Protein 2KNZ (pdb70)

Sequence (53 aa):
GPLGSMPEVRFQQQLEQLNSMGFINREANLQALIATGGDINAAIERLLGSQLSGPLGSMPEVRFQQQLEQLNSMGFINREANLQALIATGGDINAAIERLLGSQLSGPLGSMPEVRFQQQLEQLNSMGFINREANLQALIATGGDINAAIERLLGSQLSGPLGSMPEVRFQQQLEQLNSMGFINREANLQALIATGGDINAAIERLLGSQLSGPLGSMPEVRFQQQLEQLNSMGFINREANLQALIATGGDINAAIERLLGSQLSGPLGSMPEVRFQQQLEQLNSMGFINREANLQALIATGGDINAAIERLLGSQLSGPLGSMPEVRFQQQLEQLNSMGFINREANLQALIATGGDINAAIERLLGSQLSGPLGSMPEVRFQQQLEQLNSMGFINREANLQALIATGGDINAAIERLLGSQLSGPLGSMPEVRFQQQLEQLNSMGFINREANLQALIATGGDINAAIERLLGSQLSGPLGSMPEVRFQQQLEQLNSMGFINREANLQALIATGGDINAAIERLLGSQLS

CATH classification: 1.10.8.10

InterPro domains:
  IPR000626 Ubiquitin-like domain [PF00240] (15-84)
  IPR000626 Ubiquitin-like domain [PS50053] (13-87)
  IPR000626 Ubiquitin-like domain [SM00213] (13-83)
  IPR006636 Heat shock chaperonin-binding [SM00727] (187-224)
  IPR006636 Heat shock chaperonin-binding [SM00727] (225-256)
  IPR006636 Heat shock chaperonin-bind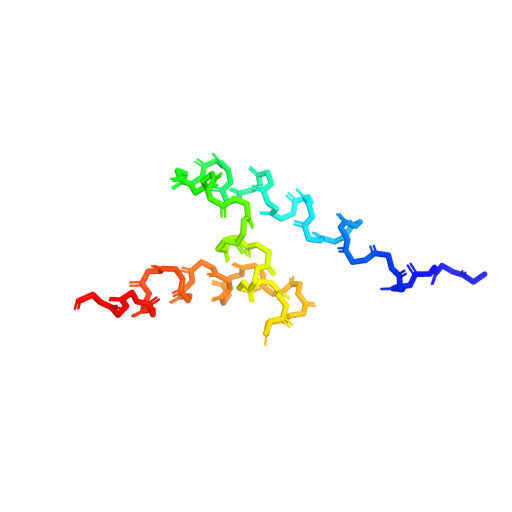ing [SM00727] (388-435)
  IPR006636 Heat shock chaperonin-binding [SM00727] (439-471)
  IPR009060 UBA-like superfamily [SSF46934] (542-592)
  IPR015496 Ubiquilin [PTHR10677] (12-592)
  IPR015940 Ubiquitin-associated domain [PF00627] (555-590)
  IPR015940 Ubiquitin-associated domain [PS50030] (548-593)
  IPR015940 Ubiquitin-associated domain [SM00165] (554-592)
  IPR029071 Ubiquitin-like domain superfamily [SSF54236] (7-83)

Radius of gyration: 10.75 Å; Cα contacts (8 Å, |Δi|>4): 47; chains: 1; bounding box: 40×19×17 Å

B-factor: mean 1.23, std 1.89, range [0.05, 10.04]

Structure (mmCIF, N/CA/C/O backbone):
data_2KNZ
#
_entry.id   2KNZ
#
loop_
_atom_site.group_PDB
_atom_site.id
_atom_site.type_symbol
_atom_site.label_atom_id
_atom_site.label_alt_id
_atom_site.label_comp_id
_atom_site.label_asym_id
_atom_site.label_entity_id
_atom_site.label_seq_id
_atom_site.pdbx_PDB_ins_code
_atom_site.Cartn_x
_atom_site.Cartn_y
_atom_site.Cartn_z
_atom_site.occupancy
_atom_site.B_iso_or_equiv
_atom_site.auth_seq_id
_atom_site.auth_comp_id
_atom_site.auth_asym_id
_atom_site.auth_atom_id
_atom_site.pdbx_PDB_model_num
ATOM 1 N N . GLY A 1 1 ? 24.477 -3.191 -3.540 1.00 6.75 1 GLY A N 1
ATOM 2 C CA . GLY A 1 1 ? 23.226 -3.980 -3.512 1.00 6.35 1 GLY A CA 1
ATOM 3 C C . GLY A 1 1 ? 22.058 -3.177 -2.979 1.00 5.53 1 GLY A C 1
ATOM 4 O O . GLY A 1 1 ? 22.003 -2.891 -1.782 1.00 5.27 1 GLY A O 1
ATOM 10 N N . PRO A 1 2 ? 21.116 -2.779 -3.855 1.00 5.42 2 PRO A N 1
ATOM 11 C CA . PRO A 1 2 ? 19.908 -2.052 -3.449 1.00 4.84 2 PRO A CA 1
ATOM 12 C C . PRO A 1 2 ? 19.078 -2.865 -2.463 1.00 3.62 2 PRO A C 1
ATOM 13 O O . PRO A 1 2 ? 18.679 -3.996 -2.750 1.00 3.32 2 PRO A O 1
ATOM 24 N N . LEU A 1 3 ? 18.822 -2.283 -1.307 1.00 3.31 3 LEU A N 1
ATOM 25 C CA . LEU A 1 3 ? 18.155 -2.993 -0.231 1.00 2.51 3 LEU A CA 1
ATOM 26 C C . LEU A 1 3 ? 16.640 -2.948 -0.378 1.00 2.04 3 LEU A C 1
ATOM 27 O O . LEU A 1 3 ? 16.019 -1.896 -0.223 1.00 2.65 3 LEU A O 1
ATOM 43 N N . GLY A 1 4 ? 16.054 -4.094 -0.683 1.00 1.50 4 GLY A N 1
ATOM 44 C CA . GLY A 1 4 ? 14.611 -4.216 -0.667 1.00 1.46 4 GLY A CA 1
ATOM 45 C C . GLY A 1 4 ? 14.093 -4.382 0.738 1.00 1.26 4 GLY A C 1
ATOM 46 O O . GLY A 1 4 ? 12.883 -4.376 0.970 1.00 1.38 4 GLY A O 1
ATOM 50 N N . SER A 1 5 ? 15.010 -4.514 1.689 1.00 1.11 5 SER A N 1
ATOM 51 C CA . SER A 1 5 ? 14.636 -4.565 3.086 1.00 1.19 5 SER A CA 1
ATOM 52 C C . SER A 1 5 ? 14.554 -3.144 3.630 1.00 1.04 5 SER A C 1
ATOM 53 O O . SER A 1 5 ? 15.060 -2.829 4.705 1.00 1.28 5 SER A O 1
ATOM 61 N N . MET A 1 6 ? 13.870 -2.313 2.862 1.00 0.82 6 MET A N 1
ATOM 62 C CA . MET A 1 6 ? 13.553 -0.942 3.221 1.00 0.90 6 MET A CA 1
ATOM 63 C C . MET A 1 6 ? 12.183 -0.649 2.640 1.00 0.74 6 MET A C 1
ATOM 64 O O . MET A 1 6 ? 12.037 0.152 1.717 1.00 0.77 6 MET A O 1
ATOM 78 N N . PRO A 1 7 ? 11.166 -1.345 3.161 1.00 0.69 7 PRO A N 1
ATOM 79 C CA . PRO A 1 7 ? 9.850 -1.458 2.522 1.00 0.65 7 PRO A CA 1
ATOM 80 C C . PRO A 1 7 ? 9.212 -0.130 2.142 1.00 0.53 7 PRO A C 1
ATOM 81 O O . PRO A 1 7 ? 8.565 -0.045 1.103 1.00 0.74 7 PRO A O 1
ATOM 92 N N . GLU A 1 8 ? 9.423 0.919 2.937 1.00 0.60 8 GLU A N 1
ATOM 93 C CA . GLU A 1 8 ? 8.785 2.205 2.654 1.00 0.60 8 GLU A CA 1
ATOM 94 C C . GLU A 1 8 ? 9.343 2.852 1.389 1.00 0.57 8 GLU A C 1
ATOM 95 O O . GLU A 1 8 ? 8.717 3.735 0.817 1.00 0.72 8 GLU A O 1
ATOM 107 N N . VAL A 1 9 ? 10.499 2.397 0.927 1.00 0.46 9 VAL A N 1
ATOM 108 C CA . VAL A 1 9 ? 11.041 2.889 -0.333 1.00 0.49 9 VAL A CA 1
ATOM 109 C C . VAL A 1 9 ? 10.125 2.466 -1.491 1.00 0.42 9 VAL A C 1
ATOM 110 O O . VAL A 1 9 ? 10.093 3.097 -2.548 1.00 0.54 9 VAL A O 1
ATOM 123 N N . ARG A 1 10 ? 9.371 1.394 -1.279 1.00 0.31 10 ARG A N 1
ATOM 124 C CA . ARG A 1 10 ? 8.331 1.003 -2.212 1.00 0.30 10 ARG A CA 1
ATOM 125 C C . ARG A 1 10 ? 6.974 1.420 -1.662 1.00 0.21 10 ARG A C 1
ATOM 126 O O . ARG A 1 10 ? 6.173 2.065 -2.341 1.00 0.18 10 ARG A O 1
ATOM 147 N N . PHE A 1 11 ? 6.758 1.090 -0.397 1.00 0.19 11 PHE A N 1
ATOM 148 C CA . PHE A 1 11 ? 5.473 1.287 0.243 1.00 0.17 11 PHE A CA 1
ATOM 149 C C . PHE A 1 11 ? 5.095 2.752 0.283 1.00 0.15 11 PHE A C 1
ATOM 150 O O . PHE A 1 11 ? 4.059 3.119 -0.235 1.00 0.12 11 PHE A O 1
ATOM 167 N N . GLN A 1 12 ? 5.959 3.588 0.843 1.00 0.20 12 GLN A N 1
ATOM 168 C CA . GLN A 1 12 ? 5.612 4.975 1.120 1.00 0.22 12 GLN A CA 1
ATOM 169 C C . GLN A 1 12 ? 5.300 5.732 -0.165 1.00 0.20 12 GLN A C 1
ATOM 170 O O . GLN A 1 12 ? 4.475 6.645 -0.168 1.00 0.21 12 GLN A O 1
ATOM 184 N N . GLN A 1 13 ? 5.938 5.342 -1.260 1.00 0.21 13 GLN A N 1
ATOM 185 C CA . GLN A 1 13 ? 5.702 6.011 -2.529 1.00 0.23 13 GLN A CA 1
ATOM 186 C C . GLN A 1 13 ? 4.333 5.610 -3.056 1.00 0.19 13 GLN A C 1
ATOM 187 O O . GLN A 1 13 ? 3.536 6.451 -3.492 1.00 0.21 13 GLN A O 1
ATOM 201 N N . GLN A 1 14 ? 4.051 4.316 -2.980 1.00 0.16 14 GLN A N 1
ATOM 202 C CA . GLN A 1 14 ? 2.718 3.807 -3.267 1.00 0.15 14 GLN A CA 1
ATOM 203 C C . GLN A 1 14 ? 1.714 4.382 -2.271 1.00 0.13 14 GLN A C 1
ATOM 204 O O . GLN A 1 14 ? 0.525 4.487 -2.564 1.00 0.14 14 GLN A O 1
ATOM 218 N N . LEU A 1 15 ? 2.205 4.764 -1.096 1.00 0.13 15 LEU A N 1
ATOM 219 C CA . LEU A 1 15 ? 1.346 5.328 -0.063 1.00 0.13 15 LEU A CA 1
ATOM 220 C C . LEU A 1 15 ? 0.920 6.730 -0.449 1.00 0.15 15 LEU A C 1
ATOM 221 O O . LEU A 1 15 ? -0.200 7.124 -0.156 1.00 0.17 15 LEU A O 1
ATOM 237 N N . GLU A 1 16 ? 1.812 7.470 -1.107 1.00 0.16 16 GLU A N 1
ATOM 238 C CA . GLU A 1 16 ? 1.469 8.784 -1.662 1.00 0.19 16 GLU A CA 1
ATOM 239 C C . GLU A 1 16 ? 0.468 8.615 -2.795 1.00 0.16 16 GLU A C 1
ATOM 240 O O . GLU A 1 16 ? -0.409 9.450 -3.017 1.00 0.17 16 GLU A O 1
ATOM 252 N N . GLN A 1 17 ? 0.619 7.526 -3.517 1.00 0.15 17 GLN A N 1
ATOM 253 C CA . GLN A 1 17 ? -0.276 7.209 -4.609 1.00 0.17 17 GLN A CA 1
ATOM 254 C C . GLN A 1 17 ? -1.678 6.905 -4.081 1.00 0.17 17 GLN A C 1
ATOM 255 O O . GLN A 1 17 ? -2.662 7.429 -4.590 1.00 0.22 17 GLN A O 1
ATOM 269 N N . LEU A 1 18 ? -1.765 6.077 -3.040 1.00 0.14 18 LEU A N 1
ATOM 270 C CA . LEU A 1 18 ? -3.039 5.813 -2.375 1.00 0.14 18 LEU A CA 1
ATOM 271 C C . LEU A 1 18 ? -3.512 7.075 -1.685 1.00 0.13 18 LEU A C 1
ATOM 272 O O . LEU A 1 18 ? -4.705 7.333 -1.550 1.00 0.15 18 LEU A O 1
ATOM 288 N N . ASN A 1 19 ? -2.537 7.835 -1.233 1.00 0.13 19 ASN A N 1
ATOM 289 C CA . ASN A 1 19 ? -2.756 9.134 -0.605 1.00 0.15 19 ASN A CA 1
ATOM 290 C C . ASN A 1 19 ? -3.528 10.052 -1.536 1.00 0.18 19 ASN A C 1
ATOM 291 O O . ASN A 1 19 ? -4.274 10.934 -1.111 1.00 0.20 19 ASN A O 1
ATOM 302 N N . SER A 1 20 ? -3.342 9.796 -2.812 1.00 0.21 20 SER A N 1
ATOM 303 C CA . SER A 1 20 ? -3.986 10.551 -3.879 1.00 0.26 20 SER A CA 1
ATOM 304 C C . SER A 1 20 ? -5.404 10.052 -4.089 1.00 0.26 20 SER A C 1
ATOM 305 O O . SER A 1 20 ? -6.260 10.737 -4.646 1.00 0.34 20 SER A O 1
ATOM 313 N N . MET A 1 21 ? -5.628 8.850 -3.609 1.00 0.22 21 MET A N 1
ATOM 314 C CA . MET A 1 21 ? -6.854 8.118 -3.843 1.00 0.24 21 MET A CA 1
ATOM 315 C C . MET A 1 21 ? -7.788 8.250 -2.655 1.00 0.25 21 MET A C 1
ATOM 316 O O . MET A 1 21 ? -8.850 7.632 -2.606 1.00 0.38 21 MET A O 1
ATOM 330 N N . GLY A 1 22 ? -7.363 9.047 -1.690 1.00 0.18 22 GLY A N 1
ATOM 331 C CA . GLY A 1 22 ? -8.165 9.284 -0.516 1.00 0.18 22 GLY A CA 1
ATOM 332 C C . GLY A 1 22 ? -7.860 8.277 0.560 1.00 0.16 22 GLY A C 1
ATOM 333 O O . GLY A 1 22 ? -8.628 8.101 1.505 1.00 0.19 22 GLY A O 1
ATOM 337 N N . PHE A 1 23 ? -6.730 7.608 0.409 1.00 0.14 23 PHE A N 1
ATOM 338 C CA . PHE A 1 23 ? -6.281 6.645 1.385 1.00 0.14 23 PHE A CA 1
ATOM 339 C C . PHE A 1 23 ? -5.091 7.208 2.147 1.00 0.11 23 PHE A C 1
ATOM 340 O O . PHE A 1 23 ? -3.978 7.282 1.631 1.00 0.11 23 PHE A O 1
ATOM 357 N N . ILE A 1 24 ? -5.348 7.628 3.369 1.00 0.12 24 ILE A N 1
ATOM 358 C CA . ILE A 1 24 ? -4.338 8.276 4.201 1.00 0.12 24 ILE A CA 1
ATOM 359 C C . ILE A 1 24 ? -4.130 7.512 5.491 1.00 0.15 24 ILE A C 1
ATOM 360 O O . ILE A 1 24 ? -3.366 7.935 6.354 1.00 0.23 24 ILE A O 1
ATOM 376 N N . ASN A 1 25 ? -4.796 6.376 5.611 1.00 0.18 25 ASN A N 1
ATOM 377 C CA . ASN A 1 25 ? -4.546 5.482 6.716 1.00 0.21 25 ASN A CA 1
ATOM 378 C C . ASN A 1 25 ? -3.279 4.735 6.387 1.00 0.18 25 ASN A C 1
ATOM 379 O O . ASN A 1 25 ? -3.332 3.640 5.843 1.00 0.17 25 ASN A O 1
ATOM 390 N N . ARG A 1 26 ? -2.149 5.374 6.650 1.00 0.22 26 ARG A N 1
ATOM 391 C CA . ARG A 1 26 ? -0.846 4.807 6.340 1.00 0.25 26 ARG A CA 1
ATOM 392 C C . ARG A 1 26 ? -0.791 3.342 6.715 1.00 0.23 26 ARG A C 1
ATOM 393 O O . ARG A 1 26 ? -0.378 2.513 5.916 1.00 0.24 26 ARG A O 1
ATOM 414 N N . GLU A 1 27 ? -1.227 3.052 7.932 1.00 0.25 27 GLU A N 1
ATOM 415 C CA . GLU A 1 27 ? -1.355 1.680 8.416 1.00 0.29 27 GLU A CA 1
ATOM 416 C C . GLU A 1 27 ? -2.027 0.789 7.375 1.00 0.24 27 GLU A C 1
ATOM 417 O O . GLU A 1 27 ? -1.448 -0.192 6.929 1.00 0.26 27 GLU A O 1
ATOM 429 N N . ALA A 1 28 ? -3.238 1.161 6.967 1.00 0.22 28 ALA A N 1
ATOM 430 C CA . ALA A 1 28 ? -4.001 0.371 6.013 1.00 0.21 28 ALA A CA 1
ATOM 431 C C . ALA A 1 28 ? -3.293 0.310 4.665 1.00 0.15 28 ALA A C 1
ATOM 432 O O . ALA A 1 28 ? -3.123 -0.770 4.097 1.00 0.14 28 ALA A O 1
ATOM 439 N N . ASN A 1 29 ? -2.890 1.481 4.168 1.00 0.14 29 ASN A N 1
ATOM 440 C CA . ASN A 1 29 ? -2.167 1.600 2.906 1.00 0.10 29 ASN A CA 1
ATOM 441 C C . ASN A 1 29 ? -1.004 0.609 2.829 1.00 0.10 29 ASN A C 1
ATOM 442 O O . ASN A 1 29 ? -0.999 -0.289 1.986 1.00 0.09 29 ASN A O 1
ATOM 453 N N . LEU A 1 30 ? -0.027 0.745 3.722 1.00 0.11 30 LEU A N 1
ATOM 454 C CA . LEU A 1 30 ? 1.178 -0.072 3.621 1.00 0.12 30 LEU A CA 1
ATOM 455 C C . LEU A 1 30 ? 0.940 -1.512 4.066 1.00 0.11 30 LEU A C 1
ATOM 456 O O . LEU A 1 30 ? 1.647 -2.396 3.621 1.00 0.11 30 LEU A O 1
ATOM 472 N N . GLN A 1 31 ? -0.060 -1.758 4.914 1.00 0.11 31 GLN A N 1
ATOM 473 C CA . GLN A 1 31 ? -0.417 -3.135 5.275 1.00 0.13 31 GLN A CA 1
ATOM 474 C C . GLN A 1 31 ? -0.931 -3.861 4.046 1.00 0.09 31 GLN A C 1
ATOM 475 O O . GLN A 1 31 ? -0.709 -5.070 3.852 1.00 0.09 31 GLN A O 1
ATOM 489 N N . ALA A 1 32 ? -1.578 -3.092 3.192 1.00 0.09 32 ALA A N 1
ATOM 490 C CA . ALA A 1 32 ? -2.092 -3.615 1.947 1.00 0.09 32 ALA A CA 1
ATOM 491 C C . ALA A 1 32 ? -0.916 -3.903 1.046 1.00 0.06 32 ALA A C 1
ATOM 492 O O . ALA A 1 32 ? -0.867 -4.926 0.360 1.00 0.08 32 ALA A O 1
ATOM 499 N N . LEU A 1 33 ? 0.064 -3.018 1.116 1.00 0.05 33 LEU A N 1
ATOM 500 C CA . LEU A 1 33 ? 1.290 -3.178 0.370 1.00 0.08 33 LEU A CA 1
ATOM 501 C C . LEU A 1 33 ? 2.171 -4.270 0.966 1.00 0.09 33 LEU A C 1
ATOM 502 O O . LEU A 1 33 ? 3.029 -4.802 0.281 1.00 0.12 33 LEU A O 1
ATOM 518 N N . ILE A 1 34 ? 1.972 -4.594 2.241 1.00 0.08 34 ILE A N 1
ATOM 519 C CA . ILE A 1 34 ? 2.721 -5.679 2.869 1.00 0.11 34 ILE A CA 1
ATOM 520 C C . ILE A 1 34 ? 2.300 -7.007 2.271 1.00 0.11 34 ILE A C 1
ATOM 521 O O . ILE A 1 34 ? 3.136 -7.807 1.853 1.00 0.19 34 ILE A O 1
ATOM 537 N N . ALA A 1 35 ? 0.994 -7.229 2.213 1.00 0.11 35 ALA A N 1
ATOM 538 C CA . ALA A 1 35 ? 0.478 -8.485 1.681 1.00 0.14 35 ALA A CA 1
ATOM 539 C C . ALA A 1 35 ? 0.543 -8.532 0.154 1.00 0.12 35 ALA A C 1
ATOM 540 O O . ALA A 1 35 ? 0.390 -9.599 -0.442 1.00 0.19 35 ALA A O 1
ATOM 547 N N . THR A 1 36 ? 0.760 -7.384 -0.482 1.00 0.12 36 THR A N 1
ATOM 548 C CA . THR A 1 36 ? 0.884 -7.348 -1.935 1.00 0.14 36 THR A CA 1
ATOM 549 C C . THR A 1 36 ? 2.345 -7.175 -2.376 1.00 0.14 36 THR A C 1
ATOM 550 O O . THR A 1 36 ? 2.689 -7.449 -3.522 1.00 0.17 36 THR A O 1
ATOM 561 N N . GLY A 1 37 ? 3.194 -6.716 -1.456 1.00 0.14 37 GLY A N 1
ATOM 562 C CA . GLY A 1 37 ? 4.619 -6.570 -1.730 1.00 0.17 37 GLY A CA 1
ATOM 563 C C . GLY A 1 37 ? 4.928 -5.495 -2.758 1.00 0.20 37 GLY A C 1
ATOM 564 O O . GLY A 1 37 ? 5.864 -5.638 -3.546 1.00 0.29 37 GLY A O 1
ATOM 568 N N . GLY A 1 38 ? 4.151 -4.416 -2.753 1.00 0.17 38 GLY A N 1
ATOM 569 C CA . GLY A 1 38 ? 4.423 -3.316 -3.652 1.00 0.25 38 GLY A CA 1
ATOM 570 C C . GLY A 1 38 ? 3.474 -3.315 -4.820 1.00 0.21 38 GLY A C 1
ATOM 571 O O . GLY A 1 38 ? 3.635 -2.548 -5.771 1.00 0.37 38 GLY A O 1
ATOM 575 N N . ASP A 1 39 ? 2.452 -4.148 -4.721 1.00 0.11 39 ASP A N 1
ATOM 576 C CA . ASP A 1 39 ? 1.455 -4.246 -5.768 1.00 0.14 39 ASP A CA 1
ATOM 577 C C . ASP A 1 39 ? 0.346 -3.323 -5.377 1.00 0.13 39 ASP A C 1
ATOM 578 O O . ASP A 1 39 ? -0.597 -3.703 -4.686 1.00 0.16 39 ASP A O 1
ATOM 587 N N . ILE A 1 40 ? 0.501 -2.085 -5.773 1.00 0.15 40 ILE A N 1
ATOM 588 C CA . ILE A 1 40 ? -0.363 -1.038 -5.311 1.00 0.17 40 ILE A CA 1
ATOM 589 C C . ILE A 1 40 ? -1.767 -1.216 -5.846 1.00 0.19 40 ILE A C 1
ATOM 590 O O . ILE A 1 40 ? -2.731 -0.768 -5.239 1.00 0.22 40 ILE A O 1
ATOM 606 N N . ASN A 1 41 ? -1.873 -1.913 -6.960 1.00 0.19 41 ASN A N 1
ATOM 607 C CA . ASN A 1 41 ? -3.157 -2.175 -7.571 1.00 0.26 41 ASN A CA 1
ATOM 608 C C . ASN A 1 41 ? -3.984 -3.019 -6.622 1.00 0.24 41 ASN A C 1
ATOM 609 O O . ASN A 1 41 ? -5.116 -2.676 -6.277 1.00 0.26 41 ASN A O 1
ATOM 620 N N . ALA A 1 42 ? -3.386 -4.119 -6.182 1.00 0.22 42 ALA A N 1
ATOM 621 C CA . ALA A 1 42 ? -4.030 -5.010 -5.242 1.00 0.22 42 ALA A CA 1
ATOM 622 C C . ALA A 1 42 ? -4.139 -4.352 -3.873 1.00 0.22 42 ALA A C 1
ATOM 623 O O . ALA A 1 42 ? -5.083 -4.613 -3.136 1.00 0.29 42 ALA A O 1
ATOM 630 N N . ALA A 1 43 ? -3.162 -3.509 -3.526 1.00 0.17 43 ALA A N 1
ATOM 631 C CA . ALA A 1 43 ? -3.253 -2.698 -2.316 1.00 0.19 43 ALA A CA 1
ATOM 632 C C . ALA A 1 43 ? -4.577 -1.934 -2.275 1.00 0.22 43 ALA A C 1
ATOM 633 O O . ALA A 1 43 ? -5.316 -2.010 -1.288 1.00 0.24 43 ALA A O 1
ATOM 640 N N . ILE A 1 44 ? -4.885 -1.218 -3.360 1.00 0.24 44 ILE A N 1
ATOM 641 C CA . ILE A 1 44 ? -6.140 -0.472 -3.450 1.00 0.28 44 ILE A CA 1
ATOM 642 C C . ILE A 1 44 ? -7.313 -1.426 -3.358 1.00 0.32 44 ILE A C 1
ATOM 643 O O . ILE A 1 44 ? -8.243 -1.195 -2.597 1.00 0.38 44 ILE A O 1
ATOM 659 N N . GLU A 1 45 ? -7.250 -2.512 -4.122 1.00 0.31 45 GLU A N 1
ATOM 660 C CA . GLU A 1 45 ? -8.332 -3.488 -4.167 1.00 0.39 45 GLU A CA 1
ATOM 661 C C . GLU A 1 45 ? -8.530 -4.161 -2.814 1.00 0.35 45 GLU A C 1
ATOM 662 O O . GLU A 1 45 ? -9.590 -4.715 -2.542 1.00 0.41 45 GLU A O 1
ATOM 674 N N . ARG A 1 46 ? -7.511 -4.119 -1.969 1.00 0.29 46 ARG A N 1
ATOM 675 C CA . ARG A 1 46 ? -7.637 -4.627 -0.613 1.00 0.30 46 ARG A CA 1
ATOM 676 C C . ARG A 1 46 ? -8.327 -3.609 0.275 1.00 0.30 46 ARG A C 1
ATOM 677 O O . ARG A 1 46 ? -9.074 -3.965 1.174 1.00 0.38 46 ARG A O 1
ATOM 698 N N . LEU A 1 47 ? -8.074 -2.342 0.020 1.00 0.27 47 LEU A N 1
ATOM 699 C CA . LEU A 1 47 ? -8.718 -1.274 0.772 1.00 0.28 47 LEU A CA 1
ATOM 700 C C . LEU A 1 47 ? -10.184 -1.146 0.366 1.00 0.36 47 LEU A C 1
ATOM 701 O O . LEU A 1 47 ? -11.053 -0.861 1.189 1.00 0.45 47 LEU A O 1
ATOM 717 N N . LEU A 1 48 ? -10.447 -1.367 -0.915 1.00 0.38 48 LEU A N 1
ATOM 718 C CA . LEU A 1 48 ? -11.800 -1.290 -1.448 1.00 0.53 48 LEU A CA 1
ATOM 719 C C . LEU A 1 48 ? -12.532 -2.592 -1.183 1.00 0.64 48 LEU A C 1
ATOM 720 O O . LEU A 1 48 ? -13.719 -2.603 -0.858 1.00 0.76 48 LEU A O 1
ATOM 736 N N . GLY A 1 49 ? -11.798 -3.685 -1.319 1.00 0.64 49 GLY A N 1
ATOM 737 C CA . GLY A 1 49 ? -12.402 -5.000 -1.238 1.00 0.81 49 GLY A CA 1
ATOM 738 C C . GLY A 1 49 ? -12.437 -5.544 0.171 1.00 1.05 49 GLY A C 1
ATOM 739 O O . GLY A 1 49 ? -13.465 -6.043 0.628 1.00 1.28 49 GLY A O 1
ATOM 743 N N . SER A 1 50 ? -11.322 -5.440 0.871 1.00 1.83 50 SER A N 1
ATOM 744 C CA . SER A 1 50 ? -11.228 -5.986 2.211 1.00 3.08 50 SER A CA 1
ATOM 745 C C . SER A 1 50 ? -11.474 -4.901 3.251 1.00 3.74 50 SER A C 1
ATOM 746 O O . SER A 1 50 ? -10.542 -4.367 3.852 1.00 4.31 50 SER A O 1
ATOM 754 N N . GLN A 1 51 ? -12.734 -4.567 3.443 1.00 3.84 51 GLN A N 1
ATOM 755 C CA . GLN A 1 51 ? -13.119 -3.631 4.473 1.00 4.55 51 GLN A CA 1
ATOM 756 C C . GLN A 1 51 ? -14.120 -4.315 5.372 1.00 5.54 51 GLN A C 1
ATOM 757 O O . GLN A 1 51 ? -15.332 -4.223 5.185 1.00 5.65 51 GLN A O 1
ATOM 771 N N . LEU A 1 52 ? -13.585 -5.034 6.334 1.00 6.35 52 LEU A N 1
ATOM 772 C CA . LEU A 1 52 ? -14.385 -5.895 7.173 1.00 7.37 52 LEU A CA 1
ATOM 773 C C . LEU A 1 52 ? -14.834 -5.157 8.420 1.00 8.31 52 LEU A C 1
ATOM 774 O O . LEU A 1 52 ? -14.128 -5.117 9.427 1.00 9.00 52 LEU A O 1
ATOM 790 N N . SER A 1 53 ? -15.998 -4.540 8.315 1.00 8.34 53 SER A N 1
ATOM 791 C CA . SER A 1 53 ? -16.588 -3.800 9.413 1.00 9.25 53 SER A CA 1
ATOM 792 C C . SER A 1 53 ? -17.975 -4.361 9.725 1.00 9.26 53 SER A C 1
ATOM 793 O O . SER A 1 53 ? -18.100 -5.117 10.708 1.00 9.68 53 SER A O 1
ATOM 802 N N . GLY A 1 1 ? 10.756 -11.443 6.453 1.00 6.75 1 GLY A N 2
ATOM 803 C CA . GLY A 1 1 ? 10.482 -10.014 6.742 1.00 6.35 1 GLY A CA 2
ATOM 804 C C . GLY A 1 1 ? 10.111 -9.244 5.491 1.00 5.53 1 GLY A C 2
ATOM 805 O O . GLY A 1 1 ? 9.719 -9.843 4.490 1.00 5.27 1 GLY A O 2
ATOM 811 N N . PRO A 1 2 ? 10.205 -7.903 5.525 1.00 5.42 2 PRO A N 2
ATOM 812 C CA . PRO A 1 2 ? 9.972 -7.059 4.351 1.00 4.84 2 PRO A CA 2
ATOM 813 C C . PRO A 1 2 ? 11.066 -7.239 3.303 1.00 3.62 2 PRO A C 2
ATOM 814 O O . PRO A 1 2 ? 12.113 -7.819 3.588 1.00 3.32 2 PRO A O 2
ATOM 825 N N . LEU A 1 3 ? 10.822 -6.754 2.094 1.00 3.31 3 LEU A N 2
ATOM 826 C CA . LEU A 1 3 ? 11.794 -6.877 1.021 1.00 2.51 3 LEU A CA 2
ATOM 827 C C . LEU A 1 3 ? 13.029 -6.041 1.309 1.00 2.04 3 LEU A C 2
ATOM 828 O O . LEU A 1 3 ? 13.032 -4.817 1.145 1.00 2.65 3 LEU A O 2
ATOM 844 N N . GLY A 1 4 ? 14.061 -6.718 1.780 1.00 1.50 4 GLY A N 2
ATOM 845 C CA . GLY A 1 4 ? 15.332 -6.083 2.016 1.00 1.46 4 GLY A CA 2
ATOM 846 C C . GLY A 1 4 ? 15.215 -4.838 2.868 1.00 1.26 4 GLY A C 2
ATOM 847 O O . GLY A 1 4 ? 14.469 -4.808 3.850 1.00 1.38 4 GLY A O 2
ATOM 851 N N . SER A 1 5 ? 15.944 -3.807 2.483 1.00 1.11 5 SER A N 2
ATOM 852 C CA . SER A 1 5 ? 15.893 -2.526 3.168 1.00 1.19 5 SER A CA 2
ATOM 853 C C . SER A 1 5 ? 15.299 -1.466 2.247 1.00 1.04 5 SER A C 2
ATOM 854 O O . SER A 1 5 ? 15.889 -0.408 2.020 1.00 1.28 5 SER A O 2
ATOM 862 N N . MET A 1 6 ? 14.124 -1.759 1.714 1.00 0.82 6 MET A N 2
ATOM 863 C CA . MET A 1 6 ? 13.438 -0.843 0.824 1.00 0.90 6 MET A CA 2
ATOM 864 C C . MET A 1 6 ? 11.911 -0.874 1.032 1.00 0.74 6 MET A C 2
ATOM 865 O O . MET A 1 6 ? 11.152 -0.790 0.063 1.00 0.77 6 MET A O 2
ATOM 879 N N . PRO A 1 7 ? 11.418 -0.935 2.298 1.00 0.69 7 PRO A N 2
ATOM 880 C CA . PRO A 1 7 ? 9.993 -1.070 2.579 1.00 0.65 7 PRO A CA 2
ATOM 881 C C . PRO A 1 7 ? 9.271 0.271 2.650 1.00 0.53 7 PRO A C 2
ATOM 882 O O . PRO A 1 7 ? 8.167 0.367 3.172 1.00 0.74 7 PRO A O 2
ATOM 893 N N . GLU A 1 8 ? 9.923 1.305 2.161 1.00 0.60 8 GLU A N 2
ATOM 894 C CA . GLU A 1 8 ? 9.258 2.569 1.883 1.00 0.60 8 GLU A CA 2
ATOM 895 C C . GLU A 1 8 ? 9.712 3.086 0.529 1.00 0.57 8 GLU A C 2
ATOM 896 O O . GLU A 1 8 ? 9.075 3.946 -0.072 1.00 0.72 8 GLU A O 2
ATOM 908 N N . VAL A 1 9 ? 10.799 2.505 0.032 1.00 0.46 9 VAL A N 2
ATOM 909 C CA . VAL A 1 9 ? 11.257 2.767 -1.322 1.00 0.49 9 VAL A CA 2
ATOM 910 C C . VAL A 1 9 ? 10.191 2.306 -2.314 1.00 0.42 9 VAL A C 2
ATOM 911 O O . VAL A 1 9 ? 10.034 2.879 -3.391 1.00 0.54 9 VAL A O 2
ATOM 924 N N . ARG A 1 10 ? 9.454 1.265 -1.937 1.00 0.31 10 ARG A N 2
ATOM 925 C CA . ARG A 1 10 ? 8.283 0.867 -2.706 1.00 0.30 10 ARG A CA 2
ATOM 926 C C . ARG A 1 10 ? 7.016 1.358 -2.020 1.00 0.21 10 ARG A C 2
ATOM 927 O O . ARG A 1 10 ? 6.177 2.027 -2.629 1.00 0.18 10 ARG A O 2
ATOM 948 N N . PHE A 1 11 ? 6.912 1.072 -0.730 1.00 0.19 11 PHE A N 2
ATOM 949 C CA . PHE A 1 11 ? 5.688 1.328 0.010 1.00 0.17 11 PHE A CA 2
ATOM 950 C C . PHE A 1 11 ? 5.334 2.807 0.024 1.00 0.15 11 PHE A C 2
ATOM 951 O O . PHE A 1 11 ? 4.254 3.173 -0.402 1.00 0.12 11 PHE A O 2
ATOM 968 N N . GLN A 1 12 ? 6.260 3.654 0.468 1.00 0.20 12 GLN A N 2
ATOM 969 C CA . GLN A 1 12 ? 5.952 5.064 0.711 1.00 0.22 12 GLN A CA 2
ATOM 970 C C . GLN A 1 12 ? 5.471 5.748 -0.558 1.00 0.20 12 GLN A C 2
ATOM 971 O O . GLN A 1 12 ? 4.525 6.529 -0.525 1.00 0.21 12 GLN A O 2
ATOM 985 N N . GLN A 1 13 ? 6.112 5.430 -1.678 1.00 0.21 13 GLN A N 2
ATOM 986 C CA . GLN A 1 13 ? 5.731 6.005 -2.962 1.00 0.23 13 GLN A CA 2
ATOM 987 C C . GLN A 1 13 ? 4.308 5.606 -3.308 1.00 0.19 13 GLN A C 2
ATOM 988 O O . GLN A 1 13 ? 3.471 6.443 -3.664 1.00 0.21 13 GLN A O 2
ATOM 1002 N N . GLN A 1 14 ? 4.035 4.321 -3.167 1.00 0.16 14 GLN A N 2
ATOM 1003 C CA . GLN A 1 14 ? 2.695 3.805 -3.401 1.00 0.15 14 GLN A CA 2
ATOM 1004 C C . GLN A 1 14 ? 1.712 4.338 -2.357 1.00 0.13 14 GLN A C 2
ATOM 1005 O O . GLN A 1 14 ? 0.514 4.450 -2.614 1.00 0.14 14 GLN A O 2
ATOM 1019 N N . LEU A 1 15 ? 2.232 4.676 -1.188 1.00 0.13 15 LEU A N 2
ATOM 1020 C CA . LEU A 1 15 ? 1.417 5.208 -0.100 1.00 0.13 15 LEU A CA 2
ATOM 1021 C C . LEU A 1 15 ? 0.991 6.632 -0.378 1.00 0.15 15 LEU A C 2
ATOM 1022 O O . LEU A 1 15 ? -0.100 7.031 0.013 1.00 0.17 15 LEU A O 2
ATOM 1038 N N . GLU A 1 16 ? 1.859 7.404 -1.023 1.00 0.16 16 GLU A N 2
ATOM 1039 C CA . GLU A 1 16 ? 1.508 8.756 -1.445 1.00 0.19 16 GLU A CA 2
ATOM 1040 C C . GLU A 1 16 ? 0.552 8.689 -2.624 1.00 0.16 16 GLU A C 2
ATOM 1041 O O . GLU A 1 16 ? -0.263 9.586 -2.845 1.00 0.17 16 GLU A O 2
ATOM 1053 N N . GLN A 1 17 ? 0.655 7.606 -3.370 1.00 0.15 17 GLN A N 2
ATOM 1054 C CA . GLN A 1 17 ? -0.274 7.334 -4.444 1.00 0.17 17 GLN A CA 2
ATOM 1055 C C . GLN A 1 17 ? -1.672 7.105 -3.877 1.00 0.17 17 GLN A C 2
ATOM 1056 O O . GLN A 1 17 ? -2.623 7.768 -4.285 1.00 0.22 17 GLN A O 2
ATOM 1070 N N . LEU A 1 18 ? -1.783 6.188 -2.907 1.00 0.14 18 LEU A N 2
ATOM 1071 C CA . LEU A 1 18 ? -3.056 5.933 -2.241 1.00 0.14 18 LEU A CA 2
ATOM 1072 C C . LEU A 1 18 ? -3.495 7.183 -1.530 1.00 0.13 18 LEU A C 2
ATOM 1073 O O . LEU A 1 18 ? -4.673 7.524 -1.488 1.00 0.15 18 LEU A O 2
ATOM 1089 N N . ASN A 1 19 ? -2.511 7.851 -0.969 1.00 0.13 19 ASN A N 2
ATOM 1090 C CA . ASN A 1 19 ? -2.696 9.128 -0.299 1.00 0.15 19 ASN A CA 2
ATOM 1091 C C . ASN A 1 19 ? -3.478 10.087 -1.183 1.00 0.18 19 ASN A C 2
ATOM 1092 O O . ASN A 1 19 ? -4.316 10.853 -0.718 1.00 0.20 19 ASN A O 2
ATOM 1103 N N . SER A 1 20 ? -3.208 10.002 -2.471 1.00 0.21 20 SER A N 2
ATOM 1104 C CA . SER A 1 20 ? -3.821 10.890 -3.452 1.00 0.26 20 SER A CA 2
ATOM 1105 C C . SER A 1 20 ? -5.165 10.328 -3.905 1.00 0.26 20 SER A C 2
ATOM 1106 O O . SER A 1 20 ? -6.015 11.047 -4.432 1.00 0.34 20 SER A O 2
ATOM 1114 N N . MET A 1 21 ? -5.340 9.033 -3.676 1.00 0.22 21 MET A N 2
ATOM 1115 C CA . MET A 1 21 ? -6.566 8.318 -4.022 1.00 0.24 21 MET A CA 2
ATOM 1116 C C . MET A 1 21 ? -7.673 8.685 -3.051 1.00 0.25 21 MET A C 2
ATOM 1117 O O . MET A 1 21 ? -8.860 8.524 -3.338 1.00 0.38 21 MET A O 2
ATOM 1131 N N . GLY A 1 22 ? -7.262 9.197 -1.903 1.00 0.18 22 GLY A N 2
ATOM 1132 C CA . GLY A 1 22 ? -8.181 9.439 -0.820 1.00 0.18 22 GLY A CA 2
ATOM 1133 C C . GLY A 1 22 ? -7.975 8.430 0.287 1.00 0.16 22 GLY A C 2
ATOM 1134 O O . GLY A 1 22 ? -8.824 8.255 1.161 1.00 0.19 22 GLY A O 2
ATOM 1138 N N . PHE A 1 23 ? -6.835 7.751 0.231 1.00 0.14 23 PHE A N 2
ATOM 1139 C CA . PHE A 1 23 ? -6.471 6.753 1.220 1.00 0.14 23 PHE A CA 2
ATOM 1140 C C . PHE A 1 23 ? -5.264 7.219 2.016 1.00 0.11 23 PHE A C 2
ATOM 1141 O O . PHE A 1 23 ? -4.143 7.235 1.516 1.00 0.11 23 PHE A O 2
ATOM 1158 N N . ILE A 1 24 ? -5.502 7.593 3.254 1.00 0.12 24 ILE A N 2
ATOM 1159 C CA . ILE A 1 24 ? -4.464 8.166 4.098 1.00 0.12 24 ILE A CA 2
ATOM 1160 C C . ILE A 1 24 ? -4.330 7.389 5.389 1.00 0.15 24 ILE A C 2
ATOM 1161 O O . ILE A 1 24 ? -3.621 7.801 6.313 1.00 0.23 24 ILE A O 2
ATOM 1177 N N . ASN A 1 25 ? -5.013 6.259 5.450 1.00 0.18 25 ASN A N 2
ATOM 1178 C CA . ASN A 1 25 ? -4.848 5.333 6.553 1.00 0.21 25 ASN A CA 2
ATOM 1179 C C . ASN A 1 25 ? -3.541 4.603 6.334 1.00 0.18 25 ASN A C 2
ATOM 1180 O O . ASN A 1 25 ? -3.543 3.491 5.826 1.00 0.17 25 ASN A O 2
ATOM 1191 N N . ARG A 1 26 ? -2.434 5.254 6.678 1.00 0.22 26 ARG A N 2
ATOM 1192 C CA . ARG A 1 26 ? -1.105 4.729 6.388 1.00 0.25 26 ARG A CA 2
ATOM 1193 C C . ARG A 1 26 ? -0.999 3.268 6.768 1.00 0.23 26 ARG A C 2
ATOM 1194 O O . ARG A 1 26 ? -0.518 2.457 5.985 1.00 0.24 26 ARG A O 2
ATOM 1215 N N . GLU A 1 27 ? -1.488 2.947 7.951 1.00 0.25 27 GLU A N 2
ATOM 1216 C CA . GLU A 1 27 ? -1.468 1.587 8.455 1.00 0.29 27 GLU A CA 2
ATOM 1217 C C . GLU A 1 27 ? -2.155 0.646 7.474 1.00 0.24 27 GLU A C 2
ATOM 1218 O O . GLU A 1 27 ? -1.614 -0.394 7.125 1.00 0.26 27 GLU A O 2
ATOM 1230 N N . ALA A 1 28 ? -3.327 1.044 7.000 1.00 0.22 28 ALA A N 2
ATOM 1231 C CA . ALA A 1 28 ? -4.088 0.231 6.069 1.00 0.21 28 ALA A CA 2
ATOM 1232 C C . ALA A 1 28 ? -3.401 0.201 4.712 1.00 0.15 28 ALA A C 2
ATOM 1233 O O . ALA A 1 28 ? -3.264 -0.859 4.101 1.00 0.14 28 ALA A O 2
ATOM 1240 N N . ASN A 1 29 ? -2.953 1.376 4.268 1.00 0.14 29 ASN A N 2
ATOM 1241 C CA . ASN A 1 29 ? -2.271 1.519 2.989 1.00 0.10 29 ASN A CA 2
ATOM 1242 C C . ASN A 1 29 ? -1.086 0.561 2.888 1.00 0.10 29 ASN A C 2
ATOM 1243 O O . ASN A 1 29 ? -1.088 -0.361 2.068 1.00 0.09 29 ASN A O 2
ATOM 1254 N N . LEU A 1 30 ? -0.087 0.750 3.746 1.00 0.11 30 LEU A N 2
ATOM 1255 C CA . LEU A 1 30 ? 1.143 -0.016 3.620 1.00 0.12 30 LEU A CA 2
ATOM 1256 C C . LEU A 1 30 ? 0.957 -1.459 4.061 1.00 0.11 30 LEU A C 2
ATOM 1257 O O . LEU A 1 30 ? 1.665 -2.321 3.584 1.00 0.11 30 LEU A O 2
ATOM 1273 N N . GLN A 1 31 ? -0.009 -1.738 4.934 1.00 0.11 31 GLN A N 2
ATOM 1274 C CA . GLN A 1 31 ? -0.291 -3.126 5.300 1.00 0.13 31 GLN A CA 2
ATOM 1275 C C . GLN A 1 31 ? -0.843 -3.875 4.110 1.00 0.09 31 GLN A C 2
ATOM 1276 O O . GLN A 1 31 ? -0.634 -5.082 3.959 1.00 0.09 31 GLN A O 2
ATOM 1290 N N . ALA A 1 32 ? -1.502 -3.137 3.240 1.00 0.09 32 ALA A N 2
ATOM 1291 C CA . ALA A 1 32 ? -2.039 -3.712 2.027 1.00 0.09 32 ALA A CA 2
ATOM 1292 C C . ALA A 1 32 ? -0.887 -3.951 1.075 1.00 0.06 32 ALA A C 2
ATOM 1293 O O . ALA A 1 32 ? -0.862 -4.918 0.317 1.00 0.08 32 ALA A O 2
ATOM 1300 N N . LEU A 1 33 ? 0.099 -3.069 1.162 1.00 0.05 33 LEU A N 2
ATOM 1301 C CA . LEU A 1 33 ? 1.319 -3.212 0.401 1.00 0.08 33 LEU A CA 2
ATOM 1302 C C . LEU A 1 33 ? 2.234 -4.270 1.014 1.00 0.09 33 LEU A C 2
ATOM 1303 O O . LEU A 1 33 ? 3.114 -4.785 0.344 1.00 0.12 33 LEU A O 2
ATOM 1319 N N . ILE A 1 34 ? 2.033 -4.581 2.291 1.00 0.08 34 ILE A N 2
ATOM 1320 C CA . ILE A 1 34 ? 2.808 -5.634 2.942 1.00 0.11 34 ILE A CA 2
ATOM 1321 C C . ILE A 1 34 ? 2.323 -6.986 2.449 1.00 0.11 34 ILE A C 2
ATOM 1322 O O . ILE A 1 34 ? 3.108 -7.905 2.215 1.00 0.19 34 ILE A O 2
ATOM 1338 N N . ALA A 1 35 ? 1.014 -7.090 2.282 1.00 0.11 35 ALA A N 2
ATOM 1339 C CA . ALA A 1 35 ? 0.403 -8.318 1.815 1.00 0.14 35 ALA A CA 2
ATOM 1340 C C . ALA A 1 35 ? 0.550 -8.476 0.298 1.00 0.12 35 ALA A C 2
ATOM 1341 O O . ALA A 1 35 ? 0.454 -9.586 -0.223 1.00 0.19 35 ALA A O 2
ATOM 1348 N N . THR A 1 36 ? 0.777 -7.368 -0.408 1.00 0.12 36 THR A N 2
ATOM 1349 C CA . THR A 1 36 ? 0.944 -7.418 -1.861 1.00 0.14 36 THR A CA 2
ATOM 1350 C C . THR A 1 36 ? 2.413 -7.277 -2.270 1.00 0.14 36 THR A C 2
ATOM 1351 O O . THR A 1 36 ? 2.797 -7.637 -3.382 1.00 0.17 36 THR A O 2
ATOM 1362 N N . GLY A 1 37 ? 3.224 -6.761 -1.359 1.00 0.14 37 GLY A N 2
ATOM 1363 C CA . GLY A 1 37 ? 4.642 -6.587 -1.612 1.00 0.17 37 GLY A CA 2
ATOM 1364 C C . GLY A 1 37 ? 4.952 -5.484 -2.602 1.00 0.20 37 GLY A C 2
ATOM 1365 O O . GLY A 1 37 ? 5.961 -5.549 -3.308 1.00 0.29 37 GLY A O 2
ATOM 1369 N N . GLY A 1 38 ? 4.107 -4.458 -2.656 1.00 0.17 38 GLY A N 2
ATOM 1370 C CA . GLY A 1 38 ? 4.387 -3.336 -3.516 1.00 0.25 38 GLY A CA 2
ATOM 1371 C C . GLY A 1 38 ? 3.541 -3.358 -4.767 1.00 0.21 38 GLY A C 2
ATOM 1372 O O . GLY A 1 38 ? 3.876 -2.720 -5.765 1.00 0.37 38 GLY A O 2
ATOM 1376 N N . ASP A 1 39 ? 2.433 -4.080 -4.708 1.00 0.11 39 ASP A N 2
ATOM 1377 C CA . ASP A 1 39 ? 1.485 -4.088 -5.805 1.00 0.14 39 ASP A CA 2
ATOM 1378 C C . ASP A 1 39 ? 0.327 -3.236 -5.384 1.00 0.13 39 ASP A C 2
ATOM 1379 O O . ASP A 1 39 ? -0.621 -3.695 -4.747 1.00 0.16 39 ASP A O 2
ATOM 1388 N N . ILE A 1 40 ? 0.446 -1.972 -5.693 1.00 0.15 40 ILE A N 2
ATOM 1389 C CA . ILE A 1 40 ? -0.449 -0.987 -5.162 1.00 0.17 40 ILE A CA 2
ATOM 1390 C C . ILE A 1 40 ? -1.854 -1.166 -5.695 1.00 0.19 40 ILE A C 2
ATOM 1391 O O . ILE A 1 40 ? -2.817 -0.809 -5.033 1.00 0.22 40 ILE A O 2
ATOM 1407 N N . ASN A 1 41 ? -1.965 -1.754 -6.872 1.00 0.19 41 ASN A N 2
ATOM 1408 C CA . ASN A 1 41 ? -3.263 -1.997 -7.467 1.00 0.26 41 ASN A CA 2
ATOM 1409 C C . ASN A 1 41 ? -4.033 -2.956 -6.578 1.00 0.24 41 ASN A C 2
ATOM 1410 O O . ASN A 1 41 ? -5.172 -2.691 -6.192 1.00 0.26 41 ASN A O 2
ATOM 1421 N N . ALA A 1 42 ? -3.372 -4.054 -6.228 1.00 0.22 42 ALA A N 2
ATOM 1422 C CA . ALA A 1 42 ? -3.946 -5.048 -5.346 1.00 0.22 42 ALA A CA 2
ATOM 1423 C C . ALA A 1 42 ? -4.099 -4.488 -3.936 1.00 0.22 42 ALA A C 2
ATOM 1424 O O . ALA A 1 42 ? -5.027 -4.848 -3.221 1.00 0.29 42 ALA A O 2
ATOM 1431 N N . ALA A 1 43 ? -3.175 -3.608 -3.536 1.00 0.17 43 ALA A N 2
ATOM 1432 C CA . ALA A 1 43 ? -3.304 -2.875 -2.281 1.00 0.19 43 ALA A CA 2
ATOM 1433 C C . ALA A 1 43 ? -4.652 -2.155 -2.202 1.00 0.22 43 ALA A C 2
ATOM 1434 O O . ALA A 1 43 ? -5.367 -2.281 -1.207 1.00 0.24 43 ALA A O 2
ATOM 1441 N N . ILE A 1 44 ? -5.008 -1.421 -3.257 1.00 0.24 44 ILE A N 2
ATOM 1442 C CA . ILE A 1 44 ? -6.287 -0.714 -3.296 1.00 0.28 44 ILE A CA 2
ATOM 1443 C C . ILE A 1 44 ? -7.434 -1.716 -3.295 1.00 0.32 44 ILE A C 2
ATOM 1444 O O . ILE A 1 44 ? -8.449 -1.512 -2.629 1.00 0.38 44 ILE A O 2
ATOM 1460 N N . GLU A 1 45 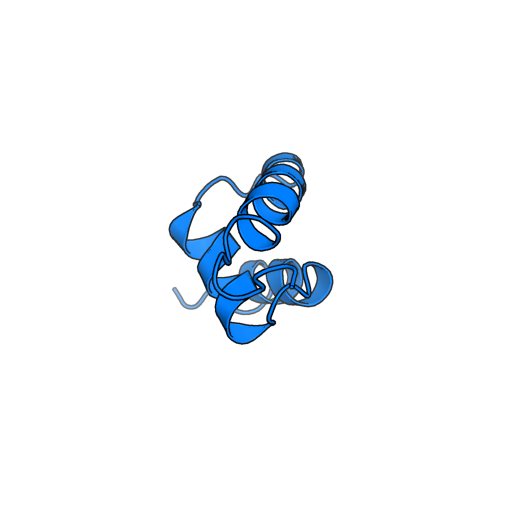? -7.256 -2.808 -4.036 1.00 0.31 45 GLU A N 2
ATOM 1461 C CA . GLU A 1 45 ? -8.257 -3.865 -4.091 1.00 0.39 45 GLU A CA 2
ATOM 1462 C C . GLU A 1 45 ? -8.467 -4.485 -2.716 1.00 0.35 45 GLU A C 2
ATOM 1463 O O . GLU A 1 45 ? -9.520 -5.044 -2.435 1.00 0.41 45 GLU A O 2
ATOM 1475 N N . ARG A 1 46 ? -7.465 -4.388 -1.855 1.00 0.29 46 ARG A N 2
ATOM 1476 C CA . ARG A 1 46 ? -7.606 -4.868 -0.488 1.00 0.30 46 ARG A CA 2
ATOM 1477 C C . ARG A 1 46 ? -8.286 -3.823 0.386 1.00 0.30 46 ARG A C 2
ATOM 1478 O O . ARG A 1 46 ? -9.037 -4.159 1.293 1.00 0.38 46 ARG A O 2
ATOM 1499 N N . LEU A 1 47 ? -8.034 -2.559 0.096 1.00 0.27 47 LEU A N 2
ATOM 1500 C CA . LEU A 1 47 ? -8.634 -1.467 0.856 1.00 0.28 47 LEU A CA 2
ATOM 1501 C C . LEU A 1 47 ? -10.132 -1.374 0.595 1.00 0.36 47 LEU A C 2
ATOM 1502 O O . LEU A 1 47 ? -10.916 -1.083 1.501 1.00 0.45 47 LEU A O 2
ATOM 1518 N N . LEU A 1 48 ? -10.525 -1.604 -0.649 1.00 0.38 48 LEU A N 2
ATOM 1519 C CA . LEU A 1 48 ? -11.937 -1.617 -1.006 1.00 0.53 48 LEU A CA 2
ATOM 1520 C C . LEU A 1 48 ? -12.519 -3.003 -0.836 1.00 0.64 48 LEU A C 2
ATOM 1521 O O . LEU A 1 48 ? -13.656 -3.163 -0.401 1.00 0.76 48 LEU A O 2
ATOM 1537 N N . GLY A 1 49 ? -11.726 -4.000 -1.172 1.00 0.64 49 GLY A N 2
ATOM 1538 C CA . GLY A 1 49 ? -12.221 -5.360 -1.193 1.00 0.81 49 GLY A CA 2
ATOM 1539 C C . GLY A 1 49 ? -12.253 -6.007 0.177 1.00 1.05 49 GLY A C 2
ATOM 1540 O O . GLY A 1 49 ? -13.246 -6.630 0.559 1.00 1.28 49 GLY A O 2
ATOM 1544 N N . SER A 1 50 ? -11.174 -5.863 0.926 1.00 1.83 50 SER A N 2
ATOM 1545 C CA . SER A 1 50 ? -11.067 -6.494 2.225 1.00 3.08 50 SER A CA 2
ATOM 1546 C C . SER A 1 50 ? -11.439 -5.510 3.329 1.00 3.74 50 SER A C 2
ATOM 1547 O O . SER A 1 50 ? -10.571 -4.960 4.008 1.00 4.31 50 SER A O 2
ATOM 1555 N N . GLN A 1 51 ? -12.735 -5.288 3.491 1.00 3.84 51 GLN A N 2
ATOM 1556 C CA . GLN A 1 51 ? -13.228 -4.377 4.503 1.00 4.55 51 GLN A CA 2
ATOM 1557 C C . GLN A 1 51 ? -13.947 -5.172 5.575 1.00 5.54 51 GLN A C 2
ATOM 1558 O O . GLN A 1 51 ? -15.164 -5.363 5.543 1.00 5.65 51 GLN A O 2
ATOM 1572 N N . LEU A 1 52 ? -13.169 -5.662 6.516 1.00 6.35 52 LEU A N 2
ATOM 1573 C CA . LEU A 1 52 ? -13.689 -6.518 7.553 1.00 7.37 52 LEU A CA 2
ATOM 1574 C C . LEU A 1 52 ? -13.700 -5.777 8.880 1.00 8.31 52 LEU A C 2
ATOM 1575 O O . LEU A 1 52 ? -12.776 -5.891 9.687 1.00 9.00 52 LEU A O 2
ATOM 1591 N N . SER A 1 53 ? -14.734 -4.978 9.065 1.00 8.34 53 SER A N 2
ATOM 1592 C CA . SER A 1 53 ? -14.885 -4.176 10.262 1.00 9.25 53 SER A CA 2
ATOM 1593 C C . SER A 1 53 ? -16.007 -4.725 11.137 1.00 9.26 53 SER A C 2
ATOM 1594 O O . SER A 1 53 ? -17.173 -4.331 10.928 1.00 9.68 53 SER A O 2
ATOM 1603 N N . GLY A 1 1 ? 22.592 -5.599 -4.655 1.00 6.75 1 GLY A N 3
ATOM 1604 C CA . GLY A 1 1 ? 21.181 -5.322 -5.015 1.00 6.35 1 GLY A CA 3
ATOM 1605 C C . GLY A 1 1 ? 20.520 -4.403 -4.013 1.00 5.53 1 GLY A C 3
ATOM 1606 O O . GLY A 1 1 ? 21.055 -4.200 -2.921 1.00 5.27 1 GLY A O 3
ATOM 1612 N N . PRO A 1 2 ? 19.372 -3.807 -4.365 1.00 5.42 2 PRO A N 3
ATOM 1613 C CA . PRO A 1 2 ? 18.588 -2.981 -3.441 1.00 4.84 2 PRO A CA 3
ATOM 1614 C C . PRO A 1 2 ? 18.093 -3.786 -2.247 1.00 3.62 2 PRO A C 3
ATOM 1615 O O . PRO A 1 2 ? 18.011 -5.015 -2.300 1.00 3.32 2 PRO A O 3
ATOM 1626 N N . LEU A 1 3 ? 17.761 -3.093 -1.171 1.00 3.31 3 LEU A N 3
ATOM 1627 C CA . LEU A 1 3 ? 17.333 -3.752 0.045 1.00 2.51 3 LEU A CA 3
ATOM 1628 C C . LEU A 1 3 ? 15.821 -3.777 0.153 1.00 2.04 3 LEU A C 3
ATOM 1629 O O . LEU A 1 3 ? 15.172 -2.733 0.230 1.00 2.65 3 LEU A O 3
ATOM 1645 N N . GLY A 1 4 ? 15.266 -4.979 0.155 1.00 1.50 4 GLY A N 3
ATOM 1646 C CA . GLY A 1 4 ? 13.851 -5.150 0.417 1.00 1.46 4 GLY A CA 3
ATOM 1647 C C . GLY A 1 4 ? 13.515 -4.841 1.856 1.00 1.26 4 GLY A C 3
ATOM 1648 O O . GLY A 1 4 ? 12.346 -4.700 2.218 1.00 1.38 4 GLY A O 3
ATOM 1652 N N . SER A 1 5 ? 14.542 -4.715 2.686 1.00 1.11 5 SER A N 3
ATOM 1653 C CA . SER A 1 5 ? 14.350 -4.335 4.070 1.00 1.19 5 SER A CA 3
ATOM 1654 C C . SER A 1 5 ? 14.359 -2.818 4.180 1.00 1.04 5 SER A C 3
ATOM 1655 O O . SER A 1 5 ? 15.029 -2.235 5.027 1.00 1.28 5 SER A O 3
ATOM 1663 N N . MET A 1 6 ? 13.585 -2.200 3.304 1.00 0.82 6 MET A N 3
ATOM 1664 C CA . MET A 1 6 ? 13.341 -0.770 3.318 1.00 0.90 6 MET A CA 3
ATOM 1665 C C . MET A 1 6 ? 11.912 -0.549 2.853 1.00 0.74 6 MET A C 3
ATOM 1666 O O . MET A 1 6 ? 11.672 0.031 1.792 1.00 0.77 6 MET A O 3
ATOM 1680 N N . PRO A 1 7 ? 10.947 -1.050 3.632 1.00 0.69 7 PRO A N 3
ATOM 1681 C CA . PRO A 1 7 ? 9.546 -1.142 3.216 1.00 0.65 7 PRO A CA 3
ATOM 1682 C C . PRO A 1 7 ? 8.969 0.173 2.711 1.00 0.53 7 PRO A C 3
ATOM 1683 O O . PRO A 1 7 ? 8.248 0.182 1.720 1.00 0.74 7 PRO A O 3
ATOM 1694 N N . GLU A 1 8 ? 9.326 1.289 3.339 1.00 0.60 8 GLU A N 3
ATOM 1695 C CA . GLU A 1 8 ? 8.721 2.566 2.981 1.00 0.60 8 GLU A CA 3
ATOM 1696 C C . GLU A 1 8 ? 9.442 3.238 1.815 1.00 0.57 8 GLU A C 3
ATOM 1697 O O . GLU A 1 8 ? 9.095 4.350 1.424 1.00 0.72 8 GLU A O 3
ATOM 1709 N N . VAL A 1 9 ? 10.430 2.562 1.252 1.00 0.46 9 VAL A N 3
ATOM 1710 C CA . VAL A 1 9 ? 11.039 3.016 0.011 1.00 0.49 9 VAL A CA 3
ATOM 1711 C C . VAL A 1 9 ? 10.172 2.565 -1.161 1.00 0.42 9 VAL A C 3
ATOM 1712 O O . VAL A 1 9 ? 10.160 3.181 -2.225 1.00 0.54 9 VAL A O 3
ATOM 1725 N N . ARG A 1 10 ? 9.425 1.492 -0.939 1.00 0.31 10 ARG A N 3
ATOM 1726 C CA . ARG A 1 10 ? 8.453 1.020 -1.910 1.00 0.30 10 ARG A CA 3
ATOM 1727 C C . ARG A 1 10 ? 7.061 1.469 -1.482 1.00 0.21 10 ARG A C 3
ATOM 1728 O O . ARG A 1 10 ? 6.342 2.159 -2.220 1.00 0.18 10 ARG A O 3
ATOM 1749 N N . PHE A 1 11 ? 6.716 1.116 -0.248 1.00 0.19 11 PHE A N 3
ATOM 1750 C CA . PHE A 1 11 ? 5.380 1.328 0.269 1.00 0.17 11 PHE A CA 3
ATOM 1751 C C . PHE A 1 11 ? 5.027 2.800 0.305 1.00 0.15 11 PHE A C 3
ATOM 1752 O O . PHE A 1 11 ? 4.049 3.194 -0.300 1.00 0.12 11 PHE A O 3
ATOM 1769 N N . GLN A 1 12 ? 5.845 3.618 0.972 1.00 0.20 12 GLN A N 3
ATOM 1770 C CA . GLN A 1 12 ? 5.485 5.018 1.198 1.00 0.22 12 GLN A CA 3
ATOM 1771 C C . GLN A 1 12 ? 5.280 5.766 -0.117 1.00 0.20 12 GLN A C 3
ATOM 1772 O O . GLN A 1 12 ? 4.417 6.636 -0.200 1.00 0.21 12 GLN A O 3
ATOM 1786 N N . GLN A 1 13 ? 6.034 5.401 -1.145 1.00 0.21 13 GLN A N 3
ATOM 1787 C CA . GLN A 1 13 ? 5.854 6.009 -2.458 1.00 0.23 13 GLN A CA 3
ATOM 1788 C C . GLN A 1 13 ? 4.463 5.690 -2.975 1.00 0.19 13 GLN A C 3
ATOM 1789 O O . GLN A 1 13 ? 3.704 6.576 -3.390 1.00 0.21 13 GLN A O 3
ATOM 1803 N N . GLN A 1 14 ? 4.116 4.421 -2.899 1.00 0.16 14 GLN A N 3
ATOM 1804 C CA . GLN A 1 14 ? 2.773 3.996 -3.257 1.00 0.15 14 GLN A CA 3
ATOM 1805 C C . GLN A 1 14 ? 1.746 4.506 -2.241 1.00 0.13 14 GLN A C 3
ATOM 1806 O O . GLN A 1 14 ? 0.563 4.614 -2.549 1.00 0.14 14 GLN A O 3
ATOM 1820 N N . LEU A 1 15 ? 2.199 4.840 -1.037 1.00 0.13 15 LEU A N 3
ATOM 1821 C CA . LEU A 1 15 ? 1.306 5.359 -0.007 1.00 0.13 15 LEU A CA 3
ATOM 1822 C C . LEU A 1 15 ? 0.923 6.790 -0.321 1.00 0.15 15 LEU A C 3
ATOM 1823 O O . LEU A 1 15 ? -0.159 7.232 0.042 1.00 0.17 15 LEU A O 3
ATOM 1839 N N . GLU A 1 16 ? 1.827 7.511 -0.973 1.00 0.16 16 GLU A N 3
ATOM 1840 C CA . GLU A 1 16 ? 1.523 8.842 -1.484 1.00 0.19 16 GLU A CA 3
ATOM 1841 C C . GLU A 1 16 ? 0.599 8.721 -2.683 1.00 0.16 16 GLU A C 3
ATOM 1842 O O . GLU A 1 16 ? -0.233 9.592 -2.956 1.00 0.17 16 GLU A O 3
ATOM 1854 N N . GLN A 1 17 ? 0.737 7.621 -3.389 1.00 0.15 17 GLN A N 3
ATOM 1855 C CA . GLN A 1 17 ? -0.152 7.321 -4.487 1.00 0.17 17 GLN A CA 3
ATOM 1856 C C . GLN A 1 17 ? -1.569 7.069 -3.966 1.00 0.17 17 GLN A C 3
ATOM 1857 O O . GLN A 1 17 ? -2.527 7.650 -4.466 1.00 0.22 17 GLN A O 3
ATOM 1871 N N . LEU A 1 18 ? -1.694 6.227 -2.936 1.00 0.14 18 LEU A N 3
ATOM 1872 C CA . LEU A 1 18 ? -3.003 5.964 -2.327 1.00 0.14 18 LEU A CA 3
ATOM 1873 C C . LEU A 1 18 ? -3.471 7.211 -1.612 1.00 0.13 18 LEU A C 3
ATOM 1874 O O . LEU A 1 18 ? -4.664 7.476 -1.491 1.00 0.15 18 LEU A O 3
ATOM 1890 N N . ASN A 1 19 ? -2.496 7.947 -1.114 1.00 0.13 19 ASN A N 3
ATOM 1891 C CA . ASN A 1 1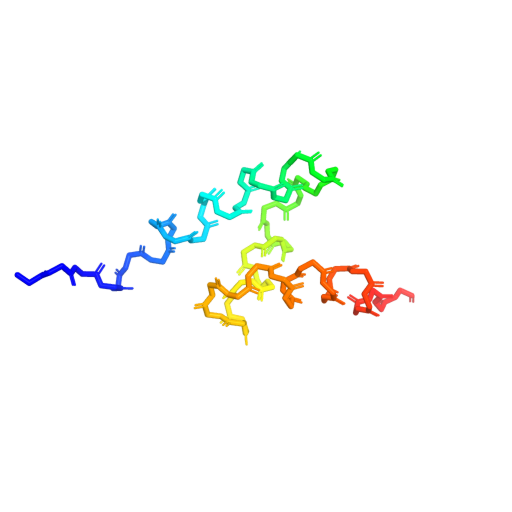9 ? -2.709 9.262 -0.512 1.00 0.15 19 ASN A CA 3
ATOM 1892 C C . ASN A 1 19 ? -3.535 10.127 -1.445 1.00 0.18 19 ASN A C 3
ATOM 1893 O O . ASN A 1 19 ? -4.406 10.887 -1.027 1.00 0.20 19 ASN A O 3
ATOM 1904 N N . SER A 1 20 ? -3.262 9.961 -2.721 1.00 0.21 20 SER A N 3
ATOM 1905 C CA . SER A 1 20 ? -3.922 10.731 -3.768 1.00 0.26 20 SER A CA 3
ATOM 1906 C C . SER A 1 20 ? -5.231 10.061 -4.187 1.00 0.26 20 SER A C 3
ATOM 1907 O O . SER A 1 20 ? -5.979 10.590 -5.006 1.00 0.34 20 SER A O 3
ATOM 1915 N N . MET A 1 21 ? -5.488 8.891 -3.621 1.00 0.22 21 MET A N 3
ATOM 1916 C CA . MET A 1 21 ? -6.711 8.142 -3.895 1.00 0.24 21 MET A CA 3
ATOM 1917 C C . MET A 1 21 ? -7.734 8.441 -2.812 1.00 0.25 21 MET A C 3
ATOM 1918 O O . MET A 1 21 ? -8.901 8.061 -2.906 1.00 0.38 21 MET A O 3
ATOM 1932 N N . GLY A 1 22 ? -7.272 9.128 -1.781 1.00 0.18 22 GLY A N 3
ATOM 1933 C CA . GLY A 1 22 ? -8.099 9.392 -0.627 1.00 0.18 22 GLY A CA 3
ATOM 1934 C C . GLY A 1 22 ? -7.836 8.395 0.479 1.00 0.16 22 GLY A C 3
ATOM 1935 O O . GLY A 1 22 ? -8.631 8.252 1.405 1.00 0.19 22 GLY A O 3
ATOM 1939 N N . PHE A 1 23 ? -6.719 7.689 0.369 1.00 0.14 23 PHE A N 3
ATOM 1940 C CA . PHE A 1 23 ? -6.299 6.755 1.394 1.00 0.14 23 PHE A CA 3
ATOM 1941 C C . PHE A 1 23 ? -5.092 7.301 2.131 1.00 0.11 23 PHE A C 3
ATOM 1942 O O . PHE A 1 23 ? -3.993 7.391 1.584 1.00 0.11 23 PHE A O 3
ATOM 1959 N N . ILE A 1 24 ? -5.310 7.661 3.377 1.00 0.12 24 ILE A N 3
ATOM 1960 C CA . ILE A 1 24 ? -4.288 8.311 4.184 1.00 0.12 24 ILE A CA 3
ATOM 1961 C C . ILE A 1 24 ? -4.074 7.581 5.491 1.00 0.15 24 ILE A C 3
ATOM 1962 O O . ILE A 1 24 ? -3.266 8.002 6.322 1.00 0.23 24 ILE A O 3
ATOM 1978 N N . ASN A 1 25 ? -4.796 6.487 5.667 1.00 0.18 25 ASN A N 3
ATOM 1979 C CA . ASN A 1 25 ? -4.467 5.535 6.705 1.00 0.21 25 ASN A CA 3
ATOM 1980 C C . ASN A 1 25 ? -3.213 4.817 6.276 1.00 0.18 25 ASN A C 3
ATOM 1981 O O . ASN A 1 25 ? -3.269 3.705 5.750 1.00 0.17 25 ASN A O 3
ATOM 1992 N N . ARG A 1 26 ? -2.094 5.498 6.448 1.00 0.22 26 ARG A N 3
ATOM 1993 C CA . ARG A 1 26 ? -0.793 4.982 6.072 1.00 0.25 26 ARG A CA 3
ATOM 1994 C C . ARG A 1 26 ? -0.632 3.564 6.582 1.00 0.23 26 ARG A C 3
ATOM 1995 O O . ARG A 1 26 ? -0.050 2.716 5.910 1.00 0.24 26 ARG A O 3
ATOM 2016 N N . GLU A 1 27 ? -1.203 3.321 7.753 1.00 0.25 27 GLU A N 3
ATOM 2017 C CA . GLU A 1 27 ? -1.278 1.995 8.330 1.00 0.29 27 GLU A CA 3
ATOM 2018 C C . GLU A 1 27 ? -1.897 0.992 7.361 1.00 0.24 27 GLU A C 3
ATOM 2019 O O . GLU A 1 27 ? -1.238 0.052 6.927 1.00 0.26 27 GLU A O 3
ATOM 2031 N N . ALA A 1 28 ? -3.145 1.222 6.984 1.00 0.22 28 ALA A N 3
ATOM 2032 C CA . ALA A 1 28 ? -3.867 0.268 6.166 1.00 0.21 28 ALA A CA 3
ATOM 2033 C C . ALA A 1 28 ? -3.310 0.248 4.748 1.00 0.15 28 ALA A C 3
ATOM 2034 O O . ALA A 1 28 ? -3.230 -0.811 4.123 1.00 0.14 28 ALA A O 3
ATOM 2041 N N . ASN A 1 29 ? -2.919 1.432 4.252 1.00 0.14 29 ASN A N 3
ATOM 2042 C CA . ASN A 1 29 ? -2.274 1.553 2.950 1.00 0.10 29 ASN A CA 3
ATOM 2043 C C . ASN A 1 29 ? -1.122 0.557 2.825 1.00 0.10 29 ASN A C 3
ATOM 2044 O O . ASN A 1 29 ? -1.182 -0.375 2.021 1.00 0.09 29 ASN A O 3
ATOM 2055 N N . LEU A 1 30 ? -0.089 0.717 3.651 1.00 0.11 30 LEU A N 3
ATOM 2056 C CA . LEU A 1 30 ? 1.102 -0.102 3.488 1.00 0.12 30 LEU A CA 3
ATOM 2057 C C . LEU A 1 30 ? 0.894 -1.520 3.969 1.00 0.11 30 LEU A C 3
ATOM 2058 O O . LEU A 1 30 ? 1.573 -2.406 3.498 1.00 0.11 30 LEU A O 3
ATOM 2074 N N . GLN A 1 31 ? -0.045 -1.751 4.890 1.00 0.11 31 GLN A N 3
ATOM 2075 C CA . GLN A 1 31 ? -0.356 -3.120 5.306 1.00 0.13 31 GLN A CA 3
ATOM 2076 C C . GLN A 1 31 ? -0.855 -3.910 4.109 1.00 0.09 31 GLN A C 3
ATOM 2077 O O . GLN A 1 31 ? -0.564 -5.102 3.950 1.00 0.09 31 GLN A O 3
ATOM 2091 N N . ALA A 1 32 ? -1.570 -3.208 3.249 1.00 0.09 32 ALA A N 3
ATOM 2092 C CA . ALA A 1 32 ? -2.102 -3.804 2.035 1.00 0.09 32 ALA A CA 3
ATOM 2093 C C . ALA A 1 32 ? -0.966 -4.011 1.055 1.00 0.06 32 ALA A C 3
ATOM 2094 O O . ALA A 1 32 ? -0.935 -4.992 0.306 1.00 0.08 32 ALA A O 3
ATOM 2101 N N . LEU A 1 33 ? -0.004 -3.098 1.100 1.00 0.05 33 LEU A N 3
ATOM 2102 C CA . LEU A 1 33 ? 1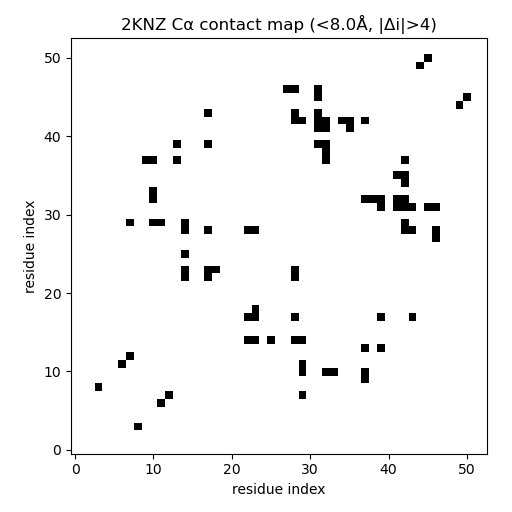.185 -3.219 0.286 1.00 0.08 33 LEU A CA 3
ATOM 2103 C C . LEU A 1 33 ? 2.144 -4.257 0.869 1.00 0.09 33 LEU A C 3
ATOM 2104 O O . LEU A 1 33 ? 3.004 -4.756 0.163 1.00 0.12 33 LEU A O 3
ATOM 2120 N N . ILE A 1 34 ? 2.013 -4.568 2.157 1.00 0.08 34 ILE A N 3
ATOM 2121 C CA . ILE A 1 34 ? 2.806 -5.632 2.763 1.00 0.11 34 ILE A CA 3
ATOM 2122 C C . ILE A 1 34 ? 2.334 -6.969 2.228 1.00 0.11 34 ILE A C 3
ATOM 2123 O O . ILE A 1 34 ? 3.135 -7.848 1.913 1.00 0.19 34 ILE A O 3
ATOM 2139 N N . ALA A 1 35 ? 1.020 -7.103 2.112 1.00 0.11 35 ALA A N 3
ATOM 2140 C CA . ALA A 1 35 ? 0.429 -8.328 1.617 1.00 0.14 35 ALA A CA 3
ATOM 2141 C C . ALA A 1 35 ? 0.689 -8.504 0.122 1.00 0.12 35 ALA A C 3
ATOM 2142 O O . ALA A 1 35 ? 0.860 -9.626 -0.355 1.00 0.19 35 ALA A O 3
ATOM 2149 N N . THR A 1 36 ? 0.736 -7.393 -0.614 1.00 0.12 36 THR A N 3
ATOM 2150 C CA . THR A 1 36 ? 0.918 -7.448 -2.062 1.00 0.14 36 THR A CA 3
ATOM 2151 C C . THR A 1 36 ? 2.380 -7.263 -2.461 1.00 0.14 36 THR A C 3
ATOM 2152 O O . THR A 1 36 ? 2.778 -7.606 -3.578 1.00 0.17 36 THR A O 3
ATOM 2163 N N . GLY A 1 37 ? 3.169 -6.712 -1.549 1.00 0.14 37 GLY A N 3
ATOM 2164 C CA . GLY A 1 37 ? 4.572 -6.459 -1.815 1.00 0.17 37 GLY A CA 3
ATOM 2165 C C . GLY A 1 37 ? 4.789 -5.273 -2.733 1.00 0.20 37 GLY A C 3
ATOM 2166 O O . GLY A 1 37 ? 5.731 -5.264 -3.525 1.00 0.29 37 GLY A O 3
ATOM 2170 N N . GLY A 1 38 ? 3.918 -4.273 -2.638 1.00 0.17 38 GLY A N 3
ATOM 2171 C CA . GLY A 1 38 ? 4.088 -3.075 -3.429 1.00 0.25 38 GLY A CA 3
ATOM 2172 C C . GLY A 1 38 ? 3.282 -3.139 -4.691 1.00 0.21 38 GLY A C 3
ATOM 2173 O O . GLY A 1 38 ? 3.423 -2.299 -5.580 1.00 0.37 38 GLY A O 3
ATOM 2177 N N . ASP A 1 39 ? 2.411 -4.130 -4.759 1.00 0.11 39 ASP A N 3
ATOM 2178 C CA . ASP A 1 39 ? 1.484 -4.230 -5.867 1.00 0.14 39 ASP A CA 3
ATOM 2179 C C . ASP A 1 39 ? 0.280 -3.421 -5.487 1.00 0.13 39 ASP A C 3
ATOM 2180 O O . ASP A 1 39 ? -0.650 -3.913 -4.846 1.00 0.16 39 ASP A O 3
ATOM 2189 N N . ILE A 1 40 ? 0.336 -2.156 -5.818 1.00 0.15 40 ILE A N 3
ATOM 2190 C CA . ILE A 1 40 ? -0.602 -1.223 -5.271 1.00 0.17 40 ILE A CA 3
ATOM 2191 C C . ILE A 1 40 ? -1.998 -1.429 -5.839 1.00 0.19 40 ILE A C 3
ATOM 2192 O O . ILE A 1 40 ? -2.968 -1.075 -5.200 1.00 0.22 40 ILE A O 3
ATOM 2208 N N . ASN A 1 41 ? -2.097 -2.048 -7.011 1.00 0.19 41 ASN A N 3
ATOM 2209 C CA . ASN A 1 41 ? -3.396 -2.342 -7.607 1.00 0.26 41 ASN A CA 3
ATOM 2210 C C . ASN A 1 41 ? -4.142 -3.294 -6.695 1.00 0.24 41 ASN A C 3
ATOM 2211 O O . ASN A 1 41 ? -5.285 -3.039 -6.286 1.00 0.26 41 ASN A O 3
ATOM 2222 N N . ALA A 1 42 ? -3.458 -4.375 -6.342 1.00 0.22 42 ALA A N 3
ATOM 2223 C CA . ALA A 1 42 ? -4.007 -5.355 -5.432 1.00 0.22 42 ALA A CA 3
ATOM 2224 C C . ALA A 1 42 ? -4.187 -4.738 -4.050 1.00 0.22 42 ALA A C 3
ATOM 2225 O O . ALA A 1 42 ? -5.127 -5.061 -3.334 1.00 0.29 42 ALA A O 3
ATOM 2232 N N . ALA A 1 43 ? -3.283 -3.836 -3.687 1.00 0.17 43 ALA A N 3
ATOM 2233 C CA . ALA A 1 43 ? -3.383 -3.107 -2.427 1.00 0.19 43 ALA A CA 3
ATOM 2234 C C . ALA A 1 43 ? -4.691 -2.318 -2.338 1.00 0.22 43 ALA A C 3
ATOM 2235 O O . ALA A 1 43 ? -5.406 -2.410 -1.342 1.00 0.24 43 ALA A O 3
ATOM 2242 N N . ILE A 1 44 ? -5.015 -1.559 -3.389 1.00 0.24 44 ILE A N 3
ATOM 2243 C CA . ILE A 1 44 ? -6.232 -0.751 -3.394 1.00 0.28 44 ILE A CA 3
ATOM 2244 C C . ILE A 1 44 ? -7.451 -1.650 -3.303 1.00 0.32 44 ILE A C 3
ATOM 2245 O O . ILE A 1 44 ? -8.365 -1.398 -2.517 1.00 0.38 44 ILE A O 3
ATOM 2261 N N . GLU A 1 45 ? -7.463 -2.714 -4.095 1.00 0.31 45 GLU A N 3
ATOM 2262 C CA . GLU A 1 45 ? -8.609 -3.608 -4.112 1.00 0.39 45 GLU A CA 3
ATOM 2263 C C . GLU A 1 45 ? -8.707 -4.381 -2.798 1.00 0.35 45 GLU A C 3
ATOM 2264 O O . GLU A 1 45 ? -9.763 -4.903 -2.459 1.00 0.41 45 GLU A O 3
ATOM 2276 N N . ARG A 1 46 ? -7.609 -4.452 -2.053 1.00 0.29 46 ARG A N 3
ATOM 2277 C CA . ARG A 1 46 ? -7.653 -5.044 -0.723 1.00 0.30 46 ARG A CA 3
ATOM 2278 C C . ARG A 1 46 ? -8.246 -4.054 0.267 1.00 0.30 46 ARG A C 3
ATOM 2279 O O . ARG A 1 46 ? -8.969 -4.439 1.174 1.00 0.38 46 ARG A O 3
ATOM 2300 N N . LEU A 1 47 ? -7.944 -2.773 0.072 1.00 0.27 47 LEU A N 3
ATOM 2301 C CA . LEU A 1 47 ? -8.468 -1.718 0.933 1.00 0.28 47 LEU A CA 3
ATOM 2302 C C . LEU A 1 47 ? -9.981 -1.620 0.804 1.00 0.36 47 LEU A C 3
ATOM 2303 O O . LEU A 1 47 ? -10.700 -1.615 1.800 1.00 0.45 47 LEU A O 3
ATOM 2319 N N . LEU A 1 48 ? -10.460 -1.547 -0.429 1.00 0.38 48 LEU A N 3
ATOM 2320 C CA . LEU A 1 48 ? -11.894 -1.468 -0.669 1.00 0.53 48 LEU A CA 3
ATOM 2321 C C . LEU A 1 48 ? -12.540 -2.830 -0.507 1.00 0.64 48 LEU A C 3
ATOM 2322 O O . LEU A 1 48 ? -13.636 -2.948 0.046 1.00 0.76 48 LEU A O 3
ATOM 2338 N N . GLY A 1 49 ? -11.839 -3.856 -0.958 1.00 0.64 49 GLY A N 3
ATOM 2339 C CA . GLY A 1 49 ? -12.400 -5.192 -0.962 1.00 0.81 49 GLY A CA 3
ATOM 2340 C C . GLY A 1 49 ? -12.438 -5.818 0.415 1.00 1.05 49 GLY A C 3
ATOM 2341 O O . GLY A 1 49 ? -13.478 -6.301 0.856 1.00 1.28 49 GLY A O 3
ATOM 2345 N N . SER A 1 50 ? -11.305 -5.802 1.098 1.00 1.83 50 SER A N 3
ATOM 2346 C CA . SER A 1 50 ? -11.207 -6.369 2.432 1.00 3.08 50 SER A CA 3
ATOM 2347 C C . SER A 1 50 ? -10.810 -5.296 3.428 1.00 3.74 50 SER A C 3
ATOM 2348 O O . SER A 1 50 ? -9.685 -5.277 3.927 1.00 4.31 50 SER A O 3
ATOM 2356 N N . GLN A 1 51 ? -11.729 -4.384 3.690 1.00 3.84 51 GLN A N 3
ATOM 2357 C CA . GLN A 1 51 ? -11.531 -3.413 4.741 1.00 4.55 51 GLN A CA 3
ATOM 2358 C C . GLN A 1 51 ? -11.849 -4.078 6.068 1.00 5.54 51 GLN A C 3
ATOM 2359 O O . GLN A 1 51 ? -12.968 -4.009 6.577 1.00 5.65 51 GLN A O 3
ATOM 2373 N N . LEU A 1 52 ? -10.852 -4.753 6.604 1.00 6.35 52 LEU A N 3
ATOM 2374 C CA . LEU A 1 52 ? -11.043 -5.602 7.757 1.00 7.37 52 LEU A CA 3
ATOM 2375 C C . LEU A 1 52 ? -10.459 -4.959 9.007 1.00 8.31 52 LEU A C 3
ATOM 2376 O O . LEU A 1 52 ? -9.313 -5.205 9.384 1.00 9.00 52 LEU A O 3
ATOM 2392 N N . SER A 1 53 ? -11.249 -4.089 9.613 1.00 8.34 53 SER A N 3
ATOM 2393 C CA . SER A 1 53 ? -10.866 -3.409 10.837 1.00 9.25 53 SER A CA 3
ATOM 2394 C C . SER A 1 53 ? -12.105 -3.153 11.689 1.00 9.26 53 SER A C 3
ATOM 2395 O O . SER A 1 53 ? -12.810 -2.157 11.428 1.00 9.68 53 SER A O 3
ATOM 2404 N N . GLY A 1 1 ? 22.037 0.616 -2.291 1.00 6.75 1 GLY A N 4
ATOM 2405 C CA . GLY A 1 1 ? 21.078 0.338 -1.198 1.00 6.35 1 GLY A CA 4
ATOM 2406 C C . GLY A 1 1 ? 20.820 -1.145 -1.044 1.00 5.53 1 GLY A C 4
ATOM 2407 O O . GLY A 1 1 ? 21.211 -1.931 -1.908 1.00 5.27 1 GLY A O 4
ATOM 2413 N N . PRO A 1 2 ? 20.174 -1.560 0.055 1.00 5.42 2 PRO A N 4
ATOM 2414 C CA . PRO A 1 2 ? 19.862 -2.967 0.305 1.00 4.84 2 PRO A CA 4
ATOM 2415 C C . PRO A 1 2 ? 18.833 -3.503 -0.676 1.00 3.62 2 PRO A C 4
ATOM 2416 O O . PRO A 1 2 ? 17.674 -3.091 -0.659 1.00 3.32 2 PRO A O 4
ATOM 2427 N N . LEU A 1 3 ? 19.268 -4.413 -1.533 1.00 3.31 3 LEU A N 4
ATOM 2428 C CA . LEU A 1 3 ? 18.391 -5.037 -2.495 1.00 2.51 3 LEU A CA 4
ATOM 2429 C C . LEU A 1 3 ? 17.253 -5.796 -1.806 1.00 2.04 3 LEU A C 4
ATOM 2430 O O . LEU A 1 3 ? 17.463 -6.788 -1.110 1.00 2.65 3 LEU A O 4
ATOM 2446 N N . GLY A 1 4 ? 16.051 -5.265 -1.947 1.00 1.50 4 GLY A N 4
ATOM 2447 C CA . GLY A 1 4 ? 14.877 -5.922 -1.414 1.00 1.46 4 GLY A CA 4
ATOM 2448 C C . GLY A 1 4 ? 14.548 -5.474 -0.007 1.00 1.26 4 GLY A C 4
ATOM 2449 O O . GLY A 1 4 ? 13.377 -5.366 0.361 1.00 1.38 4 GLY A O 4
ATOM 2453 N N . SER A 1 5 ? 15.575 -5.184 0.775 1.00 1.11 5 SER A N 4
ATOM 2454 C CA . SER A 1 5 ? 15.389 -4.769 2.159 1.00 1.19 5 SER A CA 4
ATOM 2455 C C . SER A 1 5 ? 15.145 -3.266 2.240 1.00 1.04 5 SER A C 4
ATOM 2456 O O . SER A 1 5 ? 15.807 -2.547 2.987 1.00 1.28 5 SER A O 4
ATOM 2464 N N . MET A 1 6 ? 14.178 -2.806 1.462 1.00 0.82 6 MET A N 4
ATOM 2465 C CA . MET A 1 6 ? 13.788 -1.413 1.450 1.00 0.90 6 MET A CA 4
ATOM 2466 C C . MET A 1 6 ? 12.310 -1.310 1.070 1.00 0.74 6 MET A C 4
ATOM 2467 O O . MET A 1 6 ? 11.939 -0.619 0.125 1.00 0.77 6 MET A O 4
ATOM 2481 N N . PRO A 1 7 ? 11.434 -1.994 1.831 1.00 0.69 7 PRO A N 4
ATOM 2482 C CA . PRO A 1 7 ? 10.027 -2.153 1.474 1.00 0.65 7 PRO A CA 4
ATOM 2483 C C . PRO A 1 7 ? 9.268 -0.841 1.550 1.00 0.53 7 PRO A C 4
ATOM 2484 O O . PRO A 1 7 ? 8.508 -0.511 0.650 1.00 0.74 7 PRO A O 4
ATOM 2495 N N . GLU A 1 8 ? 9.519 -0.072 2.603 1.00 0.60 8 GLU A N 4
ATOM 2496 C CA . GLU A 1 8 ? 8.800 1.176 2.821 1.00 0.60 8 GLU A CA 4
ATOM 2497 C C . GLU A 1 8 ? 9.226 2.213 1.786 1.00 0.57 8 GLU A C 4
ATOM 2498 O O . GLU A 1 8 ? 8.509 3.166 1.515 1.00 0.72 8 GLU A O 4
ATOM 2510 N N . VAL A 1 9 ? 10.388 1.990 1.187 1.00 0.46 9 VAL A N 4
ATOM 2511 C CA . VAL A 1 9 ? 10.858 2.829 0.095 1.00 0.49 9 VAL A CA 4
ATOM 2512 C C . VAL A 1 9 ? 9.940 2.679 -1.117 1.00 0.42 9 VAL A C 4
ATOM 2513 O O . VAL A 1 9 ? 9.713 3.629 -1.863 1.00 0.54 9 VAL A O 4
ATOM 2526 N N . ARG A 1 10 ? 9.381 1.484 -1.278 1.00 0.31 10 ARG A N 4
ATOM 2527 C CA . ARG A 1 10 ? 8.444 1.217 -2.361 1.00 0.30 10 ARG A CA 4
ATOM 2528 C C . ARG A 1 10 ? 7.041 1.520 -1.876 1.00 0.21 10 ARG A C 4
ATOM 2529 O O . ARG A 1 10 ? 6.215 2.094 -2.597 1.00 0.18 10 ARG A O 4
ATOM 2550 N N . PHE A 1 11 ? 6.800 1.154 -0.619 1.00 0.19 11 PHE A N 4
ATOM 2551 C CA . PHE A 1 11 ? 5.505 1.341 0.005 1.00 0.17 11 PHE A CA 4
ATOM 2552 C C . PHE A 1 11 ? 5.160 2.811 0.044 1.00 0.15 11 PHE A C 4
ATOM 2553 O O . PHE A 1 11 ? 4.103 3.191 -0.416 1.00 0.12 11 PHE A O 4
ATOM 2570 N N . GLN A 1 12 ? 6.077 3.637 0.543 1.00 0.20 12 GLN A N 4
ATOM 2571 C CA . GLN A 1 12 ? 5.824 5.069 0.684 1.00 0.22 12 GLN A CA 4
ATOM 2572 C C . GLN A 1 12 ? 5.426 5.697 -0.647 1.00 0.20 12 GLN A C 4
ATOM 2573 O O . GLN A 1 12 ? 4.536 6.536 -0.689 1.00 0.21 12 GLN A O 4
ATOM 2587 N N . GLN A 1 13 ? 6.067 5.275 -1.731 1.00 0.21 13 GLN A N 4
ATOM 2588 C CA . GLN A 1 13 ? 5.756 5.825 -3.045 1.00 0.23 13 GLN A CA 4
ATOM 2589 C C . GLN A 1 13 ? 4.326 5.492 -3.406 1.00 0.19 13 GLN A C 4
ATOM 2590 O O . GLN A 1 13 ? 3.550 6.350 -3.843 1.00 0.21 13 GLN A O 4
ATOM 2604 N N . GLN A 1 14 ? 3.962 4.252 -3.164 1.00 0.16 14 GLN A N 4
ATOM 2605 C CA . GLN A 1 14 ? 2.590 3.840 -3.369 1.00 0.15 14 GLN A CA 4
ATOM 2606 C C . GLN A 1 14 ? 1.676 4.393 -2.273 1.00 0.13 14 GLN A C 4
ATOM 2607 O O . GLN A 1 14 ? 0.461 4.466 -2.450 1.00 0.14 14 GLN A O 4
ATOM 2621 N N . LEU A 1 15 ? 2.252 4.790 -1.144 1.00 0.13 15 LEU A N 4
ATOM 2622 C CA . LEU A 1 15 ? 1.454 5.296 -0.037 1.00 0.13 15 LEU A CA 4
ATOM 2623 C C . LEU A 1 15 ? 1.033 6.718 -0.311 1.00 0.15 15 LEU A C 4
ATOM 2624 O O . LEU A 1 15 ? -0.071 7.108 0.043 1.00 0.17 15 LEU A O 4
ATOM 2640 N N . GLU A 1 16 ? 1.918 7.481 -0.945 1.00 0.16 16 GLU A N 4
ATOM 2641 C CA . GLU A 1 16 ? 1.586 8.821 -1.411 1.00 0.19 16 GLU A CA 4
ATOM 2642 C C . GLU A 1 16 ? 0.627 8.730 -2.587 1.00 0.16 16 GLU A C 4
ATOM 2643 O O . GLU A 1 16 ? -0.193 9.618 -2.814 1.00 0.17 16 GLU A O 4
ATOM 2655 N N . GLN A 1 17 ? 0.733 7.640 -3.327 1.00 0.15 17 GLN A N 4
ATOM 2656 C CA . GLN A 1 17 ? -0.191 7.373 -4.409 1.00 0.17 17 GLN A CA 4
ATOM 2657 C C . GLN A 1 17 ? -1.593 7.127 -3.852 1.00 0.17 17 GLN A C 4
ATOM 2658 O O . GLN A 1 17 ? -2.550 7.770 -4.272 1.00 0.22 17 GLN A O 4
ATOM 2672 N N . LEU A 1 18 ? -1.708 6.219 -2.881 1.00 0.14 18 LEU A N 4
ATOM 2673 C CA . LEU A 1 18 ? -2.989 5.965 -2.225 1.00 0.14 18 LEU A CA 4
ATOM 2674 C C . LEU A 1 18 ? -3.424 7.216 -1.502 1.00 0.13 18 LEU A C 4
ATOM 2675 O O . LEU A 1 18 ? -4.606 7.534 -1.408 1.00 0.15 18 LEU A O 4
ATOM 2691 N N . ASN A 1 19 ? -2.430 7.909 -0.991 1.00 0.13 19 ASN A N 4
ATOM 2692 C CA . ASN A 1 19 ? -2.608 9.188 -0.328 1.00 0.15 19 ASN A CA 4
ATOM 2693 C C . ASN A 1 19 ? -3.374 10.143 -1.225 1.00 0.18 19 ASN A C 4
ATOM 2694 O O . ASN A 1 19 ? -4.198 10.934 -0.772 1.00 0.20 19 ASN A O 4
ATOM 2705 N N . SER A 1 20 ? -3.116 10.015 -2.510 1.00 0.21 20 SER A N 4
ATOM 2706 C CA . SER A 1 20 ? -3.725 10.876 -3.518 1.00 0.26 20 SER A CA 4
ATOM 2707 C C . SER A 1 20 ? -5.074 10.303 -3.949 1.00 0.26 20 SER A C 4
ATOM 2708 O O . SER A 1 20 ? -5.872 10.966 -4.607 1.00 0.34 20 SER A O 4
ATOM 2716 N N . MET A 1 21 ? -5.316 9.067 -3.548 1.00 0.22 21 MET A N 4
ATOM 2717 C CA . MET A 1 21 ? -6.540 8.358 -3.884 1.00 0.24 21 MET A CA 4
ATOM 2718 C C . MET A 1 21 ? -7.586 8.594 -2.808 1.00 0.25 21 MET A C 4
ATOM 2719 O O . MET A 1 21 ? -8.736 8.170 -2.927 1.00 0.38 21 MET A O 4
ATOM 2733 N N . GLY A 1 22 ? -7.168 9.274 -1.751 1.00 0.18 22 GLY A N 4
ATOM 2734 C CA . GLY A 1 22 ? -8.044 9.506 -0.628 1.00 0.18 22 GLY A CA 4
ATOM 2735 C C . GLY A 1 22 ? -7.823 8.480 0.458 1.00 0.16 22 GLY A C 4
ATOM 2736 O O . GLY A 1 22 ? -8.648 8.313 1.350 1.00 0.19 22 GLY A O 4
ATOM 2740 N N . PHE A 1 23 ? -6.699 7.787 0.366 1.00 0.14 23 PHE A N 4
ATOM 2741 C CA . PHE A 1 23 ? -6.311 6.800 1.353 1.00 0.14 23 PHE A CA 4
ATOM 2742 C C . PHE A 1 23 ? -5.100 7.294 2.125 1.00 0.11 23 PHE A C 4
ATOM 2743 O O . PHE A 1 23 ? -3.988 7.333 1.605 1.00 0.11 23 PHE A O 4
ATOM 2760 N N . ILE A 1 24 ? -5.326 7.671 3.364 1.00 0.12 24 ILE A N 4
ATOM 2761 C CA . ILE A 1 24 ? -4.294 8.295 4.186 1.00 0.12 24 ILE A CA 4
ATOM 2762 C C . ILE A 1 24 ? -4.138 7.580 5.509 1.00 0.15 24 ILE A C 4
ATOM 2763 O O . ILE A 1 24 ? -3.407 8.034 6.384 1.00 0.23 24 ILE A O 4
ATOM 2779 N N . ASN A 1 25 ? -4.799 6.444 5.646 1.00 0.18 25 ASN A N 4
ATOM 2780 C CA . ASN A 1 25 ? -4.556 5.595 6.781 1.00 0.21 25 ASN A CA 4
ATOM 2781 C C . ASN A 1 25 ? -3.343 4.777 6.447 1.00 0.18 25 ASN A C 4
ATOM 2782 O O . ASN A 1 25 ? -3.465 3.688 5.890 1.00 0.17 25 ASN A O 4
ATOM 2793 N N . ARG A 1 26 ? -2.180 5.344 6.718 1.00 0.22 26 ARG A N 4
ATOM 2794 C CA . ARG A 1 26 ? -0.911 4.708 6.409 1.00 0.25 26 ARG A CA 4
ATOM 2795 C C . ARG A 1 26 ? -0.951 3.243 6.769 1.00 0.23 26 ARG A C 4
ATOM 2796 O O . ARG A 1 26 ? -0.562 2.399 5.979 1.00 0.24 26 ARG A O 4
ATOM 2817 N N . GLU A 1 27 ? -1.437 2.979 7.973 1.00 0.25 27 GLU A N 4
ATOM 2818 C CA . GLU A 1 27 ? -1.638 1.618 8.463 1.00 0.29 27 GLU A CA 4
ATOM 2819 C C . GLU A 1 27 ? -2.285 0.734 7.396 1.00 0.24 27 GLU A C 4
ATOM 2820 O O . GLU A 1 27 ? -1.713 -0.266 6.988 1.00 0.26 27 GLU A O 4
ATOM 2832 N N . ALA A 1 28 ? -3.453 1.142 6.907 1.00 0.22 28 ALA A N 4
ATOM 2833 C CA . ALA A 1 28 ? -4.214 0.331 5.969 1.00 0.21 28 ALA A CA 4
ATOM 2834 C C . ALA A 1 28 ? -3.504 0.271 4.624 1.00 0.15 28 ALA A C 4
ATOM 2835 O O . ALA A 1 28 ? -3.349 -0.803 4.037 1.00 0.14 28 ALA A O 4
ATOM 2842 N N . ASN A 1 29 ? -3.081 1.440 4.156 1.00 0.14 29 ASN A N 4
ATOM 2843 C CA . ASN A 1 29 ? -2.331 1.571 2.916 1.00 0.10 29 ASN A CA 4
ATOM 2844 C C . ASN A 1 29 ? -1.169 0.577 2.854 1.00 0.10 29 ASN A C 4
ATOM 2845 O O . ASN A 1 29 ? -1.168 -0.347 2.039 1.00 0.09 29 ASN A O 4
ATOM 2856 N N . LEU A 1 30 ? -0.197 0.734 3.746 1.00 0.11 30 LEU A N 4
ATOM 2857 C CA . LEU A 1 30 ? 1.028 -0.053 3.658 1.00 0.12 30 LEU A CA 4
ATOM 2858 C C . LEU A 1 30 ? 0.805 -1.497 4.064 1.00 0.11 30 LEU A C 4
ATOM 2859 O O . LEU A 1 30 ? 1.495 -2.361 3.571 1.00 0.11 30 LEU A O 4
ATOM 2875 N N . GLN A 1 31 ? -0.166 -1.765 4.936 1.00 0.11 31 GLN A N 4
ATOM 2876 C CA . GLN A 1 31 ? -0.501 -3.145 5.291 1.00 0.13 31 GLN A CA 4
ATOM 2877 C C . GLN A 1 31 ? -0.930 -3.900 4.052 1.00 0.09 31 GLN A C 4
ATOM 2878 O O . GLN A 1 31 ? -0.596 -5.075 3.858 1.00 0.09 31 GLN A O 4
ATOM 2892 N N . ALA A 1 32 ? -1.633 -3.187 3.198 1.00 0.09 32 ALA A N 4
ATOM 2893 C CA . ALA A 1 32 ? -2.114 -3.751 1.951 1.00 0.09 32 ALA A CA 4
ATOM 2894 C C . ALA A 1 32 ? -0.940 -3.934 1.013 1.00 0.06 32 ALA A C 4
ATOM 2895 O O . ALA A 1 32 ? -0.892 -4.874 0.214 1.00 0.08 32 ALA A O 4
ATOM 2902 N N . LEU A 1 33 ? 0.032 -3.047 1.147 1.00 0.05 33 LEU A N 4
ATOM 2903 C CA . LEU A 1 33 ? 1.249 -3.143 0.375 1.00 0.08 33 LEU A CA 4
ATOM 2904 C C . LEU A 1 33 ? 2.192 -4.174 0.965 1.00 0.09 33 LEU A C 4
ATOM 2905 O O . LEU A 1 33 ? 3.088 -4.642 0.287 1.00 0.12 33 LEU A O 4
ATOM 2921 N N . ILE A 1 34 ? 1.998 -4.519 2.228 1.00 0.08 34 ILE A N 4
ATOM 2922 C CA . ILE A 1 34 ? 2.765 -5.592 2.838 1.00 0.11 34 ILE A CA 4
ATOM 2923 C C . ILE A 1 34 ? 2.306 -6.915 2.252 1.00 0.11 34 ILE A C 4
ATOM 2924 O O . ILE A 1 34 ? 3.114 -7.766 1.879 1.00 0.19 34 ILE A O 4
ATOM 2940 N N . ALA A 1 35 ? 0.991 -7.059 2.143 1.00 0.11 35 ALA A N 4
ATOM 2941 C CA . ALA A 1 35 ? 0.401 -8.256 1.578 1.00 0.14 35 ALA A CA 4
ATOM 2942 C C . ALA A 1 35 ? 0.702 -8.371 0.086 1.00 0.12 35 ALA A C 4
ATOM 2943 O O . ALA A 1 35 ? 0.755 -9.474 -0.457 1.00 0.19 35 ALA A O 4
ATOM 2950 N N . THR A 1 36 ? 0.910 -7.235 -0.576 1.00 0.12 36 THR A N 4
ATOM 2951 C CA . THR A 1 36 ? 1.162 -7.238 -2.014 1.00 0.14 36 THR A CA 4
ATOM 2952 C C . THR A 1 36 ? 2.641 -7.063 -2.349 1.00 0.14 36 THR A C 4
ATOM 2953 O O . THR A 1 36 ? 3.072 -7.393 -3.451 1.00 0.17 36 THR A O 4
ATOM 2964 N N . GLY A 1 37 ? 3.413 -6.548 -1.398 1.00 0.14 37 GLY A N 4
ATOM 2965 C CA . GLY A 1 37 ? 4.816 -6.266 -1.643 1.00 0.17 37 GLY A CA 4
ATOM 2966 C C . GLY A 1 37 ? 5.010 -5.059 -2.546 1.00 0.20 37 GLY A C 4
ATOM 2967 O O . GLY A 1 37 ? 6.023 -4.959 -3.238 1.00 0.29 37 GLY A O 4
ATOM 2971 N N . GLY A 1 38 ? 4.037 -4.142 -2.550 1.00 0.17 38 GLY A N 4
ATOM 2972 C CA . GLY A 1 38 ? 4.155 -2.944 -3.354 1.00 0.25 38 GLY A CA 4
ATOM 2973 C C . GLY A 1 38 ? 3.409 -3.076 -4.649 1.00 0.21 38 GLY A C 4
ATOM 2974 O O . GLY A 1 38 ? 3.635 -2.317 -5.594 1.00 0.37 38 GLY A O 4
ATOM 2978 N N . ASP A 1 39 ? 2.496 -4.027 -4.673 1.00 0.11 39 ASP A N 4
ATOM 2979 C CA . ASP A 1 39 ? 1.586 -4.163 -5.790 1.00 0.14 39 ASP A CA 4
ATOM 2980 C C . ASP A 1 39 ? 0.345 -3.405 -5.420 1.00 0.13 39 ASP A C 4
ATOM 2981 O O . ASP A 1 39 ? -0.581 -3.938 -4.809 1.00 0.16 39 ASP A O 4
ATOM 2990 N N . ILE A 1 40 ? 0.362 -2.134 -5.735 1.00 0.15 40 ILE A N 4
ATOM 2991 C CA . ILE A 1 40 ? -0.617 -1.238 -5.198 1.00 0.17 40 ILE A CA 4
ATOM 2992 C C . ILE A 1 40 ? -1.992 -1.530 -5.772 1.00 0.19 40 ILE A C 4
ATOM 2993 O O . ILE A 1 40 ? -2.997 -1.237 -5.143 1.00 0.22 40 ILE A O 4
ATOM 3009 N N . ASN A 1 41 ? -2.018 -2.143 -6.949 1.00 0.19 41 ASN A N 4
ATOM 3010 C CA . ASN A 1 41 ? -3.257 -2.613 -7.560 1.00 0.26 41 ASN A CA 4
ATOM 3011 C C . ASN A 1 41 ? -4.014 -3.477 -6.578 1.00 0.24 41 ASN A C 4
ATOM 3012 O O . ASN A 1 41 ? -5.160 -3.197 -6.234 1.00 0.26 41 ASN A O 4
ATOM 3023 N N . ALA A 1 42 ? -3.351 -4.528 -6.120 1.00 0.22 42 ALA A N 4
ATOM 3024 C CA . ALA A 1 42 ? -3.949 -5.460 -5.188 1.00 0.22 42 ALA A CA 4
ATOM 3025 C C . ALA A 1 42 ? -4.076 -4.842 -3.799 1.00 0.22 42 ALA A C 4
ATOM 3026 O O . ALA A 1 42 ? -4.876 -5.301 -2.987 1.00 0.29 42 ALA A O 4
ATOM 3033 N N . ALA A 1 43 ? -3.264 -3.822 -3.515 1.00 0.17 43 ALA A N 4
ATOM 3034 C CA . ALA A 1 43 ? -3.464 -3.008 -2.322 1.00 0.19 43 ALA A CA 4
ATOM 3035 C C . ALA A 1 43 ? -4.859 -2.376 -2.329 1.00 0.22 43 ALA A C 4
ATOM 3036 O O . ALA A 1 43 ? -5.585 -2.463 -1.343 1.00 0.24 43 ALA A O 4
ATOM 3043 N N . ILE A 1 44 ? -5.248 -1.759 -3.449 1.00 0.24 44 ILE A N 4
ATOM 3044 C CA . ILE A 1 44 ? -6.590 -1.169 -3.549 1.00 0.28 44 ILE A CA 4
ATOM 3045 C C . ILE A 1 44 ? -7.649 -2.252 -3.623 1.00 0.32 44 ILE A C 4
ATOM 3046 O O . ILE A 1 44 ? -8.758 -2.077 -3.133 1.00 0.38 44 ILE A O 4
ATOM 3062 N N . GLU A 1 45 ? -7.301 -3.371 -4.243 1.00 0.31 45 GLU A N 4
ATOM 3063 C CA . GLU A 1 45 ? -8.192 -4.524 -4.275 1.00 0.39 45 GLU A CA 4
ATOM 3064 C C . GLU A 1 45 ? -8.455 -5.021 -2.861 1.00 0.35 45 GLU A C 4
ATOM 3065 O O . GLU A 1 45 ? -9.448 -5.692 -2.600 1.00 0.41 45 GLU A O 4
ATOM 3077 N N . ARG A 1 46 ? -7.545 -4.696 -1.953 1.00 0.29 46 ARG A N 4
ATOM 3078 C CA . ARG A 1 46 ? -7.730 -5.025 -0.544 1.00 0.30 46 ARG A CA 4
ATOM 3079 C C . ARG A 1 46 ? -8.476 -3.918 0.186 1.00 0.30 46 ARG A C 4
ATOM 3080 O O . ARG A 1 46 ? -9.383 -4.186 0.959 1.00 0.38 46 ARG A O 4
ATOM 3101 N N . LEU A 1 47 ? -8.094 -2.672 -0.061 1.00 0.27 47 LEU A N 4
ATOM 3102 C CA . LEU A 1 47 ? -8.739 -1.536 0.598 1.00 0.28 47 LEU A CA 4
ATOM 3103 C C . LEU A 1 47 ? -10.218 -1.437 0.232 1.00 0.36 47 LEU A C 4
ATOM 3104 O O . LEU A 1 47 ? -11.052 -1.091 1.066 1.00 0.45 47 LEU A O 4
ATOM 3120 N N . LEU A 1 48 ? -10.530 -1.734 -1.020 1.00 0.38 48 LEU A N 4
ATOM 3121 C CA . LEU A 1 48 ? -11.905 -1.688 -1.502 1.00 0.53 48 LEU A CA 4
ATOM 3122 C C . LEU A 1 48 ? -12.548 -3.062 -1.455 1.00 0.64 48 LEU A C 4
ATOM 3123 O O . LEU A 1 48 ? -13.737 -3.194 -1.169 1.00 0.76 48 LEU A O 4
ATOM 3139 N N . GLY A 1 49 ? -11.755 -4.083 -1.732 1.00 0.64 49 GLY A N 4
ATOM 3140 C CA . GLY A 1 49 ? -12.296 -5.428 -1.832 1.00 0.81 49 GLY A CA 4
ATOM 3141 C C . GLY A 1 49 ? -12.385 -6.116 -0.491 1.00 1.05 49 GLY A C 4
ATOM 3142 O O . GLY A 1 49 ? -13.407 -6.717 -0.152 1.00 1.28 49 GLY A O 4
ATOM 3146 N N . SER A 1 50 ? -11.321 -6.014 0.276 1.00 1.83 50 SER A N 4
ATOM 3147 C CA . SER A 1 50 ? -11.246 -6.655 1.569 1.00 3.08 50 SER A CA 4
ATOM 3148 C C . SER A 1 50 ? -11.641 -5.674 2.662 1.00 3.74 50 SER A C 4
ATOM 3149 O O . SER A 1 50 ? -10.798 -5.154 3.393 1.00 4.31 50 SER A O 4
ATOM 3157 N N . GLN A 1 51 ? -12.934 -5.422 2.765 1.00 3.84 51 GLN A N 4
ATOM 3158 C CA . GLN A 1 51 ? -13.444 -4.485 3.739 1.00 4.55 51 GLN A CA 4
ATOM 3159 C C . GLN A 1 51 ? -14.127 -5.258 4.842 1.00 5.54 51 GLN A C 4
ATOM 3160 O O . GLN A 1 51 ? -15.336 -5.495 4.820 1.00 5.65 51 GLN A O 4
ATOM 3174 N N . LEU A 1 52 ? -13.329 -5.686 5.792 1.00 6.35 52 LEU A N 4
ATOM 3175 C CA . LEU A 1 52 ? -13.819 -6.540 6.841 1.00 7.37 52 LEU A CA 4
ATOM 3176 C C . LEU A 1 52 ? -14.004 -5.754 8.124 1.00 8.31 52 LEU A C 4
ATOM 3177 O O . LEU A 1 52 ? -13.128 -5.728 8.993 1.00 9.00 52 LEU A O 4
ATOM 3193 N N . SER A 1 53 ? -15.128 -5.068 8.201 1.00 8.34 53 SER A N 4
ATOM 3194 C CA . SER A 1 53 ? -15.510 -4.330 9.388 1.00 9.25 53 SER A CA 4
ATOM 3195 C C . SER A 1 53 ? -17.030 -4.265 9.463 1.00 9.26 53 SER A C 4
ATOM 3196 O O . SER A 1 53 ? -17.632 -5.221 9.994 1.00 9.68 53 SER A O 4
ATOM 3205 N N . GLY A 1 1 ? 22.982 -7.859 -3.569 1.00 6.75 1 GLY A N 5
ATOM 3206 C CA . GLY A 1 1 ? 22.195 -7.326 -4.705 1.00 6.35 1 GLY A CA 5
ATOM 3207 C C . GLY A 1 1 ? 21.167 -6.318 -4.245 1.00 5.53 1 GLY A C 5
ATOM 3208 O O . GLY A 1 1 ? 21.514 -5.333 -3.590 1.00 5.27 1 GLY A O 5
ATOM 3214 N N . PRO A 1 2 ? 19.887 -6.533 -4.573 1.00 5.42 2 PRO A N 5
ATOM 3215 C CA . PRO A 1 2 ? 18.802 -5.663 -4.133 1.00 4.84 2 PRO A CA 5
ATOM 3216 C C . PRO A 1 2 ? 18.449 -5.924 -2.674 1.00 3.62 2 PRO A C 5
ATOM 3217 O O . PRO A 1 2 ? 18.528 -7.059 -2.203 1.00 3.32 2 PRO A O 5
ATOM 3228 N N . LEU A 1 3 ? 18.057 -4.881 -1.964 1.00 3.31 3 LEU A N 5
ATOM 3229 C CA . LEU A 1 3 ? 17.732 -5.023 -0.557 1.00 2.51 3 LEU A CA 5
ATOM 3230 C C . 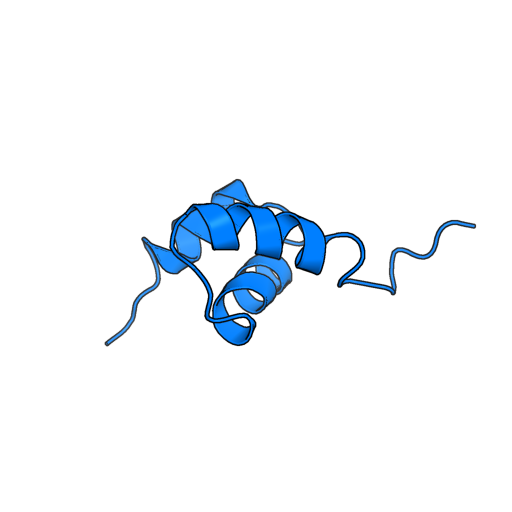LEU A 1 3 ? 16.302 -4.593 -0.292 1.00 2.04 3 LEU A C 5
ATOM 3231 O O . LEU A 1 3 ? 15.953 -3.421 -0.416 1.00 2.65 3 LEU A O 5
ATOM 3247 N N . GLY A 1 4 ? 15.477 -5.564 0.068 1.00 1.50 4 GLY A N 5
ATOM 3248 C CA . GLY A 1 4 ? 14.094 -5.292 0.389 1.00 1.46 4 GLY A CA 5
ATOM 3249 C C . GLY A 1 4 ? 13.934 -4.788 1.805 1.00 1.26 4 GLY A C 5
ATOM 3250 O O . GLY A 1 4 ? 12.817 -4.573 2.277 1.00 1.38 4 GLY A O 5
ATOM 3254 N N . SER A 1 5 ? 15.058 -4.585 2.487 1.00 1.11 5 SER A N 5
ATOM 3255 C CA . SER A 1 5 ? 15.040 -4.063 3.843 1.00 1.19 5 SER A CA 5
ATOM 3256 C C . SER A 1 5 ? 14.997 -2.542 3.800 1.00 1.04 5 SER A C 5
ATOM 3257 O O . SER A 1 5 ? 15.721 -1.846 4.513 1.00 1.28 5 SER A O 5
ATOM 3265 N N . MET A 1 6 ? 14.099 -2.053 2.967 1.00 0.82 6 MET A N 5
ATOM 3266 C CA . MET A 1 6 ? 13.781 -0.646 2.858 1.00 0.90 6 MET A CA 5
ATOM 3267 C C . MET A 1 6 ? 12.296 -0.553 2.530 1.00 0.74 6 MET A C 5
ATOM 3268 O O . MET A 1 6 ? 11.918 -0.007 1.494 1.00 0.77 6 MET A O 5
ATOM 3282 N N . PRO A 1 7 ? 11.435 -1.100 3.413 1.00 0.69 7 PRO A N 5
ATOM 3283 C CA . PRO A 1 7 ? 10.021 -1.349 3.101 1.00 0.65 7 PRO A CA 5
ATOM 3284 C C . PRO A 1 7 ? 9.297 -0.102 2.613 1.00 0.53 7 PRO A C 5
ATOM 3285 O O . PRO A 1 7 ? 8.510 -0.157 1.663 1.00 0.74 7 PRO A O 5
ATOM 3296 N N . GLU A 1 8 ? 9.608 1.036 3.213 1.00 0.60 8 GLU A N 5
ATOM 3297 C CA . GLU A 1 8 ? 8.865 2.250 2.928 1.00 0.60 8 GLU A CA 5
ATOM 3298 C C . GLU A 1 8 ? 9.372 2.914 1.647 1.00 0.57 8 GLU A C 5
ATOM 3299 O O . GLU A 1 8 ? 8.747 3.824 1.127 1.00 0.72 8 GLU A O 5
ATOM 3311 N N . VAL A 1 9 ? 10.481 2.427 1.107 1.00 0.46 9 VAL A N 5
ATOM 3312 C CA . VAL A 1 9 ? 10.966 2.919 -0.178 1.00 0.49 9 VAL A CA 5
ATOM 3313 C C . VAL A 1 9 ? 10.019 2.465 -1.289 1.00 0.42 9 VAL A C 5
ATOM 3314 O O . VAL A 1 9 ? 9.844 3.144 -2.300 1.00 0.54 9 VAL A O 5
ATOM 3327 N N . ARG A 1 10 ? 9.385 1.319 -1.075 1.00 0.31 10 ARG A N 5
ATOM 3328 C CA . ARG A 1 10 ? 8.358 0.841 -1.983 1.00 0.30 10 ARG A CA 5
ATOM 3329 C C . ARG A 1 10 ? 7.001 1.319 -1.483 1.00 0.21 10 ARG A C 5
ATOM 3330 O O . ARG A 1 10 ? 6.209 1.922 -2.225 1.00 0.18 10 ARG A O 5
ATOM 3351 N N . PHE A 1 11 ? 6.764 1.086 -0.195 1.00 0.19 11 PHE A N 5
ATOM 3352 C CA . PHE A 1 11 ? 5.475 1.362 0.410 1.00 0.17 11 PHE A CA 5
ATOM 3353 C C . PHE A 1 11 ? 5.125 2.842 0.354 1.00 0.15 11 PHE A C 5
ATOM 3354 O O . PHE A 1 11 ? 4.103 3.191 -0.206 1.00 0.12 11 PHE A O 5
ATOM 3371 N N . GLN A 1 12 ? 5.995 3.708 0.877 1.00 0.20 12 GLN A N 5
ATOM 3372 C CA . GLN A 1 12 ? 5.683 5.138 1.009 1.00 0.22 12 GLN A CA 5
ATOM 3373 C C . GLN A 1 12 ? 5.320 5.764 -0.333 1.00 0.20 12 GLN A C 5
ATOM 3374 O O . GLN A 1 12 ? 4.373 6.542 -0.420 1.00 0.21 12 GLN A O 5
ATOM 3388 N N . GLN A 1 13 ? 6.063 5.416 -1.375 1.00 0.21 13 GLN A N 5
ATOM 3389 C CA . GLN A 1 13 ? 5.784 5.938 -2.706 1.00 0.23 13 GLN A CA 5
ATOM 3390 C C . GLN A 1 13 ? 4.389 5.541 -3.141 1.00 0.19 13 GLN A C 5
ATOM 3391 O O . GLN A 1 13 ? 3.600 6.364 -3.622 1.00 0.21 13 GLN A O 5
ATOM 3405 N N . GLN A 1 14 ? 4.079 4.282 -2.924 1.00 0.16 14 GLN A N 5
ATOM 3406 C CA . GLN A 1 14 ? 2.748 3.787 -3.220 1.00 0.15 14 GLN A CA 5
ATOM 3407 C C . GLN A 1 14 ? 1.721 4.297 -2.202 1.00 0.13 14 GLN A C 5
ATOM 3408 O O . GLN A 1 14 ? 0.524 4.327 -2.483 1.00 0.14 14 GLN A O 5
ATOM 3422 N N . LEU A 1 15 ? 2.188 4.706 -1.031 1.00 0.13 15 LEU A N 5
ATOM 3423 C CA . LEU A 1 15 ? 1.310 5.240 0.000 1.00 0.13 15 LEU A CA 5
ATOM 3424 C C . LEU A 1 15 ? 0.851 6.628 -0.372 1.00 0.15 15 LEU A C 5
ATOM 3425 O O . LEU A 1 15 ? -0.289 6.983 -0.110 1.00 0.17 15 LEU A O 5
ATOM 3441 N N . GLU A 1 16 ? 1.744 7.409 -0.973 1.00 0.16 16 GLU A N 5
ATOM 3442 C CA . GLU A 1 16 ? 1.382 8.726 -1.489 1.00 0.19 16 GLU A CA 5
ATOM 3443 C C . GLU A 1 16 ? 0.472 8.562 -2.698 1.00 0.16 16 GLU A C 5
ATOM 3444 O O . GLU A 1 16 ? -0.376 9.407 -2.990 1.00 0.17 16 GLU A O 5
ATOM 3456 N N . GLN A 1 17 ? 0.650 7.453 -3.387 1.00 0.15 17 GLN A N 5
ATOM 3457 C CA . GLN A 1 17 ? -0.216 7.096 -4.491 1.00 0.17 17 GLN A CA 5
ATOM 3458 C C . GLN A 1 17 ? -1.624 6.776 -3.983 1.00 0.17 17 GLN A C 5
ATOM 3459 O O . GLN A 1 17 ? -2.612 7.260 -4.527 1.00 0.22 17 GLN A O 5
ATOM 3473 N N . LEU A 1 18 ? -1.711 5.976 -2.920 1.00 0.14 18 LEU A N 5
ATOM 3474 C CA . LEU A 1 18 ? -2.995 5.688 -2.286 1.00 0.14 18 LEU A CA 5
ATOM 3475 C C . LEU A 1 18 ? -3.516 6.948 -1.643 1.00 0.13 18 LEU A C 5
ATOM 3476 O O . LEU A 1 18 ? -4.717 7.185 -1.552 1.00 0.15 18 LEU A O 5
ATOM 3492 N N . ASN A 1 19 ? -2.571 7.741 -1.199 1.00 0.13 19 ASN A N 5
ATOM 3493 C CA . ASN A 1 19 ? -2.830 9.036 -0.606 1.00 0.15 19 ASN A CA 5
ATOM 3494 C C . ASN A 1 19 ? -3.605 9.906 -1.579 1.00 0.18 19 ASN A C 5
ATOM 3495 O O . ASN A 1 19 ? -4.428 10.732 -1.191 1.00 0.20 19 ASN A O 5
ATOM 3506 N N . SER A 1 20 ? -3.355 9.660 -2.851 1.00 0.21 20 SER A N 5
ATOM 3507 C CA . SER A 1 20 ? -3.987 10.409 -3.931 1.00 0.26 20 SER A CA 5
ATOM 3508 C C . SER A 1 20 ? -5.367 9.828 -4.228 1.00 0.26 20 SER A C 5
ATOM 3509 O O . SER A 1 20 ? -6.234 10.492 -4.798 1.00 0.34 20 SER A O 5
ATOM 3517 N N . MET A 1 21 ? -5.560 8.589 -3.800 1.00 0.22 21 MET A N 5
ATOM 3518 C CA . MET A 1 21 ? -6.808 7.858 -4.009 1.00 0.24 21 MET A CA 5
ATOM 3519 C C . MET A 1 21 ? -7.840 8.291 -2.979 1.00 0.25 21 MET A C 5
ATOM 3520 O O . MET A 1 21 ? -9.038 8.061 -3.132 1.00 0.38 21 MET A O 5
ATOM 3534 N N . GLY A 1 22 ? -7.348 8.916 -1.923 1.00 0.18 22 GLY A N 5
ATOM 3535 C CA . GLY A 1 22 ? -8.182 9.228 -0.789 1.00 0.18 22 GLY A CA 5
ATOM 3536 C C . GLY A 1 22 ? -7.913 8.266 0.342 1.00 0.16 22 GLY A C 5
ATOM 3537 O O . GLY A 1 22 ? -8.680 8.179 1.300 1.00 0.19 22 GLY A O 5
ATOM 3541 N N . PHE A 1 23 ? -6.816 7.525 0.217 1.00 0.14 23 PHE A N 5
ATOM 3542 C CA . PHE A 1 23 ? -6.403 6.592 1.249 1.00 0.14 23 PHE A CA 5
ATOM 3543 C C . PHE A 1 23 ? -5.215 7.139 2.031 1.00 0.11 23 PHE A C 5
ATOM 3544 O O . PHE A 1 23 ? -4.098 7.210 1.527 1.00 0.11 23 PHE A O 5
ATOM 3561 N N . ILE A 1 24 ? -5.472 7.518 3.268 1.00 0.12 24 ILE A N 5
ATOM 3562 C CA . ILE A 1 24 ? -4.471 8.164 4.110 1.00 0.12 24 ILE A CA 5
ATOM 3563 C C . ILE A 1 24 ? -4.295 7.428 5.421 1.00 0.15 24 ILE A C 5
ATOM 3564 O O . ILE A 1 24 ? -3.663 7.935 6.346 1.00 0.23 24 ILE A O 5
ATOM 3580 N N . ASN A 1 25 ? -4.834 6.223 5.496 1.00 0.18 25 ASN A N 5
ATOM 3581 C CA . ASN A 1 25 ? -4.599 5.378 6.646 1.00 0.21 25 ASN A CA 5
ATOM 3582 C C . ASN A 1 25 ? -3.304 4.659 6.397 1.00 0.18 25 ASN A C 5
ATOM 3583 O O . ASN A 1 25 ? -3.308 3.532 5.924 1.00 0.17 25 ASN A O 5
ATOM 3594 N N . ARG A 1 26 ? -2.202 5.353 6.647 1.00 0.22 26 ARG A N 5
ATOM 3595 C CA . ARG A 1 26 ? -0.871 4.845 6.344 1.00 0.25 26 ARG A CA 5
ATOM 3596 C C . ARG A 1 26 ? -0.733 3.392 6.742 1.00 0.23 26 ARG A C 5
ATOM 3597 O O . ARG A 1 26 ? -0.284 2.567 5.951 1.00 0.24 26 ARG A O 5
ATOM 3618 N N . GLU A 1 27 ? -1.138 3.113 7.966 1.00 0.25 27 GLU A N 5
ATOM 3619 C CA . GLU A 1 27 ? -1.160 1.759 8.497 1.00 0.29 27 GLU A CA 5
ATOM 3620 C C . GLU A 1 27 ? -1.817 0.802 7.500 1.00 0.24 27 GLU A C 5
ATOM 3621 O O . GLU A 1 27 ? -1.204 -0.162 7.058 1.00 0.26 27 GLU A O 5
ATOM 3633 N N . ALA A 1 28 ? -3.045 1.119 7.107 1.00 0.22 28 ALA A N 5
ATOM 3634 C CA . ALA A 1 28 ? -3.814 0.267 6.206 1.00 0.21 28 ALA A CA 5
ATOM 3635 C C . ALA A 1 28 ? -3.176 0.229 4.824 1.00 0.15 28 ALA A C 5
ATOM 3636 O O . ALA A 1 28 ? -3.014 -0.841 4.235 1.00 0.14 28 ALA A O 5
ATOM 3643 N N . ASN A 1 29 ? -2.824 1.412 4.318 1.00 0.14 29 ASN A N 5
ATOM 3644 C CA . ASN A 1 29 ? -2.158 1.549 3.030 1.00 0.10 29 ASN A CA 5
ATOM 3645 C C . ASN A 1 29 ? -0.981 0.580 2.907 1.00 0.10 29 ASN A C 5
ATOM 3646 O O . ASN A 1 29 ? -1.004 -0.338 2.085 1.00 0.09 29 ASN A O 5
ATOM 3657 N N . LEU A 1 30 ? 0.035 0.756 3.746 1.00 0.11 30 LEU A N 5
ATOM 3658 C CA . LEU A 1 30 ? 1.247 -0.040 3.612 1.00 0.12 30 LEU A CA 5
ATOM 3659 C C . LEU A 1 30 ? 1.029 -1.483 4.034 1.00 0.11 30 LEU A C 5
ATOM 3660 O O . LEU A 1 30 ? 1.691 -2.361 3.515 1.00 0.11 30 LEU A O 5
ATOM 3676 N N . GLN A 1 31 ? 0.082 -1.744 4.934 1.00 0.11 31 GLN A N 5
ATOM 3677 C CA . GLN A 1 31 ? -0.218 -3.125 5.316 1.00 0.13 31 GLN A CA 5
ATOM 3678 C C . GLN A 1 31 ? -0.781 -3.883 4.122 1.00 0.09 31 GLN A C 5
ATOM 3679 O O . GLN A 1 31 ? -0.550 -5.085 3.957 1.00 0.09 31 GLN A O 5
ATOM 3693 N N . ALA A 1 32 ? -1.471 -3.153 3.263 1.00 0.09 32 ALA A N 5
ATOM 3694 C CA . ALA A 1 32 ? -2.022 -3.716 2.045 1.00 0.09 32 ALA A CA 5
ATOM 3695 C C . ALA A 1 32 ? -0.894 -3.925 1.057 1.00 0.06 32 ALA A C 5
ATOM 3696 O O . ALA A 1 32 ? -0.896 -4.872 0.276 1.00 0.08 32 ALA A O 5
ATOM 3703 N N . LEU A 1 33 ? 0.086 -3.039 1.125 1.00 0.05 33 LEU A N 5
ATOM 3704 C CA . LEU A 1 33 ? 1.292 -3.176 0.342 1.00 0.08 33 LEU A CA 5
ATOM 3705 C C . LEU A 1 33 ? 2.189 -4.272 0.895 1.00 0.09 33 LEU A C 5
ATOM 3706 O O . LEU A 1 33 ? 3.007 -4.818 0.175 1.00 0.12 33 LEU A O 5
ATOM 3722 N N . ILE A 1 34 ? 2.042 -4.583 2.173 1.00 0.08 34 ILE A N 5
ATOM 3723 C CA . ILE A 1 34 ? 2.791 -5.676 2.772 1.00 0.11 34 ILE A CA 5
ATOM 3724 C C . ILE A 1 34 ? 2.238 -7.002 2.265 1.00 0.11 34 ILE A C 5
ATOM 3725 O O . ILE A 1 34 ? 2.983 -7.947 2.007 1.00 0.19 34 ILE A O 5
ATOM 3741 N N . ALA A 1 35 ? 0.921 -7.054 2.106 1.00 0.11 35 ALA A N 5
ATOM 3742 C CA . ALA A 1 35 ? 0.264 -8.252 1.601 1.00 0.14 35 ALA A CA 5
ATOM 3743 C C . ALA A 1 35 ? 0.481 -8.412 0.100 1.00 0.12 35 ALA A C 5
ATOM 3744 O O . ALA A 1 35 ? 0.477 -9.527 -0.423 1.00 0.19 35 ALA A O 5
ATOM 3751 N N . THR A 1 36 ? 0.678 -7.296 -0.587 1.00 0.12 36 THR A N 5
ATOM 3752 C CA . THR A 1 36 ? 0.840 -7.312 -2.035 1.00 0.14 36 THR A CA 5
ATOM 3753 C C . THR A 1 36 ? 2.311 -7.222 -2.440 1.00 0.14 36 THR A C 5
ATOM 3754 O O . THR A 1 36 ? 2.673 -7.535 -3.574 1.00 0.17 36 THR A O 5
ATOM 3765 N N . GLY A 1 37 ? 3.146 -6.781 -1.508 1.00 0.14 37 GLY A N 5
ATOM 3766 C CA . GLY A 1 37 ? 4.570 -6.651 -1.757 1.00 0.17 37 GLY A CA 5
ATOM 3767 C C . GLY A 1 37 ? 4.904 -5.530 -2.719 1.00 0.20 37 GLY A C 5
ATOM 3768 O O . GLY A 1 37 ? 5.894 -5.612 -3.447 1.00 0.29 37 GLY A O 5
ATOM 3772 N N . GLY A 1 38 ? 4.082 -4.482 -2.739 1.00 0.17 38 GLY A N 5
ATOM 3773 C CA . GLY A 1 38 ? 4.381 -3.348 -3.577 1.00 0.25 38 GLY A CA 5
ATOM 3774 C C . GLY A 1 38 ? 3.548 -3.354 -4.830 1.00 0.21 38 GLY A C 5
ATOM 3775 O O . GLY A 1 38 ? 3.897 -2.727 -5.831 1.00 0.37 38 GLY A O 5
ATOM 3779 N N . ASP A 1 39 ? 2.432 -4.054 -4.767 1.00 0.11 39 ASP A N 5
ATOM 3780 C CA . ASP A 1 39 ? 1.494 -4.066 -5.865 1.00 0.14 39 ASP A CA 5
ATOM 3781 C C . ASP A 1 39 ? 0.345 -3.195 -5.456 1.00 0.13 39 ASP A C 5
ATOM 3782 O O . ASP A 1 39 ? -0.612 -3.642 -4.823 1.00 0.16 39 ASP A O 5
ATOM 3791 N N . ILE A 1 40 ? 0.486 -1.934 -5.769 1.00 0.15 40 ILE A N 5
ATOM 3792 C CA . ILE A 1 40 ? -0.387 -0.929 -5.244 1.00 0.17 40 ILE A CA 5
ATOM 3793 C C . ILE A 1 40 ? -1.799 -1.086 -5.771 1.00 0.19 40 ILE A C 5
ATOM 3794 O O . ILE A 1 40 ? -2.747 -0.690 -5.111 1.00 0.22 40 ILE A O 5
ATOM 3810 N N . ASN A 1 41 ? -1.931 -1.703 -6.939 1.00 0.19 41 ASN A N 5
ATOM 3811 C CA . ASN A 1 41 ? -3.235 -1.907 -7.547 1.00 0.26 41 ASN A CA 5
ATOM 3812 C C . ASN A 1 41 ? -4.057 -2.803 -6.639 1.00 0.24 41 ASN A C 5
ATOM 3813 O O . ASN A 1 41 ? -5.199 -2.494 -6.287 1.00 0.26 41 ASN A O 5
ATOM 3824 N N . ALA A 1 42 ? -3.441 -3.906 -6.239 1.00 0.22 42 ALA A N 5
ATOM 3825 C CA . ALA A 1 42 ? -4.065 -4.835 -5.326 1.00 0.22 42 ALA A CA 5
ATOM 3826 C C . ALA A 1 42 ? -4.210 -4.199 -3.952 1.00 0.22 42 ALA A C 5
ATOM 3827 O O . ALA A 1 42 ? -5.171 -4.470 -3.245 1.00 0.29 42 ALA A O 5
ATOM 3834 N N . ALA A 1 43 ? -3.252 -3.342 -3.577 1.00 0.17 43 ALA A N 5
ATOM 3835 C CA . ALA A 1 43 ? -3.364 -2.564 -2.347 1.00 0.19 43 ALA A CA 5
ATOM 3836 C C . ALA A 1 43 ? -4.684 -1.784 -2.297 1.00 0.22 43 ALA A C 5
ATOM 3837 O O . ALA A 1 43 ? -5.409 -1.855 -1.301 1.00 0.24 43 ALA A O 5
ATOM 3844 N N . ILE A 1 44 ? -5.009 -1.058 -3.376 1.00 0.24 44 ILE A N 5
ATOM 3845 C CA . ILE A 1 44 ? -6.274 -0.314 -3.433 1.00 0.28 44 ILE A CA 5
ATOM 3846 C C . ILE A 1 44 ? -7.445 -1.269 -3.379 1.00 0.32 44 ILE A C 5
ATOM 3847 O O . ILE A 1 44 ? -8.442 -0.999 -2.725 1.00 0.38 44 ILE A O 5
ATOM 3863 N N . GLU A 1 45 ? -7.319 -2.387 -4.071 1.00 0.31 45 GLU A N 5
ATOM 3864 C CA . GLU A 1 45 ? -8.383 -3.380 -4.088 1.00 0.39 45 GLU A CA 5
ATOM 3865 C C . GLU A 1 45 ? -8.534 -4.028 -2.715 1.00 0.35 45 GLU A C 5
ATOM 3866 O O . GLU A 1 45 ? -9.578 -4.595 -2.402 1.00 0.41 45 GLU A O 5
ATOM 3878 N N . ARG A 1 46 ? -7.503 -3.931 -1.882 1.00 0.29 46 ARG A N 5
ATOM 3879 C CA . ARG A 1 46 ? -7.611 -4.443 -0.517 1.00 0.30 46 ARG A CA 5
ATOM 3880 C C . ARG A 1 46 ? -8.400 -3.460 0.336 1.00 0.30 46 ARG A C 5
ATOM 3881 O O . ARG A 1 46 ? -9.330 -3.836 1.042 1.00 0.38 46 ARG A O 5
ATOM 3902 N N . LEU A 1 47 ? -8.027 -2.195 0.231 1.00 0.27 47 LEU A N 5
ATOM 3903 C CA . LEU A 1 47 ? -8.634 -1.131 1.026 1.00 0.28 47 LEU A CA 5
ATOM 3904 C C . LEU A 1 47 ? -10.073 -0.857 0.589 1.00 0.36 47 LEU A C 5
ATOM 3905 O O . LEU A 1 47 ? -10.975 -0.714 1.416 1.00 0.45 47 LEU A O 5
ATOM 3921 N N . LEU A 1 48 ? -10.264 -0.788 -0.720 1.00 0.38 48 LEU A N 5
ATOM 3922 C CA . LEU A 1 48 ? -11.531 -0.389 -1.312 1.00 0.53 48 LEU A CA 5
ATOM 3923 C C . LEU A 1 48 ? -12.442 -1.591 -1.469 1.00 0.64 48 LEU A C 5
ATOM 3924 O O . LEU A 1 48 ? -13.657 -1.491 -1.327 1.00 0.76 48 LEU A O 5
ATOM 3940 N N . GLY A 1 49 ? -11.842 -2.724 -1.793 1.00 0.64 49 GLY A N 5
ATOM 3941 C CA . GLY A 1 49 ? -12.623 -3.920 -2.036 1.00 0.81 49 GLY A CA 5
ATOM 3942 C C . GLY A 1 49 ? -13.052 -4.581 -0.757 1.00 1.05 49 GLY A C 5
ATOM 3943 O O . GLY A 1 49 ? -14.241 -4.780 -0.513 1.00 1.28 49 GLY A O 5
ATOM 3947 N N . SER A 1 50 ? -12.083 -4.920 0.067 1.00 1.83 50 SER A N 5
ATOM 3948 C CA . SER A 1 50 ? -12.373 -5.516 1.345 1.00 3.08 50 SER A CA 5
ATOM 3949 C C . SER A 1 50 ? -12.609 -4.418 2.374 1.00 3.74 50 SER A C 5
ATOM 3950 O O . SER A 1 50 ? -11.721 -4.064 3.148 1.00 4.31 50 SER A O 5
ATOM 3958 N N . GLN A 1 51 ? -13.816 -3.870 2.361 1.00 3.84 51 GLN A N 5
ATOM 3959 C CA . GLN A 1 51 ? -14.159 -2.773 3.236 1.00 4.55 51 GLN A CA 5
ATOM 3960 C C . GLN A 1 51 ? -15.154 -3.261 4.270 1.00 5.54 51 GLN A C 5
ATOM 3961 O O . GLN A 1 51 ? -16.370 -3.142 4.119 1.00 5.65 51 GLN A O 5
ATOM 3975 N N . LEU A 1 52 ? -14.619 -3.832 5.322 1.00 6.35 52 LEU A N 5
ATOM 3976 C CA . LEU A 1 52 ? -15.437 -4.464 6.327 1.00 7.37 52 LEU A CA 5
ATOM 3977 C C . LEU A 1 52 ? -15.478 -3.608 7.581 1.00 8.31 52 LEU A C 5
ATOM 3978 O O . LEU A 1 52 ? -14.658 -3.769 8.487 1.00 9.00 52 LEU A O 5
ATOM 3994 N N . SER A 1 53 ? -16.397 -2.659 7.596 1.00 8.34 53 SER A N 5
ATOM 3995 C CA . SER A 1 53 ? -16.584 -1.781 8.735 1.00 9.25 53 SER A CA 5
ATOM 3996 C C . SER A 1 53 ? -18.041 -1.351 8.810 1.00 9.26 53 SER A C 5
ATOM 3997 O O . SER A 1 53 ? -18.787 -1.940 9.618 1.00 9.68 53 SER A O 5
ATOM 4006 N N . GLY A 1 1 ? 24.925 -1.434 -0.755 1.00 6.75 1 GLY A N 6
ATOM 4007 C CA . GLY A 1 1 ? 23.463 -1.198 -0.771 1.00 6.35 1 GLY A CA 6
ATOM 4008 C C . GLY A 1 1 ? 22.712 -2.256 0.009 1.00 5.53 1 GLY A C 6
ATOM 4009 O O . GLY A 1 1 ? 22.975 -3.448 -0.160 1.00 5.27 1 GLY A O 6
ATOM 4015 N N . PRO A 1 2 ? 21.780 -1.848 0.887 1.00 5.42 2 PRO A N 6
ATOM 4016 C CA . PRO A 1 2 ? 20.971 -2.773 1.683 1.00 4.84 2 PRO A CA 6
ATOM 4017 C C . PRO A 1 2 ? 20.001 -3.575 0.827 1.00 3.62 2 PRO A C 6
ATOM 4018 O O . PRO A 1 2 ? 19.618 -3.149 -0.267 1.00 3.32 2 PRO A O 6
ATOM 4029 N N . LEU A 1 3 ? 19.595 -4.727 1.333 1.00 3.31 3 LEU A N 6
ATOM 4030 C CA . LEU A 1 3 ? 18.644 -5.567 0.634 1.00 2.51 3 LEU A CA 6
ATOM 4031 C C . LEU A 1 3 ? 17.400 -5.783 1.487 1.00 2.04 3 LEU A C 6
ATOM 4032 O O . LEU A 1 3 ? 17.489 -6.145 2.662 1.00 2.65 3 LEU A O 6
ATOM 4048 N N . GLY A 1 4 ? 16.248 -5.489 0.906 1.00 1.50 4 GLY A N 6
ATOM 4049 C CA . GLY A 1 4 ? 14.979 -5.735 1.566 1.00 1.46 4 GLY A CA 6
ATOM 4050 C C . GLY A 1 4 ? 14.623 -4.678 2.589 1.00 1.26 4 GLY A C 6
ATOM 4051 O O . GLY A 1 4 ? 13.450 -4.345 2.764 1.00 1.38 4 GLY A O 6
ATOM 4055 N N . SER A 1 5 ? 15.631 -4.141 3.249 1.00 1.11 5 SER A N 6
ATOM 4056 C CA . SER A 1 5 ? 15.441 -3.108 4.253 1.00 1.19 5 SER A CA 6
ATOM 4057 C C . SER A 1 5 ? 15.250 -1.747 3.588 1.00 1.04 5 SER A C 6
ATOM 4058 O O . SER A 1 5 ? 15.980 -0.792 3.851 1.00 1.28 5 SER A O 6
ATOM 4066 N N . MET A 1 6 ? 14.268 -1.693 2.700 1.00 0.82 6 MET A N 6
ATOM 4067 C CA . MET A 1 6 ? 13.891 -0.487 2.012 1.00 0.90 6 MET A CA 6
ATOM 4068 C C . MET A 1 6 ? 12.415 -0.582 1.619 1.00 0.74 6 MET A C 6
ATOM 4069 O O . MET A 1 6 ? 12.037 -0.243 0.500 1.00 0.77 6 MET A O 6
ATOM 4083 N N . PRO A 1 7 ? 11.539 -1.013 2.557 1.00 0.69 7 PRO A N 6
ATOM 4084 C CA . PRO A 1 7 ? 10.146 -1.315 2.239 1.00 0.65 7 PRO A CA 6
ATOM 4085 C C . PRO A 1 7 ? 9.389 -0.070 1.821 1.00 0.53 7 PRO A C 6
ATOM 4086 O O . PRO A 1 7 ? 8.720 -0.054 0.794 1.00 0.74 7 PRO A O 6
ATOM 4097 N N . GLU A 1 8 ? 9.544 0.990 2.598 1.00 0.60 8 GLU A N 6
ATOM 4098 C CA . GLU A 1 8 ? 8.854 2.243 2.339 1.00 0.60 8 GLU A CA 6
ATOM 4099 C C . GLU A 1 8 ? 9.459 2.968 1.152 1.00 0.57 8 GLU A C 6
ATOM 4100 O O . GLU A 1 8 ? 8.870 3.907 0.628 1.00 0.72 8 GLU A O 6
ATOM 4112 N N . VAL A 1 9 ? 10.631 2.521 0.721 1.00 0.46 9 VAL A N 6
ATOM 4113 C CA . VAL A 1 9 ? 11.208 3.000 -0.523 1.00 0.49 9 VAL A CA 6
ATOM 4114 C C . VAL A 1 9 ? 10.291 2.607 -1.680 1.00 0.42 9 VAL A C 6
ATOM 4115 O O . VAL A 1 9 ? 10.239 3.277 -2.711 1.00 0.54 9 VAL A O 6
ATOM 4128 N N . ARG A 1 10 ? 9.547 1.516 -1.486 1.00 0.31 10 ARG A N 6
ATOM 4129 C CA . ARG A 1 10 ? 8.514 1.123 -2.440 1.00 0.30 10 ARG A CA 6
ATOM 4130 C C . ARG A 1 10 ? 7.133 1.505 -1.903 1.00 0.21 10 ARG A C 6
ATOM 4131 O O . ARG A 1 10 ? 6.310 2.120 -2.600 1.00 0.18 10 ARG A O 6
ATOM 4152 N N . PHE A 1 11 ? 6.903 1.152 -0.642 1.00 0.19 11 PHE A N 6
ATOM 4153 C CA . PHE A 1 11 ? 5.609 1.329 -0.005 1.00 0.17 11 PHE A CA 6
ATOM 4154 C C . PHE A 1 11 ? 5.206 2.785 0.076 1.00 0.15 11 PHE A C 6
ATOM 4155 O O . PHE A 1 11 ? 4.151 3.142 -0.409 1.00 0.12 11 PHE A O 6
ATOM 4172 N N . GLN A 1 12 ? 6.052 3.624 0.661 1.00 0.20 12 GLN A N 6
ATOM 4173 C CA . GLN A 1 12 ? 5.685 5.016 0.913 1.00 0.22 12 GLN A CA 6
ATOM 4174 C C . GLN A 1 12 ? 5.330 5.731 -0.383 1.00 0.20 12 GLN A C 6
ATOM 4175 O O . GLN A 1 12 ? 4.408 6.533 -0.415 1.00 0.21 12 GLN A O 6
ATOM 4189 N N . GLN A 1 13 ? 6.037 5.412 -1.457 1.00 0.21 13 GLN A N 6
ATOM 4190 C CA . GLN A 1 13 ? 5.755 6.027 -2.750 1.00 0.23 13 GLN A CA 6
ATOM 4191 C C . GLN A 1 13 ? 4.366 5.634 -3.218 1.00 0.19 13 GLN A C 6
ATOM 4192 O O . GLN A 1 13 ? 3.588 6.457 -3.712 1.00 0.21 13 GLN A O 6
ATOM 4206 N N . GLN A 1 14 ? 4.043 4.373 -3.014 1.00 0.16 14 GLN A N 6
ATOM 4207 C CA . GLN A 1 14 ? 2.710 3.881 -3.321 1.00 0.15 14 GLN A CA 6
ATOM 4208 C C . GLN A 1 14 ? 1.699 4.347 -2.269 1.00 0.13 14 GLN A C 6
ATOM 4209 O O . GLN A 1 14 ? 0.498 4.398 -2.529 1.00 0.14 14 GLN A O 6
ATOM 4223 N N . LEU A 1 15 ? 2.192 4.706 -1.088 1.00 0.13 15 LEU A N 6
ATOM 4224 C CA . LEU A 1 15 ? 1.335 5.195 -0.019 1.00 0.13 15 LEU A CA 6
ATOM 4225 C C . LEU A 1 15 ? 0.903 6.615 -0.301 1.00 0.15 15 LEU A C 6
ATOM 4226 O O . LEU A 1 15 ? -0.214 6.991 0.021 1.00 0.17 15 LEU A O 6
ATOM 4242 N N . GLU A 1 16 ? 1.804 7.401 -0.878 1.00 0.16 16 GLU A N 6
ATOM 4243 C CA . GLU A 1 16 ? 1.485 8.751 -1.316 1.00 0.19 16 GLU A CA 6
ATOM 4244 C C . GLU A 1 16 ? 0.625 8.701 -2.568 1.00 0.16 16 GLU A C 6
ATOM 4245 O O . GLU A 1 16 ? -0.161 9.607 -2.845 1.00 0.17 16 GLU A O 6
ATOM 4257 N N . GLN A 1 17 ? 0.767 7.618 -3.305 1.00 0.15 17 GLN A N 6
ATOM 4258 C CA . GLN A 1 17 ? -0.099 7.353 -4.433 1.00 0.17 17 GLN A CA 6
ATOM 4259 C C . GLN A 1 17 ? -1.519 7.088 -3.941 1.00 0.17 17 GLN A C 6
ATOM 4260 O O . GLN A 1 17 ? -2.467 7.713 -4.403 1.00 0.22 17 GLN A O 6
ATOM 4274 N N . LEU A 1 18 ? -1.653 6.180 -2.972 1.00 0.14 18 LEU A N 6
ATOM 4275 C CA . LEU A 1 18 ? -2.944 5.903 -2.350 1.00 0.14 18 LEU A CA 6
ATOM 4276 C C . LEU A 1 18 ? -3.428 7.143 -1.643 1.00 0.13 18 LEU A C 6
ATOM 4277 O O . LEU A 1 18 ? -4.618 7.428 -1.577 1.00 0.15 18 LEU A O 6
ATOM 4293 N N . ASN A 1 19 ? -2.468 7.862 -1.106 1.00 0.13 19 ASN A N 6
ATOM 4294 C CA . ASN A 1 19 ? -2.698 9.139 -0.451 1.00 0.15 19 ASN A CA 6
ATOM 4295 C C . ASN A 1 19 ? -3.447 10.079 -1.379 1.00 0.18 19 ASN A C 6
ATOM 4296 O O . ASN A 1 19 ? -4.300 10.856 -0.962 1.00 0.20 19 ASN A O 6
ATOM 4307 N N . SER A 1 20 ? -3.134 9.956 -2.651 1.00 0.21 20 SER A N 6
ATOM 4308 C CA . SER A 1 20 ? -3.713 10.808 -3.682 1.00 0.26 20 SER A CA 6
ATOM 4309 C C . SER A 1 20 ? -5.030 10.205 -4.174 1.00 0.26 20 SER A C 6
ATOM 4310 O O . SER A 1 20 ? -5.760 10.806 -4.961 1.00 0.34 20 SER A O 6
ATOM 4318 N N . MET A 1 21 ? -5.313 9.008 -3.686 1.00 0.22 21 MET A N 6
ATOM 4319 C CA . MET A 1 21 ? -6.509 8.263 -4.056 1.00 0.24 21 MET A CA 6
ATOM 4320 C C . MET A 1 21 ? -7.578 8.446 -2.997 1.00 0.25 21 MET A C 6
ATOM 4321 O O . MET A 1 21 ? -8.699 7.960 -3.137 1.00 0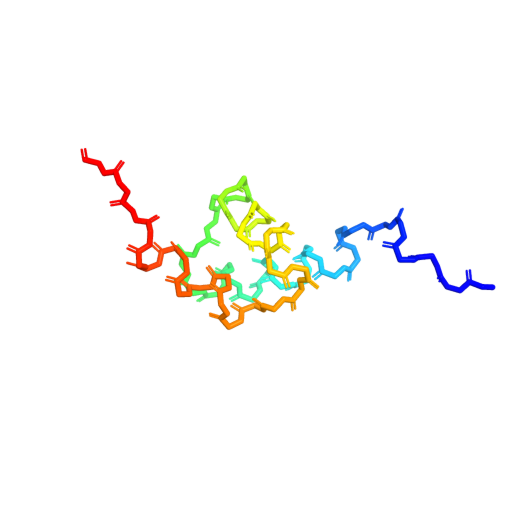.38 21 MET A O 6
ATOM 4335 N N . GLY A 1 22 ? -7.205 9.137 -1.929 1.00 0.18 22 GLY A N 6
ATOM 4336 C CA . GLY A 1 22 ? -8.107 9.338 -0.821 1.00 0.18 22 GLY A CA 6
ATOM 4337 C C . GLY A 1 22 ? -7.881 8.312 0.263 1.00 0.16 22 GLY A C 6
ATOM 4338 O O . GLY A 1 22 ? -8.741 8.087 1.115 1.00 0.19 22 GLY A O 6
ATOM 4342 N N . PHE A 1 23 ? -6.721 7.680 0.219 1.00 0.14 23 PHE A N 6
ATOM 4343 C CA . PHE A 1 23 ? -6.337 6.702 1.218 1.00 0.14 23 PHE A CA 6
ATOM 4344 C C . PHE A 1 23 ? -5.160 7.227 2.026 1.00 0.11 23 PHE A C 6
ATOM 4345 O O . PHE A 1 23 ? -4.041 7.322 1.529 1.00 0.11 23 PHE A O 6
ATOM 4362 N N . ILE A 1 24 ? -5.419 7.564 3.276 1.00 0.12 24 ILE A N 6
ATOM 4363 C CA . ILE A 1 24 ? -4.428 8.221 4.115 1.00 0.12 24 ILE A CA 6
ATOM 4364 C C . ILE A 1 24 ? -4.231 7.486 5.425 1.00 0.15 24 ILE A C 6
ATOM 4365 O O . ILE A 1 24 ? -3.425 7.898 6.262 1.00 0.23 24 ILE A O 6
ATOM 4381 N N . ASN A 1 25 ? -4.946 6.389 5.599 1.00 0.18 25 ASN A N 6
ATOM 4382 C CA . ASN A 1 25 ? -4.695 5.518 6.723 1.00 0.21 25 ASN A CA 6
ATOM 4383 C C . ASN A 1 25 ? -3.454 4.730 6.404 1.00 0.18 25 ASN A C 6
ATOM 4384 O O . ASN A 1 25 ? -3.539 3.624 5.881 1.00 0.17 25 ASN A O 6
ATOM 4395 N N . ARG A 1 26 ? -2.306 5.350 6.647 1.00 0.22 26 ARG A N 6
ATOM 4396 C CA . ARG A 1 26 ? -1.014 4.749 6.368 1.00 0.25 26 ARG A CA 6
ATOM 4397 C C . ARG A 1 26 ? -0.999 3.292 6.767 1.00 0.23 26 ARG A C 6
ATOM 4398 O O . ARG A 1 26 ? -0.604 2.438 5.984 1.00 0.24 26 ARG A O 6
ATOM 4419 N N . GLU A 1 27 ? -1.456 3.045 7.986 1.00 0.25 27 GLU A N 6
ATOM 4420 C CA . GLU A 1 27 ? -1.594 1.699 8.529 1.00 0.29 27 GLU A CA 6
ATOM 4421 C C . GLU A 1 27 ? -2.200 0.761 7.490 1.00 0.24 27 GLU A C 6
ATOM 4422 O O . GLU A 1 27 ? -1.583 -0.219 7.091 1.00 0.26 27 GLU A O 6
ATOM 4434 N N . ALA A 1 28 ? -3.393 1.104 7.023 1.00 0.22 28 ALA A N 6
ATOM 4435 C CA . ALA A 1 28 ? -4.127 0.268 6.088 1.00 0.21 28 ALA A CA 6
ATOM 4436 C C . ALA A 1 28 ? -3.424 0.224 4.738 1.00 0.15 28 ALA A C 6
ATOM 4437 O O . ALA A 1 28 ? -3.205 -0.854 4.187 1.00 0.14 28 ALA A O 6
ATOM 4444 N N . ASN A 1 29 ? -3.071 1.407 4.223 1.00 0.14 29 ASN A N 6
ATOM 4445 C CA . ASN A 1 29 ? -2.345 1.537 2.963 1.00 0.10 29 ASN A CA 6
ATOM 4446 C C . ASN A 1 29 ? -1.181 0.552 2.887 1.00 0.10 29 ASN A C 6
ATOM 4447 O O . ASN A 1 29 ? -1.182 -0.368 2.065 1.00 0.09 29 ASN A O 6
ATOM 4458 N N . LEU A 1 30 ? -0.203 0.715 3.772 1.00 0.11 30 LEU A N 6
ATOM 4459 C CA . LEU A 1 30 ? 1.013 -0.081 3.686 1.00 0.12 30 LEU A CA 6
ATOM 4460 C C . LEU A 1 30 ? 0.786 -1.523 4.108 1.00 0.11 30 LEU A C 6
ATOM 4461 O O . LEU A 1 30 ? 1.487 -2.391 3.635 1.00 0.11 30 LEU A O 6
ATOM 4477 N N . GLN A 1 31 ? -0.195 -1.792 4.973 1.00 0.11 31 GLN A N 6
ATOM 4478 C CA . GLN A 1 31 ? -0.517 -3.179 5.324 1.00 0.13 31 GLN A CA 6
ATOM 4479 C C . GLN A 1 31 ? -0.939 -3.927 4.079 1.00 0.09 31 GLN A C 6
ATOM 4480 O O . GLN A 1 31 ? -0.620 -5.105 3.890 1.00 0.09 31 GLN A O 6
ATOM 4494 N N . ALA A 1 32 ? -1.619 -3.206 3.211 1.00 0.09 32 ALA A N 6
ATOM 4495 C CA . ALA A 1 32 ? -2.095 -3.775 1.967 1.00 0.09 32 ALA A CA 6
ATOM 4496 C C . ALA A 1 32 ? -0.915 -3.968 1.038 1.00 0.06 32 ALA A C 6
ATOM 4497 O O . ALA A 1 32 ? -0.850 -4.930 0.272 1.00 0.08 32 ALA A O 6
ATOM 4504 N N . LEU A 1 33 ? 0.046 -3.064 1.153 1.00 0.05 33 LEU A N 6
ATOM 4505 C CA . LEU A 1 33 ? 1.266 -3.150 0.384 1.00 0.08 33 LEU A CA 6
ATOM 4506 C C . LEU A 1 33 ? 2.200 -4.218 0.941 1.00 0.09 33 LEU A C 6
ATOM 4507 O O . LEU A 1 33 ? 3.007 -4.765 0.207 1.00 0.12 33 LEU A O 6
ATOM 4523 N N . ILE A 1 34 ? 2.087 -4.528 2.229 1.00 0.08 34 ILE A N 6
ATOM 4524 C CA . ILE A 1 34 ? 2.906 -5.580 2.826 1.00 0.11 34 ILE A CA 6
ATOM 4525 C C . ILE A 1 34 ? 2.393 -6.936 2.374 1.00 0.11 34 ILE A C 6
ATOM 4526 O O . ILE A 1 34 ? 3.158 -7.885 2.197 1.00 0.19 34 ILE A O 6
ATOM 4542 N N . ALA A 1 35 ? 1.087 -7.012 2.173 1.00 0.11 35 ALA A N 6
ATOM 4543 C CA . ALA A 1 35 ? 0.457 -8.232 1.725 1.00 0.14 35 ALA A CA 6
ATOM 4544 C C . ALA A 1 35 ? 0.629 -8.420 0.217 1.00 0.12 35 ALA A C 6
ATOM 4545 O O . ALA A 1 35 ? 0.569 -9.542 -0.284 1.00 0.19 35 ALA A O 6
ATOM 4552 N N . THR A 1 36 ? 0.849 -7.321 -0.502 1.00 0.12 36 THR A N 6
ATOM 4553 C CA . THR A 1 36 ? 1.002 -7.382 -1.954 1.00 0.14 36 THR A CA 6
ATOM 4554 C C . THR A 1 36 ? 2.462 -7.220 -2.390 1.00 0.14 36 THR A C 6
ATOM 4555 O O . THR A 1 36 ? 2.820 -7.562 -3.518 1.00 0.17 36 THR A O 6
ATOM 4566 N N . GLY A 1 37 ? 3.294 -6.694 -1.497 1.00 0.14 37 GLY A N 6
ATOM 4567 C CA . GLY A 1 37 ? 4.703 -6.504 -1.795 1.00 0.17 37 GLY A CA 6
ATOM 4568 C C . GLY A 1 37 ? 4.951 -5.417 -2.820 1.00 0.20 37 GLY A C 6
ATOM 4569 O O . GLY A 1 37 ? 5.902 -5.499 -3.600 1.00 0.29 37 GLY A O 6
ATOM 4573 N N . GLY A 1 38 ? 4.103 -4.393 -2.830 1.00 0.17 38 GLY A N 6
ATOM 4574 C CA . GLY A 1 38 ? 4.325 -3.288 -3.722 1.00 0.25 38 GLY A CA 6
ATOM 4575 C C . GLY A 1 38 ? 3.553 -3.450 -4.998 1.00 0.21 38 GLY A C 6
ATOM 4576 O O . GLY A 1 38 ? 4.030 -3.107 -6.078 1.00 0.37 38 GLY A O 6
ATOM 4580 N N . ASP A 1 39 ? 2.353 -3.973 -4.860 1.00 0.11 39 ASP A N 6
ATOM 4581 C CA . ASP A 1 39 ? 1.423 -4.043 -5.963 1.00 0.14 39 ASP A CA 6
ATOM 4582 C C . ASP A 1 39 ? 0.228 -3.248 -5.549 1.00 0.13 39 ASP A C 6
ATOM 4583 O O . ASP A 1 39 ? -0.718 -3.760 -4.947 1.00 0.16 39 ASP A O 6
ATOM 4592 N N . ILE A 1 40 ? 0.320 -1.978 -5.823 1.00 0.15 40 ILE A N 6
ATOM 4593 C CA . ILE A 1 40 ? -0.579 -1.021 -5.262 1.00 0.17 40 ILE A CA 6
ATOM 4594 C C . ILE A 1 40 ? -2.004 -1.232 -5.756 1.00 0.19 40 ILE A C 6
ATOM 4595 O O . ILE A 1 40 ? -2.944 -0.891 -5.061 1.00 0.22 40 ILE A O 6
ATOM 4611 N N . ASN A 1 41 ? -2.159 -1.848 -6.925 1.00 0.19 41 ASN A N 6
ATOM 4612 C CA . ASN A 1 41 ? -3.480 -2.155 -7.463 1.00 0.26 41 ASN A CA 6
ATOM 4613 C C . ASN A 1 41 ? -4.191 -3.103 -6.513 1.00 0.24 41 ASN A C 6
ATOM 4614 O O . ASN A 1 41 ? -5.330 -2.863 -6.093 1.00 0.26 41 ASN A O 6
ATOM 4625 N N . ALA A 1 42 ? -3.486 -4.171 -6.158 1.00 0.22 42 ALA A N 6
ATOM 4626 C CA . ALA A 1 42 ? -4.000 -5.153 -5.226 1.00 0.22 42 ALA A CA 6
ATOM 4627 C C . ALA A 1 42 ? -4.096 -4.557 -3.827 1.00 0.22 42 ALA A C 6
ATOM 4628 O O . ALA A 1 42 ? -4.975 -4.917 -3.053 1.00 0.29 42 ALA A O 6
ATOM 4635 N N . ALA A 1 43 ? -3.187 -3.640 -3.500 1.00 0.17 43 ALA A N 6
ATOM 4636 C CA . ALA A 1 43 ? -3.283 -2.891 -2.254 1.00 0.19 43 ALA A CA 6
ATOM 4637 C C . ALA A 1 43 ? -4.630 -2.170 -2.153 1.00 0.22 43 ALA A C 6
ATOM 4638 O O . ALA A 1 43 ? -5.330 -2.296 -1.149 1.00 0.24 43 ALA A O 6
ATOM 4645 N N . ILE A 1 44 ? -5.008 -1.440 -3.207 1.00 0.24 44 ILE A N 6
ATOM 4646 C CA . ILE A 1 44 ? -6.270 -0.697 -3.216 1.00 0.28 44 ILE A CA 6
ATOM 4647 C C . ILE A 1 44 ? -7.455 -1.644 -3.118 1.00 0.32 44 ILE A C 6
ATOM 4648 O O . ILE A 1 44 ? -8.423 -1.367 -2.413 1.00 0.38 44 ILE A O 6
ATOM 4664 N N . GLU A 1 45 ? -7.371 -2.772 -3.817 1.00 0.31 45 GLU A N 6
ATOM 4665 C CA . GLU A 1 45 ? -8.484 -3.708 -3.855 1.00 0.39 45 GLU A CA 6
ATOM 4666 C C . GLU A 1 45 ? -8.613 -4.443 -2.523 1.00 0.35 45 GLU A C 6
ATOM 4667 O O . GLU A 1 45 ? -9.671 -4.980 -2.203 1.00 0.41 45 GLU A O 6
ATOM 4679 N N . ARG A 1 46 ? -7.537 -4.448 -1.737 1.00 0.29 46 ARG A N 6
ATOM 4680 C CA . ARG A 1 46 ? -7.592 -4.996 -0.382 1.00 0.30 46 ARG A CA 6
ATOM 4681 C C . ARG A 1 46 ? -8.098 -3.942 0.598 1.00 0.30 46 ARG A C 6
ATOM 4682 O O . ARG A 1 46 ? -8.673 -4.267 1.637 1.00 0.38 46 ARG A O 6
ATOM 4703 N N . LEU A 1 47 ? -7.869 -2.677 0.264 1.00 0.27 47 LEU A N 6
ATOM 4704 C CA . LEU A 1 47 ? -8.402 -1.567 1.047 1.00 0.28 47 LEU A CA 6
ATOM 4705 C C . LEU A 1 47 ? -9.910 -1.484 0.875 1.00 0.36 47 LEU A C 6
ATOM 4706 O O . LEU A 1 47 ? -10.652 -1.284 1.837 1.00 0.45 47 LEU A O 6
ATOM 4722 N N . LEU A 1 48 ? -10.347 -1.621 -0.369 1.00 0.38 48 LEU A N 6
ATOM 4723 C CA . LEU A 1 48 ? -11.759 -1.765 -0.674 1.00 0.53 48 LEU A CA 6
ATOM 4724 C C . LEU A 1 48 ? -12.253 -3.090 -0.141 1.00 0.64 48 LEU A C 6
ATOM 4725 O O . LEU A 1 48 ? -13.385 -3.204 0.332 1.00 0.76 48 LEU A O 6
ATOM 4741 N N . GLY A 1 49 ? -11.386 -4.089 -0.215 1.00 0.64 49 GLY A N 6
ATOM 4742 C CA . GLY A 1 49 ? -11.754 -5.413 0.215 1.00 0.81 49 GLY A CA 6
ATOM 4743 C C . GLY A 1 49 ? -12.733 -6.023 -0.738 1.00 1.05 49 GLY A C 6
ATOM 4744 O O . GLY A 1 49 ? -13.915 -6.140 -0.421 1.00 1.28 49 GLY A O 6
ATOM 4748 N N . SER A 1 50 ? -12.216 -6.379 -1.913 1.00 1.83 50 SER A N 6
ATOM 4749 C CA . SER A 1 50 ? -12.999 -6.933 -3.010 1.00 3.08 50 SER A CA 6
ATOM 4750 C C . SER A 1 50 ? -14.174 -7.775 -2.519 1.00 3.74 50 SER A C 6
ATOM 4751 O O . SER A 1 50 ? -14.021 -8.929 -2.114 1.00 4.31 50 SER A O 6
ATOM 4759 N N . GLN A 1 51 ? -15.343 -7.157 -2.541 1.00 3.84 51 GLN A N 6
ATOM 4760 C CA . GLN A 1 51 ? -16.561 -7.778 -2.079 1.00 4.55 51 GLN A CA 6
ATOM 4761 C C . GLN A 1 51 ? -17.462 -8.035 -3.265 1.00 5.54 51 GLN A C 6
ATOM 4762 O O . GLN A 1 51 ? -18.260 -7.191 -3.666 1.00 5.65 51 GLN A O 6
ATOM 4776 N N . LEU A 1 52 ? -17.297 -9.198 -3.852 1.00 6.35 52 LEU A N 6
ATOM 4777 C CA . LEU A 1 52 ? -17.995 -9.526 -5.067 1.00 7.37 52 LEU A CA 6
ATOM 4778 C C . LEU A 1 52 ? -18.846 -10.767 -4.876 1.00 8.31 52 LEU A C 6
ATOM 4779 O O . LEU A 1 52 ? -18.366 -11.896 -5.013 1.00 9.00 52 LEU A O 6
ATOM 4795 N N . SER A 1 53 ? -20.100 -10.511 -4.505 1.00 8.34 53 SER A N 6
ATOM 4796 C CA . SER A 1 53 ? -21.128 -11.538 -4.317 1.00 9.25 53 SER A CA 6
ATOM 4797 C C . SER A 1 53 ? -21.015 -12.151 -2.924 1.00 9.26 53 SER A C 6
ATOM 4798 O O . SER A 1 53 ? -21.590 -11.566 -1.975 1.00 9.68 53 SER A O 6
ATOM 4807 N N . GLY A 1 1 ? 22.144 -11.749 -1.893 1.00 6.75 1 GLY A N 7
ATOM 4808 C CA . GLY A 1 1 ? 20.692 -11.465 -1.844 1.00 6.35 1 GLY A CA 7
ATOM 4809 C C . GLY A 1 1 ? 20.366 -10.092 -2.388 1.00 5.53 1 GLY A C 7
ATOM 4810 O O . GLY A 1 1 ? 21.190 -9.180 -2.310 1.00 5.27 1 GLY A O 7
ATOM 4816 N N . PRO A 1 2 ? 19.166 -9.916 -2.956 1.00 5.42 2 PRO A N 7
ATOM 4817 C CA . PRO A 1 2 ? 18.732 -8.637 -3.507 1.00 4.84 2 PRO A CA 7
ATOM 4818 C C . PRO A 1 2 ? 18.264 -7.682 -2.417 1.00 3.62 2 PRO A C 7
ATOM 4819 O O . PRO A 1 2 ? 17.926 -8.104 -1.310 1.00 3.32 2 PRO A O 7
ATOM 4830 N N . LEU A 1 3 ? 18.235 -6.402 -2.742 1.00 3.31 3 LEU A N 7
ATOM 4831 C CA . LEU A 1 3 ? 17.830 -5.383 -1.789 1.00 2.51 3 LEU A CA 7
ATOM 4832 C C . LEU A 1 3 ? 16.317 -5.358 -1.619 1.00 2.04 3 LEU A C 7
ATOM 4833 O O . LEU A 1 3 ? 15.595 -4.815 -2.455 1.00 2.65 3 LEU A O 7
ATOM 4849 N N . GLY A 1 4 ? 15.843 -5.969 -0.545 1.00 1.50 4 GLY A N 7
ATOM 4850 C CA . GLY A 1 4 ? 14.442 -5.869 -0.196 1.00 1.46 4 GLY A CA 7
ATOM 4851 C C . GLY A 1 4 ? 14.249 -5.132 1.107 1.00 1.26 4 GLY A C 7
ATOM 4852 O O . GLY A 1 4 ? 13.121 -4.887 1.542 1.00 1.38 4 GLY A O 7
ATOM 4856 N N . SER A 1 5 ? 15.358 -4.758 1.724 1.00 1.11 5 SER A N 7
ATOM 4857 C CA . SER A 1 5 ? 15.332 -4.072 3.003 1.00 1.19 5 SER A CA 7
ATOM 4858 C C . SER A 1 5 ? 15.141 -2.571 2.789 1.00 1.04 5 SER A C 7
ATOM 4859 O O . SER A 1 5 ? 15.885 -1.742 3.315 1.00 1.28 5 SER A O 7
ATOM 4867 N N . MET A 1 6 ? 14.128 -2.238 2.001 1.00 0.82 6 MET A N 7
ATOM 4868 C CA . MET A 1 6 ? 13.761 -0.856 1.733 1.00 0.90 6 MET A CA 7
ATOM 4869 C C . MET A 1 6 ? 12.245 -0.768 1.580 1.00 0.74 6 MET A C 7
ATOM 4870 O O . MET A 1 6 ? 11.748 -0.294 0.557 1.00 0.77 6 MET A O 7
ATOM 4884 N N . PRO A 1 7 ? 11.480 -1.209 2.593 1.00 0.69 7 PRO A N 7
ATOM 4885 C CA . PRO A 1 7 ? 10.029 -1.360 2.468 1.00 0.65 7 PRO A CA 7
ATOM 4886 C C . PRO A 1 7 ? 9.340 -0.045 2.141 1.00 0.53 7 PRO A C 7
ATOM 4887 O O . PRO A 1 7 ? 8.420 -0.017 1.336 1.00 0.74 7 PRO A O 7
ATOM 4898 N N . GLU A 1 8 ? 9.830 1.052 2.707 1.00 0.60 8 GLU A N 7
ATOM 4899 C CA . GLU A 1 8 ? 9.191 2.353 2.512 1.00 0.60 8 GLU A CA 7
ATOM 4900 C C . GLU A 1 8 ? 9.633 2.996 1.206 1.00 0.57 8 GLU A C 7
ATOM 4901 O O . GLU A 1 8 ? 9.044 3.971 0.749 1.00 0.72 8 GLU A O 7
ATOM 4913 N N . VAL A 1 9 ? 10.659 2.431 0.594 1.00 0.46 9 VAL A N 7
ATOM 4914 C CA . VAL A 1 9 ? 11.102 2.884 -0.714 1.00 0.49 9 VAL A CA 7
ATOM 4915 C C . VAL A 1 9 ? 10.127 2.384 -1.783 1.00 0.42 9 VAL A C 7
ATOM 4916 O O . VAL A 1 9 ? 10.044 2.925 -2.885 1.00 0.54 9 VAL A O 7
ATOM 4929 N N . ARG A 1 10 ? 9.383 1.343 -1.441 1.00 0.31 10 ARG A N 7
ATOM 4930 C CA . ARG A 1 10 ? 8.317 0.851 -2.303 1.00 0.30 10 ARG A CA 7
ATOM 4931 C C . ARG A 1 10 ? 6.976 1.313 -1.752 1.00 0.21 10 ARG A C 7
ATOM 4932 O O . ARG A 1 10 ? 6.209 2.018 -2.420 1.00 0.18 10 ARG A O 7
ATOM 4953 N N . PHE A 1 11 ? 6.741 0.966 -0.492 1.00 0.19 11 PHE A N 7
ATOM 4954 C CA . PHE A 1 11 ? 5.452 1.188 0.139 1.00 0.17 11 PHE A CA 7
ATOM 4955 C C . PHE A 1 11 ? 5.108 2.662 0.188 1.00 0.15 11 PHE A C 7
ATOM 4956 O O . PHE A 1 11 ? 4.074 3.056 -0.317 1.00 0.12 11 PHE A O 7
ATOM 4973 N N . GLN A 1 12 ? 5.993 3.479 0.755 1.00 0.20 12 GLN A N 7
ATOM 4974 C CA . GLN A 1 12 ? 5.681 4.889 0.992 1.00 0.22 12 GLN A CA 7
ATOM 4975 C C . GLN A 1 12 ? 5.354 5.616 -0.310 1.00 0.20 12 GLN A C 7
ATOM 4976 O O . GLN A 1 12 ? 4.496 6.494 -0.330 1.00 0.21 12 GLN A O 7
ATOM 4990 N N . GLN A 1 13 ? 6.012 5.229 -1.398 1.00 0.21 13 GLN A N 7
ATOM 4991 C CA . GLN A 1 13 ? 5.740 5.838 -2.697 1.00 0.23 13 GLN A CA 7
ATOM 4992 C C . GLN A 1 13 ? 4.321 5.508 -3.122 1.00 0.19 13 GLN A C 7
ATOM 4993 O O . GLN A 1 13 ? 3.539 6.386 -3.505 1.00 0.21 13 GLN A O 7
ATOM 5007 N N . GLN A 1 14 ? 3.976 4.239 -2.999 1.00 0.16 14 GLN A N 7
ATOM 5008 C CA . GLN A 1 14 ? 2.620 3.797 -3.260 1.00 0.15 14 GLN A CA 7
ATOM 5009 C C . GLN A 1 14 ? 1.653 4.307 -2.183 1.00 0.13 14 GLN A C 7
ATOM 5010 O O . GLN A 1 14 ? 0.441 4.361 -2.397 1.00 0.14 14 GLN A O 7
ATOM 5024 N N . LEU A 1 15 ? 2.189 4.693 -1.031 1.00 0.13 15 LEU A N 7
ATOM 5025 C CA . LEU A 1 15 ? 1.367 5.247 0.043 1.00 0.13 15 LEU A CA 7
ATOM 5026 C C . LEU A 1 15 ? 0.941 6.652 -0.317 1.00 0.15 15 LEU A C 7
ATOM 5027 O O . LEU A 1 15 ? -0.189 7.042 -0.055 1.00 0.17 15 LEU A O 7
ATOM 5043 N N . GLU A 1 16 ? 1.862 7.410 -0.905 1.00 0.16 16 GLU A N 7
ATOM 5044 C CA . GLU A 1 16 ? 1.550 8.733 -1.435 1.00 0.19 16 GLU A CA 7
ATOM 5045 C C . GLU A 1 16 ? 0.558 8.602 -2.585 1.00 0.16 16 GLU A C 7
ATOM 5046 O O . GLU A 1 16 ? -0.289 9.471 -2.817 1.00 0.17 16 GLU A O 7
ATOM 5058 N N . GLN A 1 17 ? 0.661 7.493 -3.288 1.00 0.15 17 GLN A N 7
ATOM 5059 C CA . GLN A 1 17 ? -0.261 7.181 -4.356 1.00 0.17 17 GLN A CA 7
ATOM 5060 C C . GLN A 1 17 ? -1.666 6.929 -3.812 1.00 0.17 17 GLN A C 7
ATOM 5061 O O . GLN A 1 17 ? -2.623 7.538 -4.285 1.00 0.22 17 GLN A O 7
ATOM 5075 N N . LEU A 1 18 ? -1.796 6.061 -2.799 1.00 0.14 18 LEU A N 7
ATOM 5076 C CA . LEU A 1 18 ? -3.101 5.806 -2.200 1.00 0.14 18 LEU A CA 7
ATOM 5077 C C . LEU A 1 18 ? -3.573 7.059 -1.508 1.00 0.13 18 LEU A C 7
ATOM 5078 O O . LEU A 1 18 ? -4.765 7.331 -1.403 1.00 0.15 18 LEU A O 7
ATOM 5094 N N . ASN A 1 19 ? -2.602 7.811 -1.041 1.00 0.13 19 ASN A N 7
ATOM 5095 C CA . ASN A 1 19 ? -2.825 9.114 -0.449 1.00 0.15 19 ASN A CA 7
ATOM 5096 C C . ASN A 1 19 ? -3.606 10.000 -1.404 1.00 0.18 19 ASN A C 7
ATOM 5097 O O . ASN A 1 19 ? -4.459 10.792 -1.000 1.00 0.20 19 ASN A O 7
ATOM 5108 N N . SER A 1 20 ? -3.321 9.821 -2.683 1.00 0.21 20 SER A N 7
ATOM 5109 C CA . SER A 1 20 ? -3.954 10.613 -3.732 1.00 0.26 20 SER A CA 7
ATOM 5110 C C . SER A 1 20 ? -5.272 9.962 -4.157 1.00 0.26 20 SER A C 7
ATOM 5111 O O . SER A 1 20 ? -6.016 10.489 -4.987 1.00 0.34 20 SER A O 7
ATOM 5119 N N . MET A 1 21 ? -5.545 8.804 -3.575 1.00 0.22 21 MET A N 7
ATOM 5120 C CA . MET A 1 21 ? -6.764 8.055 -3.856 1.00 0.24 21 MET A CA 7
ATOM 5121 C C . MET A 1 21 ? -7.799 8.343 -2.787 1.00 0.25 21 MET A C 7
ATOM 5122 O O . MET A 1 21 ? -8.955 7.935 -2.887 1.00 0.38 21 MET A O 7
ATOM 5136 N N . GLY A 1 22 ? -7.363 9.043 -1.753 1.00 0.18 22 GLY A N 7
ATOM 5137 C CA . GLY A 1 22 ? -8.217 9.316 -0.624 1.00 0.18 22 GLY A CA 7
ATOM 5138 C C . GLY A 1 22 ? -7.972 8.331 0.496 1.00 0.16 22 GLY A C 7
ATOM 5139 O O . GLY A 1 22 ? -8.789 8.185 1.405 1.00 0.19 22 GLY A O 7
ATOM 5143 N N . PHE A 1 23 ? -6.838 7.649 0.418 1.00 0.14 23 PHE A N 7
ATOM 5144 C CA . PHE A 1 23 ? -6.422 6.714 1.449 1.00 0.14 23 PHE A CA 7
ATOM 5145 C C . PHE A 1 23 ? -5.216 7.268 2.194 1.00 0.11 23 PHE A C 7
ATOM 5146 O O . PHE A 1 23 ? -4.116 7.342 1.656 1.00 0.11 23 PHE A O 7
ATOM 5163 N N . ILE A 1 24 ? -5.437 7.655 3.434 1.00 0.12 24 ILE A N 7
ATOM 5164 C CA . ILE A 1 24 ? -4.419 8.352 4.215 1.00 0.12 24 ILE A CA 7
ATOM 5165 C C . ILE A 1 24 ? -4.071 7.590 5.475 1.00 0.15 24 ILE A C 7
ATOM 5166 O O . ILE A 1 24 ? -3.134 7.953 6.186 1.00 0.23 24 ILE A O 7
ATOM 5182 N N . ASN A 1 25 ? -4.822 6.539 5.766 1.00 0.18 25 ASN A N 7
ATOM 5183 C CA . ASN A 1 25 ? -4.420 5.639 6.821 1.00 0.21 25 ASN A CA 7
ATOM 5184 C C . ASN A 1 25 ? -3.254 4.843 6.298 1.00 0.18 25 ASN A C 7
ATOM 5185 O O . ASN A 1 25 ? -3.432 3.756 5.769 1.00 0.17 25 ASN A O 7
ATOM 5196 N N . ARG A 1 26 ? -2.068 5.419 6.385 1.00 0.22 26 ARG A N 7
ATOM 5197 C CA . ARG A 1 26 ? -0.893 4.794 5.822 1.00 0.25 26 ARG A CA 7
ATOM 5198 C C . ARG A 1 26 ? -0.637 3.453 6.472 1.00 0.23 26 ARG A C 7
ATOM 5199 O O . ARG A 1 26 ? -0.060 2.573 5.855 1.00 0.24 26 ARG A O 7
ATOM 5220 N N . GLU A 1 27 ? -1.102 3.298 7.706 1.00 0.25 27 GLU A N 7
ATOM 5221 C CA . GLU A 1 27 ? -1.140 1.996 8.348 1.00 0.29 27 GLU A CA 7
ATOM 5222 C C . GLU A 1 27 ? -1.859 1.006 7.443 1.00 0.24 27 GLU A C 7
ATOM 5223 O O . GLU A 1 27 ? -1.333 -0.055 7.130 1.00 0.26 27 GLU A O 7
ATOM 5235 N N . ALA A 1 28 ? -3.043 1.395 6.978 1.00 0.22 28 ALA A N 7
ATOM 5236 C CA . ALA A 1 28 ? -3.855 0.540 6.138 1.00 0.21 28 ALA A CA 7
ATOM 5237 C C . ALA A 1 28 ? -3.238 0.415 4.755 1.00 0.15 28 ALA A C 7
ATOM 5238 O O . ALA A 1 28 ? -3.129 -0.685 4.211 1.00 0.14 28 ALA A O 7
ATOM 5245 N N . ASN A 1 29 ? -2.834 1.558 4.197 1.00 0.14 29 ASN A N 7
ATOM 5246 C CA . ASN A 1 29 ? -2.199 1.598 2.886 1.00 0.10 29 ASN A CA 7
ATOM 5247 C C . ASN A 1 29 ? -1.043 0.601 2.799 1.00 0.10 29 ASN A C 7
ATOM 5248 O O . ASN A 1 29 ? -1.071 -0.322 1.984 1.00 0.09 29 ASN A O 7
ATOM 5259 N N . LEU A 1 30 ? -0.032 0.760 3.652 1.00 0.11 30 LEU A N 7
ATOM 5260 C CA . LEU A 1 30 ? 1.150 -0.082 3.554 1.00 0.12 30 LEU A CA 7
ATOM 5261 C C . LEU A 1 30 ? 0.895 -1.494 4.048 1.00 0.11 30 LEU A C 7
ATOM 5262 O O . LEU A 1 30 ? 1.583 -2.399 3.624 1.00 0.11 30 LEU A O 7
ATOM 5278 N N . GLN A 1 31 ? -0.092 -1.700 4.919 1.00 0.11 31 GLN A N 7
ATOM 5279 C CA . GLN A 1 31 ? -0.478 -3.063 5.298 1.00 0.13 31 GLN A CA 7
ATOM 5280 C C . GLN A 1 31 ? -0.941 -3.812 4.069 1.00 0.09 31 GLN A C 7
ATOM 5281 O O . GLN A 1 31 ? -0.694 -5.016 3.904 1.00 0.09 31 GLN A O 7
ATOM 5295 N N . ALA A 1 32 ? -1.577 -3.067 3.188 1.00 0.09 32 ALA A N 7
ATOM 5296 C CA . ALA A 1 32 ? -2.103 -3.630 1.962 1.00 0.09 32 ALA A CA 7
ATOM 5297 C C . ALA A 1 32 ? -0.945 -3.878 1.022 1.00 0.06 32 ALA A C 7
ATOM 5298 O O . ALA A 1 32 ? -0.942 -4.829 0.243 1.00 0.08 32 ALA A O 7
ATOM 5305 N N . LEU A 1 33 ? 0.068 -3.036 1.143 1.00 0.05 33 LEU A N 7
ATOM 5306 C CA . LEU A 1 33 ? 1.268 -3.178 0.357 1.00 0.08 33 LEU A CA 7
ATOM 5307 C C . LEU A 1 33 ? 2.181 -4.245 0.935 1.00 0.09 33 LEU A C 7
ATOM 5308 O O . LEU A 1 33 ? 3.015 -4.783 0.227 1.00 0.12 33 LEU A O 7
ATOM 5324 N N . ILE A 1 34 ? 2.032 -4.554 2.215 1.00 0.08 34 ILE A N 7
ATOM 5325 C CA . ILE A 1 34 ? 2.804 -5.637 2.808 1.00 0.11 34 ILE A CA 7
ATOM 5326 C C . ILE A 1 34 ? 2.265 -6.972 2.325 1.00 0.11 34 ILE A C 7
ATOM 5327 O O . ILE A 1 34 ? 3.025 -7.898 2.040 1.00 0.19 34 ILE A O 7
ATOM 5343 N N . ALA A 1 35 ? 0.945 -7.055 2.207 1.00 0.11 35 ALA A N 7
ATOM 5344 C CA . ALA A 1 35 ? 0.307 -8.268 1.737 1.00 0.14 35 ALA A CA 7
ATOM 5345 C C . ALA A 1 35 ? 0.448 -8.414 0.221 1.00 0.12 35 ALA A C 7
ATOM 5346 O O . ALA A 1 35 ? 0.349 -9.517 -0.310 1.00 0.19 35 ALA A O 7
ATOM 5353 N N . THR A 1 36 ? 0.679 -7.300 -0.477 1.00 0.12 36 THR A N 7
ATOM 5354 C CA . THR A 1 36 ? 0.844 -7.338 -1.932 1.00 0.14 36 THR A CA 7
ATOM 5355 C C . THR A 1 36 ? 2.313 -7.223 -2.355 1.00 0.14 36 THR A C 7
ATOM 5356 O O . THR A 1 36 ? 2.673 -7.573 -3.478 1.00 0.17 36 THR A O 7
ATOM 5367 N N . GLY A 1 37 ? 3.153 -6.732 -1.453 1.00 0.14 37 GLY A N 7
ATOM 5368 C CA . GLY A 1 37 ? 4.573 -6.600 -1.735 1.00 0.17 37 GLY A CA 7
ATOM 5369 C C . GLY A 1 37 ? 4.897 -5.427 -2.643 1.00 0.20 37 GLY A C 7
ATOM 5370 O O . GLY A 1 37 ? 5.882 -5.469 -3.380 1.00 0.29 37 GLY A O 7
ATOM 5374 N N . GLY A 1 38 ? 4.080 -4.374 -2.600 1.00 0.17 38 GLY A N 7
ATOM 5375 C CA . GLY A 1 38 ? 4.379 -3.192 -3.377 1.00 0.25 38 GLY A CA 7
ATOM 5376 C C . GLY A 1 38 ? 3.520 -3.111 -4.610 1.00 0.21 38 GLY A C 7
ATOM 5377 O O . GLY A 1 38 ? 3.727 -2.256 -5.470 1.00 0.37 38 GLY A O 7
ATOM 5381 N N . ASP A 1 39 ? 2.522 -3.978 -4.675 1.00 0.11 39 ASP A N 7
ATOM 5382 C CA . ASP A 1 39 ? 1.618 -3.983 -5.802 1.00 0.14 39 ASP A CA 7
ATOM 5383 C C . ASP A 1 39 ? 0.414 -3.185 -5.405 1.00 0.13 39 ASP A C 7
ATOM 5384 O O . ASP A 1 39 ? -0.558 -3.701 -4.852 1.00 0.16 39 ASP A O 7
ATOM 5393 N N . ILE A 1 40 ? 0.520 -1.905 -5.643 1.00 0.15 40 ILE A N 7
ATOM 5394 C CA . ILE A 1 40 ? -0.431 -0.958 -5.143 1.00 0.17 40 ILE A CA 7
ATOM 5395 C C . ILE A 1 40 ? -1.803 -1.178 -5.744 1.00 0.19 40 ILE A C 7
ATOM 5396 O O . ILE A 1 40 ? -2.806 -0.864 -5.123 1.00 0.22 40 ILE A O 7
ATOM 5412 N N . ASN A 1 41 ? -1.836 -1.762 -6.928 1.00 0.19 41 ASN A N 7
ATOM 5413 C CA . ASN A 1 41 ? -3.089 -2.046 -7.593 1.00 0.26 41 ASN A CA 7
ATOM 5414 C C . ASN A 1 41 ? -3.906 -2.981 -6.720 1.00 0.24 41 ASN A C 7
ATOM 5415 O O . ASN A 1 41 ? -5.044 -2.685 -6.358 1.00 0.26 41 ASN A O 7
ATOM 5426 N N . ALA A 1 42 ? -3.290 -4.099 -6.348 1.00 0.22 42 ALA A N 7
ATOM 5427 C CA . ALA A 1 42 ? -3.934 -5.072 -5.491 1.00 0.22 42 ALA A CA 7
ATOM 5428 C C . ALA A 1 42 ? -4.122 -4.509 -4.091 1.00 0.22 42 ALA A C 7
ATOM 5429 O O . ALA A 1 42 ? -5.069 -4.863 -3.397 1.00 0.29 42 ALA A O 7
ATOM 5436 N N . ALA A 1 43 ? -3.207 -3.632 -3.677 1.00 0.17 43 ALA A N 7
ATOM 5437 C CA . ALA A 1 43 ? -3.360 -2.914 -2.419 1.00 0.19 43 ALA A CA 7
ATOM 5438 C C . ALA A 1 43 ? -4.705 -2.182 -2.378 1.00 0.22 43 ALA A C 7
ATOM 5439 O O . ALA A 1 43 ? -5.436 -2.266 -1.389 1.00 0.24 43 ALA A O 7
ATOM 5446 N N . ILE A 1 44 ? -5.045 -1.484 -3.466 1.00 0.24 44 ILE A N 7
ATOM 5447 C CA . ILE A 1 44 ? -6.327 -0.785 -3.548 1.00 0.28 44 ILE A CA 7
ATOM 5448 C C . ILE A 1 44 ? -7.467 -1.797 -3.610 1.00 0.32 44 ILE A C 7
ATOM 5449 O O . ILE A 1 44 ? -8.526 -1.591 -3.022 1.00 0.38 44 ILE A O 7
ATOM 5465 N N . GLU A 1 45 ? -7.230 -2.897 -4.318 1.00 0.31 45 GLU A N 7
ATOM 5466 C CA . GLU A 1 45 ? -8.224 -3.960 -4.451 1.00 0.39 45 GLU A CA 7
ATOM 5467 C C . GLU A 1 45 ? -8.489 -4.630 -3.106 1.00 0.35 45 GLU A C 7
ATOM 5468 O O . GLU A 1 45 ? -9.523 -5.265 -2.910 1.00 0.41 45 GLU A O 7
ATOM 5480 N N . ARG A 1 46 ? -7.545 -4.493 -2.185 1.00 0.29 46 ARG A N 7
ATOM 5481 C CA . ARG A 1 46 ? -7.720 -5.014 -0.834 1.00 0.30 46 ARG A CA 7
ATOM 5482 C C . ARG A 1 46 ? -8.419 -3.991 0.056 1.00 0.30 46 ARG A C 7
ATOM 5483 O O . ARG A 1 46 ? -9.286 -4.344 0.854 1.00 0.38 46 ARG A O 7
ATOM 5504 N N . LEU A 1 47 ? -8.040 -2.723 -0.085 1.00 0.27 47 LEU A N 7
ATOM 5505 C CA . LEU A 1 47 ? -8.673 -1.646 0.671 1.00 0.28 47 LEU A CA 7
ATOM 5506 C C . LEU A 1 47 ? -10.160 -1.556 0.339 1.00 0.36 47 LEU A C 7
ATOM 5507 O O . LEU A 1 47 ? -11.006 -1.472 1.232 1.00 0.45 47 LEU A O 7
ATOM 5523 N N . LEU A 1 48 ? -10.468 -1.575 -0.949 1.00 0.38 48 LEU A N 7
ATOM 5524 C CA . LEU A 1 48 ? -11.846 -1.632 -1.407 1.00 0.53 48 LEU A CA 7
ATOM 5525 C C . LEU A 1 48 ? -12.413 -3.013 -1.159 1.00 0.64 48 LEU A C 7
ATOM 5526 O O . LEU A 1 48 ? -13.605 -3.167 -0.904 1.00 0.76 48 LEU A O 7
ATOM 5542 N N . GLY A 1 49 ? -11.546 -4.011 -1.247 1.00 0.64 49 GLY A N 7
ATOM 5543 C CA . GLY A 1 49 ? -11.976 -5.373 -1.068 1.00 0.81 49 GLY A CA 7
ATOM 5544 C C . GLY A 1 49 ? -12.859 -5.803 -2.198 1.00 1.05 49 GLY A C 7
ATOM 5545 O O . GLY A 1 49 ? -14.070 -5.928 -2.020 1.00 1.28 49 GLY A O 7
ATOM 5549 N N . SER A 1 50 ? -12.228 -5.999 -3.357 1.00 1.83 50 SER A N 7
ATOM 5550 C CA . SER A 1 50 ? -12.903 -6.368 -4.600 1.00 3.08 50 SER A CA 7
ATOM 5551 C C . SER A 1 50 ? -14.089 -7.289 -4.350 1.00 3.74 50 SER A C 7
ATOM 5552 O O . SER A 1 50 ? -13.941 -8.498 -4.159 1.00 4.31 50 SER A O 7
ATOM 5560 N N . GLN A 1 51 ? -15.265 -6.688 -4.342 1.00 3.84 51 GLN A N 7
ATOM 5561 C CA . GLN A 1 51 ? -16.488 -7.399 -4.067 1.00 4.55 51 GLN A CA 7
ATOM 5562 C C . GLN A 1 51 ? -17.305 -7.501 -5.342 1.00 5.54 51 GLN A C 7
ATOM 5563 O O . GLN A 1 51 ? -18.142 -6.649 -5.641 1.00 5.65 51 GLN A O 7
ATOM 5577 N N . LEU A 1 52 ? -17.014 -8.534 -6.110 1.00 6.35 52 LEU A N 7
ATOM 5578 C CA . LEU A 1 52 ? -17.644 -8.732 -7.402 1.00 7.37 52 LEU A CA 7
ATOM 5579 C C . LEU A 1 52 ? -18.300 -10.100 -7.445 1.00 8.31 52 LEU A C 7
ATOM 5580 O O . LEU A 1 52 ? -17.697 -11.070 -7.905 1.00 9.00 52 LEU A O 7
ATOM 5596 N N . SER A 1 53 ? -19.525 -10.162 -6.938 1.00 8.34 53 SER A N 7
ATOM 5597 C CA . SER A 1 53 ? -20.266 -11.411 -6.813 1.00 9.25 53 SER A CA 7
ATOM 5598 C C . SER A 1 53 ? -19.526 -12.367 -5.880 1.00 9.26 53 SER A C 7
ATOM 5599 O O . SER A 1 53 ? -19.159 -13.475 -6.320 1.00 9.68 53 SER A O 7
ATOM 5608 N N . GLY A 1 1 ? 19.689 -8.313 -8.152 1.00 6.75 1 GLY A N 8
ATOM 5609 C CA . GLY A 1 1 ? 19.750 -7.964 -6.714 1.00 6.35 1 GLY A CA 8
ATOM 5610 C C . GLY A 1 1 ? 18.373 -7.952 -6.083 1.00 5.53 1 GLY A C 8
ATOM 5611 O O . GLY A 1 1 ? 17.544 -7.112 -6.425 1.00 5.27 1 GLY A O 8
ATOM 5617 N N . PRO A 1 2 ? 18.087 -8.889 -5.172 1.00 5.42 2 PRO A N 8
ATOM 5618 C CA . PRO A 1 2 ? 16.788 -8.964 -4.509 1.00 4.84 2 PRO A CA 8
ATOM 5619 C C . PRO A 1 2 ? 16.635 -7.937 -3.392 1.00 3.62 2 PRO A C 8
ATOM 5620 O O . PRO A 1 2 ? 17.471 -7.852 -2.490 1.00 3.32 2 PRO A O 8
ATOM 5631 N N . LEU A 1 3 ? 15.573 -7.151 -3.455 1.00 3.31 3 LEU A N 8
ATOM 5632 C CA . LEU A 1 3 ? 15.269 -6.231 -2.381 1.00 2.51 3 LEU A CA 8
ATOM 5633 C C . LEU A 1 3 ? 14.007 -6.690 -1.667 1.00 2.04 3 LEU A C 8
ATOM 5634 O O . LEU A 1 3 ? 12.907 -6.667 -2.224 1.00 2.65 3 LEU A O 8
ATOM 5650 N N . GLY A 1 4 ? 14.174 -7.155 -0.450 1.00 1.50 4 GLY A N 8
ATOM 5651 C CA . GLY A 1 4 ? 13.040 -7.589 0.329 1.00 1.46 4 GLY A CA 8
ATOM 5652 C C . GLY A 1 4 ? 12.916 -6.820 1.621 1.00 1.26 4 GLY A C 8
ATOM 5653 O O . GLY A 1 4 ? 11.861 -6.813 2.253 1.00 1.38 4 GLY A O 8
ATOM 5657 N N . SER A 1 5 ? 13.990 -6.151 2.012 1.00 1.11 5 SER A N 8
ATOM 5658 C CA . SER A 1 5 ? 13.996 -5.412 3.259 1.00 1.19 5 SER A CA 8
ATOM 5659 C C . SER A 1 5 ? 14.141 -3.920 2.995 1.00 1.04 5 SER A C 8
ATOM 5660 O O . SER A 1 5 ? 14.990 -3.243 3.575 1.00 1.28 5 SER A O 8
ATOM 5668 N N . MET A 1 6 ? 13.289 -3.420 2.114 1.00 0.82 6 MET A N 8
ATOM 5669 C CA . MET A 1 6 ? 13.176 -1.997 1.862 1.00 0.90 6 MET A CA 8
ATOM 5670 C C . MET A 1 6 ? 11.700 -1.640 1.730 1.00 0.74 6 MET A C 8
ATOM 5671 O O . MET A 1 6 ? 11.279 -1.068 0.725 1.00 0.77 6 MET A O 8
ATOM 5685 N N . PRO A 1 7 ? 10.894 -1.961 2.760 1.00 0.69 7 PRO A N 8
ATOM 5686 C CA . PRO A 1 7 ? 9.432 -1.912 2.670 1.00 0.65 7 PRO A CA 8
ATOM 5687 C C . PRO A 1 7 ? 8.917 -0.519 2.362 1.00 0.53 7 PRO A C 8
ATOM 5688 O O . PRO A 1 7 ? 8.281 -0.297 1.336 1.00 0.74 7 PRO A O 8
ATOM 5699 N N . GLU A 1 8 ? 9.262 0.438 3.207 1.00 0.60 8 GLU A N 8
ATOM 5700 C CA . GLU A 1 8 ? 8.670 1.762 3.121 1.00 0.60 8 GLU A CA 8
ATOM 5701 C C . GLU A 1 8 ? 9.383 2.589 2.061 1.00 0.57 8 GLU A C 8
ATOM 5702 O O . GLU A 1 8 ? 9.057 3.748 1.829 1.00 0.72 8 GLU A O 8
ATOM 5714 N N . VAL A 1 9 ? 10.349 1.968 1.407 1.00 0.46 9 VAL A N 8
ATOM 5715 C CA . VAL A 1 9 ? 11.026 2.585 0.285 1.00 0.49 9 VAL A CA 8
ATOM 5716 C C . VAL A 1 9 ? 10.145 2.474 -0.956 1.00 0.42 9 VAL A C 8
ATOM 5717 O O . VAL A 1 9 ? 10.147 3.345 -1.819 1.00 0.54 9 VAL A O 8
ATOM 5730 N N . ARG A 1 10 ? 9.374 1.394 -1.020 1.00 0.31 10 ARG A N 8
ATOM 5731 C CA . ARG A 1 10 ? 8.423 1.196 -2.105 1.00 0.30 10 ARG A CA 8
ATOM 5732 C C . ARG A 1 10 ? 7.018 1.532 -1.637 1.00 0.21 10 ARG A C 8
ATOM 5733 O O . ARG A 1 10 ? 6.235 2.171 -2.354 1.00 0.18 10 ARG A O 8
ATOM 5754 N N . PHE A 1 11 ? 6.722 1.136 -0.406 1.00 0.19 11 PHE A N 8
ATOM 5755 C CA . PHE A 1 11 ? 5.403 1.337 0.155 1.00 0.17 11 PHE A CA 8
ATOM 5756 C C . PHE A 1 11 ? 5.082 2.809 0.224 1.00 0.15 11 PHE A C 8
ATOM 5757 O O . PHE A 1 11 ? 4.095 3.232 -0.338 1.00 0.12 11 PHE A O 8
ATOM 5774 N N . GLN A 1 12 ? 5.952 3.590 0.866 1.00 0.20 12 GLN A N 8
ATOM 5775 C CA . GLN A 1 12 ? 5.692 5.010 1.083 1.00 0.22 12 GLN A CA 8
ATOM 5776 C C . GLN A 1 12 ? 5.418 5.737 -0.233 1.00 0.20 12 GLN A C 8
ATOM 5777 O O . GLN A 1 12 ? 4.581 6.634 -0.286 1.00 0.21 12 GLN A O 8
ATOM 5791 N N . GLN A 1 13 ? 6.101 5.328 -1.300 1.00 0.21 13 GLN A N 8
ATOM 5792 C CA . GLN A 1 13 ? 5.898 5.941 -2.609 1.00 0.23 13 GLN A CA 8
ATOM 5793 C C . GLN A 1 13 ? 4.485 5.665 -3.076 1.00 0.19 13 GLN A C 8
ATOM 5794 O O . GLN A 1 13 ? 3.736 6.578 -3.452 1.00 0.21 13 GLN A O 8
ATOM 5808 N N . GLN A 1 14 ? 4.105 4.401 -3.000 1.00 0.16 14 GLN A N 8
ATOM 5809 C CA . GLN A 1 14 ? 2.741 4.020 -3.300 1.00 0.15 14 GLN A CA 8
ATOM 5810 C C . GLN A 1 14 ? 1.777 4.546 -2.235 1.00 0.13 14 GLN A C 8
ATOM 5811 O O . GLN A 1 14 ? 0.577 4.647 -2.473 1.00 0.14 14 GLN A O 8
ATOM 5825 N N . LEU A 1 15 ? 2.295 4.894 -1.060 1.00 0.13 15 LEU A N 8
ATOM 5826 C CA . LEU A 1 15 ? 1.442 5.379 0.015 1.00 0.13 15 LEU A CA 8
ATOM 5827 C C . LEU A 1 15 ? 1.025 6.802 -0.257 1.00 0.15 15 LEU A C 8
ATOM 5828 O O . LEU A 1 15 ? -0.089 7.189 0.060 1.00 0.17 15 LEU A O 8
ATOM 5844 N N . GLU A 1 16 ? 1.932 7.570 -0.842 1.00 0.16 16 GLU A N 8
ATOM 5845 C CA . GLU A 1 16 ? 1.614 8.916 -1.291 1.00 0.19 16 GLU A CA 8
ATOM 5846 C C . GLU A 1 16 ? 0.720 8.840 -2.516 1.00 0.16 16 GLU A C 8
ATOM 5847 O O . GLU A 1 16 ? -0.072 9.741 -2.792 1.00 0.17 16 GLU A O 8
ATOM 5859 N N . GLN A 1 17 ? 0.829 7.735 -3.230 1.00 0.15 17 GLN A N 8
ATOM 5860 C CA . GLN A 1 17 ? -0.041 7.480 -4.361 1.00 0.17 17 GLN A CA 8
ATOM 5861 C C . GLN A 1 17 ? -1.473 7.199 -3.887 1.00 0.17 17 GLN A C 8
ATOM 5862 O O . GLN A 1 17 ? -2.426 7.767 -4.418 1.00 0.22 17 GLN A O 8
ATOM 5876 N N . LEU A 1 18 ? -1.623 6.347 -2.869 1.00 0.14 18 LEU A N 8
ATOM 5877 C CA . LEU A 1 18 ? -2.947 6.067 -2.307 1.00 0.14 18 LEU A CA 8
ATOM 5878 C C . LEU A 1 18 ? -3.426 7.301 -1.589 1.00 0.13 18 LEU A C 8
ATOM 5879 O O . LEU A 1 18 ? -4.614 7.604 -1.536 1.00 0.15 18 LEU A O 8
ATOM 5895 N N . ASN A 1 19 ? -2.457 7.988 -1.024 1.00 0.13 19 ASN A N 8
ATOM 5896 C CA . ASN A 1 19 ? -2.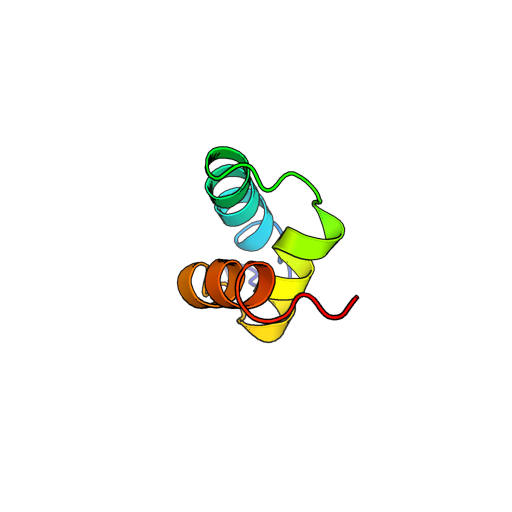651 9.278 -0.385 1.00 0.15 19 ASN A CA 8
ATOM 5897 C C . ASN A 1 19 ? -3.376 10.225 -1.327 1.00 0.18 19 ASN A C 8
ATOM 5898 O O . ASN A 1 19 ? -4.205 11.036 -0.917 1.00 0.20 19 ASN A O 8
ATOM 5909 N N . SER A 1 20 ? -3.066 10.077 -2.599 1.00 0.21 20 SER A N 8
ATOM 5910 C CA . SER A 1 20 ? -3.637 10.922 -3.644 1.00 0.26 20 SER A CA 8
ATOM 5911 C C . SER A 1 20 ? -4.972 10.349 -4.122 1.00 0.26 20 SER A C 8
ATOM 5912 O O . SER A 1 20 ? -5.728 11.006 -4.842 1.00 0.34 20 SER A O 8
ATOM 5920 N N . MET A 1 21 ? -5.255 9.124 -3.703 1.00 0.22 21 MET A N 8
ATOM 5921 C CA . MET A 1 21 ? -6.479 8.425 -4.076 1.00 0.24 21 MET A CA 8
ATOM 5922 C C . MET A 1 21 ? -7.573 8.707 -3.063 1.00 0.25 21 MET A C 8
ATOM 5923 O O . MET A 1 21 ? -8.749 8.424 -3.297 1.00 0.38 21 MET A O 8
ATOM 5937 N N . GLY A 1 22 ? -7.170 9.269 -1.934 1.00 0.18 22 GLY A N 8
ATOM 5938 C CA . GLY A 1 22 ? -8.085 9.495 -0.840 1.00 0.18 22 GLY A CA 8
ATOM 5939 C C . GLY A 1 22 ? -7.880 8.486 0.266 1.00 0.16 22 GLY A C 8
ATOM 5940 O O . GLY A 1 22 ? -8.711 8.349 1.165 1.00 0.19 22 GLY A O 8
ATOM 5944 N N . PHE A 1 23 ? -6.770 7.773 0.193 1.00 0.14 23 PHE A N 8
ATOM 5945 C CA . PHE A 1 23 ? -6.414 6.799 1.206 1.00 0.14 23 PHE A CA 8
ATOM 5946 C C . PHE A 1 23 ? -5.204 7.274 1.996 1.00 0.11 23 PHE A C 8
ATOM 5947 O O . PHE A 1 23 ? -4.084 7.290 1.496 1.00 0.11 23 PHE A O 8
ATOM 5964 N N . ILE A 1 24 ? -5.440 7.665 3.233 1.00 0.12 24 ILE A N 8
ATOM 5965 C CA . ILE A 1 24 ? -4.398 8.253 4.064 1.00 0.12 24 ILE A CA 8
ATOM 5966 C C . ILE A 1 24 ? -4.227 7.486 5.361 1.00 0.15 24 ILE A C 8
ATOM 5967 O O . ILE A 1 24 ? -3.460 7.890 6.239 1.00 0.23 24 ILE A O 8
ATOM 5983 N N . ASN A 1 25 ? -4.929 6.371 5.473 1.00 0.18 25 ASN A N 8
ATOM 5984 C CA . ASN A 1 25 ? -4.655 5.421 6.529 1.00 0.21 25 ASN A CA 8
ATOM 5985 C C . ASN A 1 25 ? -3.400 4.674 6.149 1.00 0.18 25 ASN A C 8
ATOM 5986 O O . ASN A 1 25 ? -3.470 3.571 5.610 1.00 0.17 25 ASN A O 8
ATOM 5997 N N . ARG A 1 26 ? -2.261 5.317 6.372 1.00 0.22 26 ARG A N 8
ATOM 5998 C CA . ARG A 1 26 ? -0.956 4.740 6.072 1.00 0.25 26 ARG A CA 8
ATOM 5999 C C . ARG A 1 26 ? -0.890 3.321 6.586 1.00 0.23 26 ARG A C 8
ATOM 6000 O O . ARG A 1 26 ? -0.370 2.435 5.920 1.00 0.24 26 ARG A O 8
ATOM 6021 N N . GLU A 1 27 ? -1.469 3.132 7.763 1.00 0.25 27 GLU A N 8
ATOM 6022 C CA . GLU A 1 27 ? -1.645 1.821 8.358 1.00 0.29 27 GLU A CA 8
ATOM 6023 C C . GLU A 1 27 ? -2.205 0.823 7.351 1.00 0.24 27 GLU A C 8
ATOM 6024 O O . GLU A 1 27 ? -1.536 -0.139 6.980 1.00 0.26 27 GLU A O 8
ATOM 6036 N N . ALA A 1 28 ? -3.409 1.093 6.857 1.00 0.22 28 ALA A N 8
ATOM 6037 C CA . ALA A 1 28 ? -4.072 0.161 5.966 1.00 0.21 28 ALA A CA 8
ATOM 6038 C C . ALA A 1 28 ? -3.412 0.165 4.591 1.00 0.15 28 ALA A C 8
ATOM 6039 O O . ALA A 1 28 ? -3.242 -0.892 3.984 1.00 0.14 28 ALA A O 8
ATOM 6046 N N . ASN A 1 29 ? -3.027 1.354 4.116 1.00 0.14 29 ASN A N 8
ATOM 6047 C CA . ASN A 1 29 ? -2.326 1.492 2.847 1.00 0.10 29 ASN A CA 8
ATOM 6048 C C . ASN A 1 29 ? -1.151 0.523 2.761 1.00 0.10 29 ASN A C 8
ATOM 6049 O O . ASN A 1 29 ? -1.164 -0.411 1.960 1.00 0.09 29 ASN A O 8
ATOM 6060 N N . LEU A 1 30 ? -0.151 0.707 3.622 1.00 0.11 30 LEU A N 8
ATOM 6061 C CA . LEU A 1 30 ? 1.077 -0.064 3.482 1.00 0.12 30 LEU A CA 8
ATOM 6062 C C . LEU A 1 30 ? 0.912 -1.495 3.936 1.00 0.11 30 LEU A C 8
ATOM 6063 O O . LEU A 1 30 ? 1.622 -2.350 3.453 1.00 0.11 30 LEU A O 8
ATOM 6079 N N . GLN A 1 31 ? -0.016 -1.768 4.848 1.00 0.11 31 GLN A N 8
ATOM 6080 C CA . GLN A 1 31 ? -0.270 -3.149 5.257 1.00 0.13 31 GLN A CA 8
ATOM 6081 C C . GLN A 1 31 ? -0.786 -3.944 4.075 1.00 0.09 31 GLN A C 8
ATOM 6082 O O . GLN A 1 31 ? -0.488 -5.130 3.910 1.00 0.09 31 GLN A O 8
ATOM 6096 N N . ALA A 1 32 ? -1.524 -3.255 3.236 1.00 0.09 32 ALA A N 8
ATOM 6097 C CA . ALA A 1 32 ? -2.047 -3.856 2.023 1.00 0.09 32 ALA A CA 8
ATOM 6098 C C . ALA A 1 32 ? -0.902 -4.042 1.044 1.00 0.06 32 ALA A C 8
ATOM 6099 O O . ALA A 1 32 ? -0.841 -5.031 0.308 1.00 0.08 32 ALA A O 8
ATOM 6106 N N . LEU A 1 33 ? 0.035 -3.102 1.081 1.00 0.05 33 LEU A N 8
ATOM 6107 C CA . LEU A 1 33 ? 1.222 -3.185 0.265 1.00 0.08 33 LEU A CA 8
ATOM 6108 C C . LEU A 1 33 ? 2.190 -4.218 0.818 1.00 0.09 33 LEU A C 8
ATOM 6109 O O . LEU A 1 33 ? 3.018 -4.728 0.086 1.00 0.12 33 LEU A O 8
ATOM 6125 N N . ILE A 1 34 ? 2.097 -4.526 2.110 1.00 0.08 34 ILE A N 8
ATOM 6126 C CA . ILE A 1 34 ? 2.916 -5.584 2.698 1.00 0.11 34 ILE A CA 8
ATOM 6127 C C . ILE A 1 34 ? 2.432 -6.930 2.193 1.00 0.11 34 ILE A C 8
ATOM 6128 O O . ILE A 1 34 ? 3.216 -7.846 1.942 1.00 0.19 34 ILE A O 8
ATOM 6144 N N . ALA A 1 35 ? 1.124 -7.033 2.041 1.00 0.11 35 ALA A N 8
ATOM 6145 C CA . ALA A 1 35 ? 0.508 -8.260 1.605 1.00 0.14 35 ALA A CA 8
ATOM 6146 C C . ALA A 1 35 ? 0.642 -8.448 0.095 1.00 0.12 35 ALA A C 8
ATOM 6147 O O . ALA A 1 35 ? 0.521 -9.563 -0.408 1.00 0.19 35 ALA A O 8
ATOM 6154 N N . THR A 1 36 ? 0.884 -7.358 -0.627 1.00 0.12 36 THR A N 8
ATOM 6155 C CA . THR A 1 36 ? 1.045 -7.440 -2.074 1.00 0.14 36 THR A CA 8
ATOM 6156 C C . THR A 1 36 ? 2.499 -7.219 -2.498 1.00 0.14 36 THR A C 8
ATOM 6157 O O . THR A 1 36 ? 2.898 -7.600 -3.598 1.00 0.17 36 THR A O 8
ATOM 6168 N N . GLY A 1 37 ? 3.286 -6.619 -1.615 1.00 0.14 37 GLY A N 8
ATOM 6169 C CA . GLY A 1 37 ? 4.687 -6.354 -1.903 1.00 0.17 37 GLY A CA 8
ATOM 6170 C C . GLY A 1 37 ? 4.888 -5.141 -2.791 1.00 0.20 37 GLY A C 8
ATOM 6171 O O . GLY A 1 37 ? 5.879 -5.050 -3.507 1.00 0.29 37 GLY A O 8
ATOM 6175 N N . GLY A 1 38 ? 3.945 -4.205 -2.747 1.00 0.17 38 GLY A N 8
ATOM 6176 C CA . GLY A 1 38 ? 4.075 -3.006 -3.539 1.00 0.25 38 GLY A CA 8
ATOM 6177 C C . GLY A 1 38 ? 3.299 -3.110 -4.815 1.00 0.21 38 GLY A C 8
ATOM 6178 O O . GLY A 1 38 ? 3.500 -2.331 -5.749 1.00 0.37 38 GLY A O 8
ATOM 6182 N N . ASP A 1 39 ? 2.389 -4.062 -4.847 1.00 0.11 39 ASP A N 8
ATOM 6183 C CA . ASP A 1 39 ? 1.439 -4.138 -5.935 1.00 0.14 39 ASP A CA 8
ATOM 6184 C C . ASP A 1 39 ? 0.237 -3.379 -5.467 1.00 0.13 39 ASP A C 8
ATOM 6185 O O . ASP A 1 39 ? -0.614 -3.901 -4.744 1.00 0.16 39 ASP A O 8
ATOM 6194 N N . ILE A 1 40 ? 0.215 -2.122 -5.810 1.00 0.15 40 ILE A N 8
ATOM 6195 C CA . ILE A 1 40 ? -0.713 -1.218 -5.206 1.00 0.17 40 ILE A CA 8
ATOM 6196 C C . ILE A 1 40 ? -2.137 -1.493 -5.670 1.00 0.19 40 ILE A C 8
ATOM 6197 O O . ILE A 1 40 ? -3.075 -1.223 -4.945 1.00 0.22 40 ILE A O 8
ATOM 6213 N N . ASN A 1 41 ? -2.283 -2.087 -6.850 1.00 0.19 41 ASN A N 8
ATOM 6214 C CA . ASN A 1 4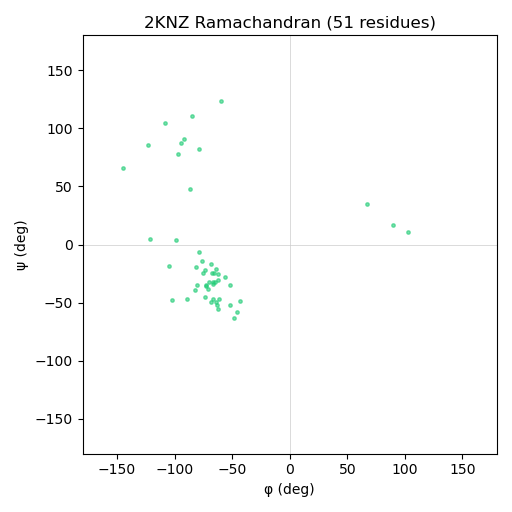1 ? -3.598 -2.454 -7.373 1.00 0.26 41 ASN A CA 8
ATOM 6215 C C . ASN A 1 41 ? -4.271 -3.416 -6.409 1.00 0.24 41 ASN A C 8
ATOM 6216 O O . ASN A 1 41 ? -5.404 -3.196 -5.970 1.00 0.26 41 ASN A O 8
ATOM 6227 N N . ALA A 1 42 ? -3.548 -4.472 -6.065 1.00 0.22 42 ALA A N 8
ATOM 6228 C CA . ALA A 1 42 ? -4.046 -5.466 -5.146 1.00 0.22 42 ALA A CA 8
ATOM 6229 C C . ALA A 1 42 ? -4.132 -4.887 -3.735 1.00 0.22 42 ALA A C 8
ATOM 6230 O O . ALA A 1 42 ? -4.941 -5.323 -2.922 1.00 0.29 42 ALA A O 8
ATOM 6237 N N . ALA A 1 43 ? -3.289 -3.901 -3.448 1.00 0.17 43 ALA A N 8
ATOM 6238 C CA . ALA A 1 43 ? -3.367 -3.183 -2.185 1.00 0.19 43 ALA A CA 8
ATOM 6239 C C . ALA A 1 43 ? -4.714 -2.472 -2.045 1.00 0.22 43 ALA A C 8
ATOM 6240 O O . ALA A 1 43 ? -5.393 -2.611 -1.028 1.00 0.24 43 ALA A O 8
ATOM 6247 N N . ILE A 1 44 ? -5.113 -1.733 -3.082 1.00 0.24 44 ILE A N 8
ATOM 6248 C CA . ILE A 1 44 ? -6.373 -0.992 -3.054 1.00 0.28 44 ILE A CA 8
ATOM 6249 C C . ILE A 1 44 ? -7.552 -1.957 -3.003 1.00 0.32 44 ILE A C 8
ATOM 6250 O O . ILE A 1 44 ? -8.537 -1.709 -2.308 1.00 0.38 44 ILE A O 8
ATOM 6266 N N . GLU A 1 45 ? -7.448 -3.067 -3.734 1.00 0.31 45 GLU A N 8
ATOM 6267 C CA . GLU A 1 45 ? -8.528 -4.048 -3.765 1.00 0.39 45 GLU A CA 8
ATOM 6268 C C . GLU A 1 45 ? -8.688 -4.709 -2.400 1.00 0.35 45 GLU A C 8
ATOM 6269 O O . GLU A 1 45 ? -9.756 -5.221 -2.073 1.00 0.41 45 GLU A O 8
ATOM 6281 N N . ARG A 1 46 ? -7.623 -4.715 -1.605 1.00 0.29 46 ARG A N 8
ATOM 6282 C CA . ARG A 1 46 ? -7.715 -5.229 -0.245 1.00 0.30 46 ARG A CA 8
ATOM 6283 C C . ARG A 1 46 ? -8.277 -4.160 0.681 1.00 0.30 46 ARG A C 8
ATOM 6284 O O . ARG A 1 46 ? -8.945 -4.468 1.663 1.00 0.38 46 ARG A O 8
ATOM 6305 N N . LEU A 1 47 ? -8.018 -2.901 0.350 1.00 0.27 47 LEU A N 8
ATOM 6306 C CA . LEU A 1 47 ? -8.546 -1.780 1.120 1.00 0.28 47 LEU A CA 8
ATOM 6307 C C . LEU A 1 47 ? -10.067 -1.713 1.007 1.00 0.36 47 LEU A C 8
ATOM 6308 O O . LEU A 1 47 ? -10.765 -1.592 2.009 1.00 0.45 47 LEU A O 8
ATOM 6324 N N . LEU A 1 48 ? -10.570 -1.783 -0.219 1.00 0.38 48 LEU A N 8
ATOM 6325 C CA . LEU A 1 48 ? -12.009 -1.751 -0.455 1.00 0.53 48 LEU A CA 8
ATOM 6326 C C . LEU A 1 48 ? -12.611 -3.133 -0.283 1.00 0.64 48 LEU A C 8
ATOM 6327 O O . LEU A 1 48 ? -13.740 -3.281 0.186 1.00 0.76 48 LEU A O 8
ATOM 6343 N N . GLY A 1 49 ? -11.846 -4.138 -0.670 1.00 0.64 49 GLY A N 8
ATOM 6344 C CA . GLY A 1 49 ? -12.342 -5.494 -0.661 1.00 0.81 49 GLY A CA 8
ATOM 6345 C C . GLY A 1 49 ? -12.480 -6.066 0.734 1.00 1.05 49 GLY A C 8
ATOM 6346 O O . GLY A 1 49 ? -13.489 -6.698 1.052 1.00 1.28 49 GLY A O 8
ATOM 6350 N N . SER A 1 50 ? -11.468 -5.867 1.567 1.00 1.83 50 SER A N 8
ATOM 6351 C CA . SER A 1 50 ? -11.530 -6.338 2.935 1.00 3.08 50 SER A CA 8
ATOM 6352 C C . SER A 1 50 ? -12.234 -5.306 3.810 1.00 3.74 50 SER A C 8
ATOM 6353 O O . SER A 1 50 ? -11.604 -4.586 4.585 1.00 4.31 50 SER A O 8
ATOM 6361 N N . GLN A 1 51 ? -13.548 -5.235 3.666 1.00 3.84 51 GLN A N 8
ATOM 6362 C CA . GLN A 1 51 ? -14.352 -4.285 4.399 1.00 4.55 51 GLN A CA 8
ATOM 6363 C C . GLN A 1 51 ? -15.151 -5.021 5.457 1.00 5.54 51 GLN A C 8
ATOM 6364 O O . GLN A 1 51 ? -16.291 -5.432 5.239 1.00 5.65 51 GLN A O 8
ATOM 6378 N N . LEU A 1 52 ? -14.529 -5.213 6.598 1.00 6.35 52 LEU A N 8
ATOM 6379 C CA . LEU A 1 52 ? -15.140 -5.969 7.666 1.00 7.37 52 LEU A CA 8
ATOM 6380 C C . LEU A 1 52 ? -15.294 -5.102 8.900 1.00 8.31 52 LEU A C 8
ATOM 6381 O O . LEU A 1 52 ? -14.425 -5.070 9.771 1.00 9.00 52 LEU A O 8
ATOM 6397 N N . SER A 1 53 ? -16.390 -4.364 8.927 1.00 8.34 53 SER A N 8
ATOM 6398 C CA . SER A 1 53 ? -16.727 -3.507 10.050 1.00 9.25 53 SER A CA 8
ATOM 6399 C C . SER A 1 53 ? -18.217 -3.193 10.002 1.00 9.26 53 SER A C 8
ATOM 6400 O O . SER A 1 53 ? -18.965 -3.704 10.858 1.00 9.68 53 SER A O 8
ATOM 6409 N N . GLY A 1 1 ? 22.720 -8.690 3.543 1.00 6.75 1 GLY A N 9
ATOM 6410 C CA . GLY A 1 1 ? 21.629 -9.510 2.967 1.00 6.35 1 GLY A CA 9
ATOM 6411 C C . GLY A 1 1 ? 21.002 -8.844 1.759 1.00 5.53 1 GLY A C 9
ATOM 6412 O O . GLY A 1 1 ? 21.398 -7.734 1.390 1.00 5.27 1 GLY A O 9
ATOM 6418 N N . PRO A 1 2 ? 20.031 -9.509 1.109 1.00 5.42 2 PRO A N 9
ATOM 6419 C CA . PRO A 1 2 ? 19.303 -8.941 -0.028 1.00 4.84 2 PRO A CA 9
ATOM 6420 C C . PRO A 1 2 ? 18.498 -7.711 0.357 1.00 3.62 2 PRO A C 9
ATOM 6421 O O . PRO A 1 2 ? 18.291 -7.438 1.541 1.00 3.32 2 PRO A O 9
ATOM 6432 N N . LEU A 1 3 ? 18.038 -6.984 -0.644 1.00 3.31 3 LEU A N 9
ATOM 6433 C CA . LEU A 1 3 ? 17.299 -5.759 -0.408 1.00 2.51 3 LEU A CA 9
ATOM 6434 C C . LEU A 1 3 ? 15.836 -6.038 -0.095 1.00 2.04 3 LEU A C 9
ATOM 6435 O O . LEU A 1 3 ? 15.025 -6.274 -0.992 1.00 2.65 3 LEU A O 9
ATOM 6451 N N . GLY A 1 4 ? 15.522 -6.024 1.188 1.00 1.50 4 GLY A N 9
ATOM 6452 C CA . GLY A 1 4 ? 14.147 -6.082 1.632 1.00 1.46 4 GLY A CA 9
ATOM 6453 C C . GLY A 1 4 ? 13.902 -5.113 2.760 1.00 1.26 4 GLY A C 9
ATOM 6454 O O . GLY A 1 4 ? 12.763 -4.880 3.166 1.00 1.38 4 GLY A O 9
ATOM 6458 N N . SER A 1 5 ? 14.980 -4.531 3.262 1.00 1.11 5 SER A N 9
ATOM 6459 C CA . SER A 1 5 ? 14.887 -3.562 4.328 1.00 1.19 5 SER A CA 9
ATOM 6460 C C . SER A 1 5 ? 14.730 -2.166 3.741 1.00 1.04 5 SER A C 9
ATOM 6461 O O . SER A 1 5 ? 15.422 -1.219 4.122 1.00 1.28 5 SER A O 9
ATOM 6469 N N . MET A 1 6 ? 13.783 -2.052 2.820 1.00 0.82 6 MET A N 9
ATOM 6470 C CA . MET A 1 6 ? 13.451 -0.790 2.192 1.00 0.90 6 MET A CA 9
ATOM 6471 C C . MET A 1 6 ? 11.942 -0.687 2.033 1.00 0.74 6 MET A C 9
ATOM 6472 O O . MET A 1 6 ? 11.457 -0.368 0.945 1.00 0.77 6 MET A O 9
ATOM 6486 N N . PRO A 1 7 ? 11.168 -0.935 3.104 1.00 0.69 7 PRO A N 9
ATOM 6487 C CA . PRO A 1 7 ? 9.715 -1.048 2.995 1.00 0.65 7 PRO A CA 9
ATOM 6488 C C . PRO A 1 7 ? 9.086 0.214 2.431 1.00 0.53 7 PRO A C 9
ATOM 6489 O O . PRO A 1 7 ? 8.239 0.141 1.551 1.00 0.74 7 PRO A O 9
ATOM 6500 N N . GLU A 1 8 ? 9.558 1.371 2.874 1.00 0.60 8 GLU A N 9
ATOM 6501 C CA . GLU A 1 8 ? 8.948 2.629 2.466 1.00 0.60 8 GLU A CA 9
ATOM 6502 C C . GLU A 1 8 ? 9.482 3.093 1.119 1.00 0.57 8 GLU A C 9
ATOM 6503 O O . GLU A 1 8 ? 8.931 4.001 0.505 1.00 0.72 8 GLU A O 9
ATOM 6515 N N . VAL A 1 9 ? 10.544 2.457 0.650 1.00 0.46 9 VAL A N 9
ATOM 6516 C CA . VAL A 1 9 ? 11.044 2.722 -0.688 1.00 0.49 9 VAL A CA 9
ATOM 6517 C C . VAL A 1 9 ? 10.027 2.227 -1.714 1.00 0.42 9 VAL A C 9
ATOM 6518 O O . VAL A 1 9 ? 9.913 2.762 -2.817 1.00 0.54 9 VAL A O 9
ATOM 6531 N N . ARG A 1 10 ? 9.274 1.209 -1.330 1.00 0.31 10 ARG A N 9
ATOM 6532 C CA . ARG A 1 10 ? 8.160 0.741 -2.137 1.00 0.30 10 ARG A CA 9
ATOM 6533 C C . ARG A 1 10 ? 6.853 1.310 -1.593 1.00 0.21 10 ARG A C 9
ATOM 6534 O O . ARG A 1 10 ? 6.115 2.012 -2.296 1.00 0.18 10 ARG A O 9
ATOM 6555 N N . PHE A 1 11 ? 6.602 1.037 -0.315 1.00 0.19 11 PHE A N 9
ATOM 6556 C CA . PHE A 1 11 ? 5.323 1.350 0.300 1.00 0.17 11 PHE A CA 9
ATOM 6557 C C . PHE A 1 11 ? 5.049 2.842 0.295 1.00 0.15 11 PHE A C 9
ATOM 6558 O O . PHE A 1 11 ? 4.044 3.256 -0.247 1.00 0.12 11 PHE A O 9
ATOM 6575 N N . GLN A 1 12 ? 5.961 3.648 0.848 1.00 0.20 12 GLN A N 9
ATOM 6576 C CA . GLN A 1 12 ? 5.703 5.081 1.045 1.00 0.22 12 GLN A CA 9
ATOM 6577 C C . GLN A 1 12 ? 5.396 5.766 -0.278 1.00 0.20 12 GLN A C 9
ATOM 6578 O O . GLN A 1 12 ? 4.535 6.640 -0.344 1.00 0.21 12 GLN A O 9
ATOM 6592 N N . GLN A 1 13 ? 6.088 5.346 -1.333 1.00 0.21 13 GLN A N 9
ATOM 6593 C CA . GLN A 1 13 ? 5.853 5.885 -2.671 1.00 0.23 13 GLN A CA 9
ATOM 6594 C C . GLN A 1 13 ? 4.420 5.625 -3.072 1.00 0.19 13 GLN A C 9
ATOM 6595 O O . GLN A 1 13 ? 3.663 6.532 -3.439 1.00 0.21 13 GLN A O 9
ATOM 6609 N N . GLN A 1 14 ? 4.045 4.372 -2.947 1.00 0.16 14 GLN A N 9
ATOM 6610 C CA . GLN A 1 14 ? 2.691 3.959 -3.254 1.00 0.15 14 GLN A CA 9
ATOM 6611 C C . GLN A 1 14 ? 1.697 4.489 -2.216 1.00 0.13 14 GLN A C 9
ATOM 6612 O O . GLN A 1 14 ? 0.499 4.571 -2.479 1.00 0.14 14 GLN A O 9
ATOM 6626 N N . LEU A 1 15 ? 2.192 4.852 -1.040 1.00 0.13 15 LEU A N 9
ATOM 6627 C CA . LEU A 1 15 ? 1.339 5.389 0.014 1.00 0.13 15 LEU A CA 9
ATOM 6628 C C . LEU A 1 15 ? 0.940 6.814 -0.297 1.00 0.15 15 LEU A C 9
ATOM 6629 O O . LEU A 1 15 ? -0.167 7.228 0.029 1.00 0.17 15 LEU A O 9
ATOM 6645 N N . GLU A 1 16 ? 1.848 7.562 -0.914 1.00 0.16 16 GLU A N 9
ATOM 6646 C CA . GLU A 1 16 ? 1.531 8.902 -1.401 1.00 0.19 16 GLU A CA 9
ATOM 6647 C C . GLU A 1 16 ? 0.597 8.791 -2.600 1.00 0.16 16 GLU A C 9
ATOM 6648 O O . GLU A 1 16 ? -0.248 9.654 -2.847 1.00 0.17 16 GLU A O 9
ATOM 6660 N N . GLN A 1 17 ? 0.743 7.694 -3.321 1.00 0.15 17 GLN A N 9
ATOM 6661 C CA . GLN A 1 17 ? -0.131 7.391 -4.434 1.00 0.17 17 GLN A CA 9
ATOM 6662 C C . GLN A 1 17 ? -1.556 7.127 -3.940 1.00 0.17 17 GLN A C 9
ATOM 6663 O O . GLN A 1 17 ? -2.514 7.694 -4.463 1.00 0.22 17 GLN A O 9
ATOM 6677 N N . LEU A 1 18 ? -1.693 6.288 -2.912 1.00 0.14 18 LEU A N 9
ATOM 6678 C CA . LEU A 1 18 ? -3.004 6.015 -2.325 1.00 0.14 18 LEU A CA 9
ATOM 6679 C C . LEU A 1 18 ? -3.483 7.253 -1.603 1.00 0.13 18 LEU A C 9
ATOM 6680 O O . LEU A 1 18 ? -4.677 7.521 -1.503 1.00 0.15 18 LEU A O 9
ATOM 6696 N N . ASN A 1 19 ? -2.516 7.981 -1.079 1.00 0.13 19 ASN A N 9
ATOM 6697 C CA . ASN A 1 19 ? -2.736 9.283 -0.459 1.00 0.15 19 ASN A CA 9
ATOM 6698 C C . ASN A 1 19 ? -3.534 10.175 -1.391 1.00 0.18 19 ASN A C 9
ATOM 6699 O O . ASN A 1 19 ? -4.354 10.986 -0.965 1.00 0.20 19 ASN A O 9
ATOM 6710 N N . SER A 1 20 ? -3.277 9.995 -2.668 1.00 0.21 20 SER A N 9
ATOM 6711 C CA . SER A 1 20 ? -3.932 10.779 -3.709 1.00 0.26 20 SER A CA 9
ATOM 6712 C C . SER A 1 20 ? -5.264 10.137 -4.110 1.00 0.26 20 SER A C 9
ATOM 6713 O O . SER A 1 20 ? -6.111 10.770 -4.744 1.00 0.34 20 SER A O 9
ATOM 6721 N N . MET A 1 21 ? -5.448 8.879 -3.710 1.00 0.22 21 MET A N 9
ATOM 6722 C CA . MET A 1 21 ? -6.666 8.127 -4.014 1.00 0.24 21 MET A CA 9
ATOM 6723 C C . MET A 1 21 ? -7.731 8.421 -2.971 1.00 0.25 21 MET A C 9
ATOM 6724 O O . MET A 1 21 ? -8.897 8.056 -3.122 1.00 0.38 21 MET A O 9
ATOM 6738 N N . GLY A 1 22 ? -7.310 9.084 -1.909 1.00 0.18 22 GLY A N 9
ATOM 6739 C CA . GLY A 1 22 ? -8.194 9.337 -0.802 1.00 0.18 22 GLY A CA 9
ATOM 6740 C C . GLY A 1 22 ? -7.942 8.360 0.319 1.00 0.16 22 GLY A C 9
ATOM 6741 O O . GLY A 1 22 ? -8.722 8.260 1.265 1.00 0.19 22 GLY A O 9
ATOM 6745 N N . PHE A 1 23 ? -6.849 7.624 0.196 1.00 0.14 23 PHE A N 9
ATOM 6746 C CA . PHE A 1 23 ? -6.445 6.673 1.211 1.00 0.14 23 PHE A CA 9
ATOM 6747 C C . PHE A 1 23 ? -5.228 7.182 1.968 1.00 0.11 23 PHE A C 9
ATOM 6748 O O . PHE A 1 23 ? -4.119 7.233 1.443 1.00 0.11 23 PHE A O 9
ATOM 6765 N N . ILE A 1 24 ? -5.447 7.552 3.212 1.00 0.12 24 ILE A N 9
ATOM 6766 C CA . ILE A 1 24 ? -4.413 8.174 4.025 1.00 0.12 24 ILE A CA 9
ATOM 6767 C C . ILE A 1 24 ? -4.234 7.436 5.337 1.00 0.15 24 ILE A C 9
ATOM 6768 O O . ILE A 1 24 ? -3.518 7.898 6.229 1.00 0.23 24 ILE A O 9
ATOM 6784 N N . ASN A 1 25 ? -4.863 6.277 5.448 1.00 0.18 25 ASN A N 9
ATOM 6785 C CA . ASN A 1 25 ? -4.630 5.411 6.584 1.00 0.21 25 ASN A CA 9
ATOM 6786 C C . ASN A 1 25 ? -3.333 4.687 6.324 1.00 0.18 25 ASN A C 9
ATOM 6787 O O . ASN A 1 25 ? -3.342 3.555 5.854 1.00 0.17 25 ASN A O 9
ATOM 6798 N N . ARG A 1 26 ? -2.227 5.374 6.577 1.00 0.22 26 ARG A N 9
ATOM 6799 C CA . ARG A 1 26 ? -0.901 4.893 6.214 1.00 0.25 26 ARG A CA 9
ATOM 6800 C C . ARG A 1 26 ? -0.702 3.438 6.594 1.00 0.23 26 ARG A C 9
ATOM 6801 O O . ARG A 1 26 ? -0.212 2.653 5.788 1.00 0.24 26 ARG A O 9
ATOM 6822 N N . GLU A 1 27 ? -1.123 3.082 7.798 1.00 0.25 27 GLU A N 9
ATOM 6823 C CA . GLU A 1 27 ? -1.010 1.711 8.268 1.00 0.29 27 GLU A CA 9
ATOM 6824 C C . GLU A 1 27 ? -1.780 0.770 7.346 1.00 0.24 27 GLU A C 9
ATOM 6825 O O . GLU A 1 27 ? -1.235 -0.216 6.870 1.00 0.26 27 GLU A O 9
ATOM 6837 N N . ALA A 1 28 ? -3.034 1.107 7.058 1.00 0.22 28 ALA A N 9
ATOM 6838 C CA . ALA A 1 28 ? -3.873 0.275 6.206 1.00 0.21 28 ALA A CA 9
ATOM 6839 C C . ALA A 1 28 ? -3.295 0.213 4.800 1.00 0.15 28 ALA A C 9
ATOM 6840 O O . ALA A 1 28 ? -3.167 -0.868 4.220 1.00 0.14 28 ALA A O 9
ATOM 6847 N N . ASN A 1 29 ? -2.946 1.381 4.269 1.00 0.14 29 ASN A N 9
ATOM 6848 C CA . ASN A 1 29 ? -2.314 1.491 2.966 1.00 0.10 29 ASN A CA 9
ATOM 6849 C C . ASN A 1 29 ? -1.148 0.516 2.839 1.00 0.10 29 ASN A C 9
ATOM 6850 O O . ASN A 1 29 ? -1.194 -0.413 2.032 1.00 0.09 29 ASN A O 9
ATOM 6861 N N . LEU A 1 30 ? -0.116 0.692 3.662 1.00 0.11 30 LEU A N 9
ATOM 6862 C CA . LEU A 1 30 ? 1.098 -0.090 3.494 1.00 0.12 30 LEU A CA 9
ATOM 6863 C C . LEU A 1 30 ? 0.926 -1.525 3.942 1.00 0.11 30 LEU A C 9
ATOM 6864 O O . LEU A 1 30 ? 1.622 -2.381 3.449 1.00 0.11 30 LEU A O 9
ATOM 6880 N N . GLN A 1 31 ? -0.001 -1.795 4.852 1.00 0.11 31 GLN A N 9
ATOM 6881 C CA . GLN A 1 31 ? -0.284 -3.178 5.249 1.00 0.13 31 GLN A CA 9
ATOM 6882 C C . GLN A 1 31 ? -0.836 -3.948 4.070 1.00 0.09 31 GLN A C 9
ATOM 6883 O O . GLN A 1 31 ? -0.584 -5.146 3.900 1.00 0.09 31 GLN A O 9
ATOM 6897 N N . ALA A 1 32 ? -1.560 -3.234 3.232 1.00 0.09 32 ALA A N 9
ATOM 6898 C CA . ALA A 1 32 ? -2.098 -3.804 2.018 1.00 0.09 32 ALA A CA 9
ATOM 6899 C C . ALA A 1 32 ? -0.965 -3.992 1.029 1.00 0.06 32 ALA A C 9
ATOM 6900 O O . ALA A 1 32 ? -0.939 -4.954 0.253 1.00 0.08 32 ALA A O 9
ATOM 6907 N N . LEU A 1 33 ? -0.006 -3.078 1.092 1.00 0.05 33 LEU A N 9
ATOM 6908 C CA . LEU A 1 33 ? 1.187 -3.174 0.281 1.00 0.08 33 LEU A CA 9
ATOM 6909 C C . LEU A 1 33 ? 2.131 -4.236 0.824 1.00 0.09 33 LEU A C 9
ATOM 6910 O O . LEU A 1 33 ? 2.943 -4.760 0.086 1.00 0.12 33 LEU A O 9
ATOM 6926 N N . ILE A 1 34 ? 2.039 -4.537 2.111 1.00 0.08 34 ILE A N 9
ATOM 6927 C CA . ILE A 1 34 ? 2.836 -5.607 2.692 1.00 0.11 34 ILE A CA 9
ATOM 6928 C C . ILE A 1 34 ? 2.369 -6.942 2.136 1.00 0.11 34 ILE A C 9
ATOM 6929 O O . ILE A 1 34 ? 3.169 -7.757 1.673 1.00 0.19 34 ILE A O 9
ATOM 6945 N N . ALA A 1 35 ? 1.057 -7.141 2.158 1.00 0.11 35 ALA A N 9
ATOM 6946 C CA . ALA A 1 35 ? 0.463 -8.373 1.660 1.00 0.14 35 ALA A CA 9
ATOM 6947 C C . ALA A 1 35 ? 0.650 -8.520 0.150 1.00 0.12 35 ALA A C 9
ATOM 6948 O O . ALA A 1 35 ? 0.701 -9.636 -0.371 1.00 0.19 35 ALA A O 9
ATOM 6955 N N . THR A 1 36 ? 0.753 -7.405 -0.556 1.00 0.12 36 THR A N 9
ATOM 6956 C CA . THR A 1 36 ? 0.919 -7.447 -2.003 1.00 0.14 36 THR A CA 9
ATOM 6957 C C . THR A 1 36 ? 2.383 -7.281 -2.415 1.00 0.14 36 THR A C 9
ATOM 6958 O O . THR A 1 36 ? 2.767 -7.625 -3.531 1.00 0.17 36 THR A O 9
ATOM 6969 N N . GLY A 1 37 ? 3.192 -6.756 -1.511 1.00 0.14 37 GLY A N 9
ATOM 6970 C CA . GLY A 1 37 ? 4.604 -6.556 -1.790 1.00 0.17 37 GLY A CA 9
ATOM 6971 C C . GLY A 1 37 ? 4.864 -5.275 -2.558 1.00 0.20 37 GLY A C 9
ATOM 6972 O O . GLY A 1 37 ? 5.896 -5.134 -3.212 1.00 0.29 37 GLY A O 9
ATOM 6976 N N . GLY A 1 38 ? 3.923 -4.340 -2.486 1.00 0.17 38 GLY A N 9
ATOM 6977 C CA . GLY A 1 38 ? 4.064 -3.097 -3.207 1.00 0.25 38 GLY A CA 9
ATOM 6978 C C . GLY A 1 38 ? 3.347 -3.154 -4.526 1.00 0.21 38 GLY A C 9
ATOM 6979 O O . GLY A 1 38 ? 3.570 -2.326 -5.407 1.00 0.37 38 GLY A O 9
ATOM 6983 N N . ASP A 1 39 ? 2.467 -4.133 -4.642 1.00 0.11 39 ASP A N 9
ATOM 6984 C CA . ASP A 1 39 ? 1.629 -4.277 -5.818 1.00 0.14 39 ASP A CA 9
ATOM 6985 C C . ASP A 1 39 ? 0.369 -3.502 -5.529 1.00 0.13 39 ASP A C 9
ATOM 6986 O O . ASP A 1 39 ? -0.598 -4.023 -4.975 1.00 0.16 39 ASP A O 9
ATOM 6995 N N . ILE A 1 40 ? 0.415 -2.232 -5.850 1.00 0.15 40 ILE A N 9
ATOM 6996 C CA . ILE A 1 40 ? -0.483 -1.285 -5.242 1.00 0.17 40 ILE A CA 9
ATOM 6997 C C . ILE A 1 40 ? -1.905 -1.401 -5.757 1.00 0.19 40 ILE A C 9
ATOM 6998 O O . ILE A 1 40 ? -2.838 -1.076 -5.040 1.00 0.22 40 ILE A O 9
ATOM 7014 N N . ASN A 1 41 ? -2.071 -1.876 -6.982 1.00 0.19 41 ASN A N 9
ATOM 7015 C CA . ASN A 1 41 ? -3.403 -2.053 -7.544 1.00 0.26 41 ASN A CA 9
ATOM 7016 C C . ASN A 1 41 ? -4.174 -3.043 -6.683 1.00 0.24 41 ASN A C 9
ATOM 7017 O O . ASN A 1 41 ? -5.334 -2.822 -6.333 1.00 0.26 41 ASN A O 9
ATOM 7028 N N . ALA A 1 42 ? -3.487 -4.109 -6.304 1.00 0.22 42 ALA A N 9
ATOM 7029 C CA . ALA A 1 42 ? -4.049 -5.115 -5.419 1.00 0.22 42 ALA A CA 9
ATOM 7030 C C . ALA A 1 42 ? -4.150 -4.581 -3.993 1.00 0.22 42 ALA A C 9
ATOM 7031 O O . ALA A 1 42 ? -5.034 -4.972 -3.236 1.00 0.29 42 ALA A O 9
ATOM 7038 N N . ALA A 1 43 ? -3.234 -3.688 -3.628 1.00 0.17 43 ALA A N 9
ATOM 7039 C CA . ALA A 1 43 ? -3.319 -2.988 -2.351 1.00 0.19 43 ALA A CA 9
ATOM 7040 C C . ALA A 1 43 ? -4.625 -2.194 -2.251 1.00 0.22 43 ALA A C 9
ATOM 7041 O O . ALA A 1 43 ? -5.288 -2.210 -1.210 1.00 0.24 43 ALA A O 9
ATOM 7048 N N . ILE A 1 44 ? -5.008 -1.518 -3.338 1.00 0.24 44 ILE A N 9
ATOM 7049 C CA . ILE A 1 44 ? -6.275 -0.788 -3.375 1.00 0.28 44 ILE A CA 9
ATOM 7050 C C . ILE A 1 44 ? -7.431 -1.778 -3.293 1.00 0.32 44 ILE A C 9
ATOM 7051 O O . ILE A 1 44 ? -8.437 -1.531 -2.628 1.00 0.38 44 ILE A O 9
ATOM 7067 N N . GLU A 1 45 ? -7.263 -2.913 -3.969 1.00 0.31 45 GLU A N 9
ATOM 7068 C CA . GLU A 1 45 ? -8.239 -3.996 -3.923 1.00 0.39 45 GLU A CA 9
ATOM 7069 C C . GLU A 1 45 ? -8.445 -4.466 -2.486 1.00 0.35 45 GLU A C 9
ATOM 7070 O O . GLU A 1 45 ? -9.522 -4.930 -2.131 1.00 0.41 45 GLU A O 9
ATOM 7082 N N . ARG A 1 46 ? -7.403 -4.357 -1.666 1.00 0.29 46 ARG A N 9
ATOM 7083 C CA . ARG A 1 46 ? -7.503 -4.728 -0.255 1.00 0.30 46 ARG A CA 9
ATOM 7084 C C . ARG A 1 46 ? -8.210 -3.636 0.542 1.00 0.30 46 ARG A C 9
ATOM 7085 O O . ARG A 1 46 ? -9.069 -3.923 1.376 1.00 0.38 46 ARG A O 9
ATOM 7106 N N . LEU A 1 47 ? -7.842 -2.388 0.274 1.00 0.27 47 LEU A N 9
ATOM 7107 C CA . LEU A 1 47 ? -8.397 -1.242 0.994 1.00 0.28 47 LEU A CA 9
ATOM 7108 C C . LEU A 1 47 ? -9.893 -1.102 0.751 1.00 0.36 47 LEU A C 9
ATOM 7109 O O . LEU A 1 47 ? -10.661 -0.870 1.685 1.00 0.45 47 LEU A O 9
ATOM 7125 N N . LEU A 1 48 ? -10.297 -1.232 -0.506 1.00 0.38 48 LEU A N 9
ATOM 7126 C CA . LEU A 1 48 ? -11.710 -1.299 -0.846 1.00 0.53 48 LEU A CA 9
ATOM 7127 C C . LEU A 1 48 ? -12.264 -2.628 -0.414 1.00 0.64 48 LEU A C 9
ATOM 7128 O O . LEU A 1 48 ? -13.405 -2.726 0.035 1.00 0.76 48 LEU A O 9
ATOM 7144 N N . GLY A 1 49 ? -11.439 -3.649 -0.533 1.00 0.64 49 GLY A N 9
ATOM 7145 C CA . GLY A 1 49 ? -11.906 -4.981 -0.278 1.00 0.81 49 GLY A CA 9
ATOM 7146 C C . GLY A 1 49 ? -12.774 -5.439 -1.400 1.00 1.05 49 GLY A C 9
ATOM 7147 O O . GLY A 1 49 ? -13.987 -5.454 -1.269 1.00 1.28 49 GLY A O 9
ATOM 7151 N N . SER A 1 50 ? -12.113 -5.763 -2.506 1.00 1.83 50 SER A N 9
ATOM 7152 C CA . SER A 1 50 ? -12.745 -6.184 -3.751 1.00 3.08 50 SER A CA 9
ATOM 7153 C C . SER A 1 50 ? -14.089 -6.861 -3.514 1.00 3.74 50 SER A C 9
ATOM 7154 O O . SER A 1 50 ? -14.164 -8.041 -3.173 1.00 4.31 50 SER A O 9
ATOM 7162 N N . GLN A 1 51 ? -15.142 -6.075 -3.669 1.00 3.84 51 GLN A N 9
ATOM 7163 C CA . GLN A 1 51 ? -16.485 -6.539 -3.447 1.00 4.55 51 GLN A CA 9
ATOM 7164 C C . GLN A 1 51 ? -17.116 -6.812 -4.785 1.00 5.54 51 GLN A C 9
ATOM 7165 O O . GLN A 1 51 ? -17.760 -5.947 -5.381 1.00 5.65 51 GLN A O 9
ATOM 7179 N N . LEU A 1 52 ? -16.890 -8.009 -5.272 1.00 6.35 52 LEU A N 9
ATOM 7180 C CA . LEU A 1 52 ? -17.317 -8.371 -6.597 1.00 7.37 52 LEU A CA 9
ATOM 7181 C C . LEU A 1 52 ? -18.379 -9.459 -6.524 1.00 8.31 52 LEU A C 9
ATOM 7182 O O . LEU A 1 52 ? -18.125 -10.632 -6.781 1.00 9.00 52 LEU A O 9
ATOM 7198 N N . SER A 1 53 ? -19.565 -9.043 -6.117 1.00 8.34 53 SER A N 9
ATOM 7199 C CA . SER A 1 53 ? -20.714 -9.921 -6.022 1.00 9.25 53 SER A CA 9
ATOM 7200 C C . SER A 1 53 ? -21.981 -9.092 -6.192 1.00 9.26 53 SER A C 9
ATOM 7201 O O . SER A 1 53 ? -22.515 -9.036 -7.320 1.00 9.68 53 SER A O 9
ATOM 7210 N N . GLY A 1 1 ? 22.665 -7.610 -3.906 1.00 6.75 1 GLY A N 10
ATOM 7211 C CA . GLY A 1 1 ? 21.371 -8.056 -3.347 1.00 6.35 1 GLY A CA 10
ATOM 7212 C C . GLY A 1 1 ? 20.477 -6.886 -3.002 1.00 5.53 1 GLY A C 10
ATOM 7213 O O . GLY A 1 1 ? 20.884 -6.001 -2.245 1.00 5.27 1 GLY A O 10
ATOM 7219 N N . PRO A 1 2 ? 19.256 -6.846 -3.556 1.00 5.42 2 PRO A N 10
ATOM 7220 C CA . PRO A 1 2 ? 18.308 -5.766 -3.287 1.00 4.84 2 PRO A CA 10
ATOM 7221 C C . PRO A 1 2 ? 17.832 -5.781 -1.841 1.00 3.62 2 PRO A C 10
ATOM 7222 O O . PRO A 1 2 ? 17.482 -6.835 -1.301 1.00 3.32 2 PRO A O 10
ATOM 7233 N N . LEU A 1 3 ? 17.822 -4.620 -1.211 1.00 3.31 3 LEU A N 10
ATOM 7234 C CA . LEU A 1 3 ? 17.406 -4.523 0.174 1.00 2.51 3 LEU A CA 10
ATOM 7235 C C . LEU A 1 3 ? 15.896 -4.464 0.265 1.00 2.04 3 LEU A C 10
ATOM 7236 O O . LEU A 1 3 ? 15.286 -3.421 0.026 1.00 2.65 3 LEU A O 10
ATOM 7252 N N . GLY A 1 4 ? 15.297 -5.597 0.587 1.00 1.50 4 GLY A N 10
ATOM 7253 C CA . GLY A 1 4 ? 13.872 -5.636 0.822 1.00 1.46 4 GLY A CA 10
ATOM 7254 C C . GLY A 1 4 ? 13.511 -4.981 2.134 1.00 1.26 4 GLY A C 10
ATOM 7255 O O . GLY A 1 4 ? 12.349 -4.679 2.390 1.00 1.38 4 GLY A O 10
ATOM 7259 N N . SER A 1 5 ? 14.523 -4.725 2.952 1.00 1.11 5 SER A N 10
ATOM 7260 C CA . SER A 1 5 ? 14.323 -4.064 4.225 1.00 1.19 5 SER A CA 10
ATOM 7261 C C . SER A 1 5 ? 14.388 -2.556 4.046 1.00 1.04 5 SER A C 10
ATOM 7262 O O . SER A 1 5 ? 15.052 -1.836 4.795 1.00 1.28 5 SER A O 10
ATOM 7270 N N . MET A 1 6 ? 13.652 -2.091 3.056 1.00 0.82 6 MET A N 10
ATOM 7271 C CA . MET A 1 6 ? 13.467 -0.676 2.811 1.00 0.90 6 MET A CA 10
ATOM 7272 C C . MET A 1 6 ? 12.014 -0.447 2.435 1.00 0.74 6 MET A C 10
ATOM 7273 O O . MET A 1 6 ? 11.717 0.117 1.380 1.00 0.77 6 MET A O 10
ATOM 7287 N N . PRO A 1 7 ? 11.082 -0.884 3.290 1.00 0.69 7 PRO A N 10
ATOM 7288 C CA . PRO A 1 7 ? 9.665 -0.913 2.956 1.00 0.65 7 PRO A CA 10
ATOM 7289 C C . PRO A 1 7 ? 9.153 0.451 2.526 1.00 0.53 7 PRO A C 10
ATOM 7290 O O . PRO A 1 7 ? 8.544 0.574 1.475 1.00 0.74 7 PRO A O 10
ATOM 7301 N N . GLU A 1 8 ? 9.478 1.492 3.278 1.00 0.60 8 GLU A N 10
ATOM 7302 C CA . GLU A 1 8 ? 8.931 2.817 2.990 1.00 0.60 8 GLU A CA 10
ATOM 7303 C C . GLU A 1 8 ? 9.695 3.506 1.867 1.00 0.57 8 GLU A C 10
ATOM 7304 O O . GLU A 1 8 ? 9.547 4.704 1.644 1.00 0.72 8 GLU A O 10
ATOM 7316 N N . VAL A 1 9 ? 10.509 2.742 1.165 1.00 0.46 9 VAL A N 10
ATOM 7317 C CA . VAL A 1 9 ? 11.128 3.214 -0.061 1.00 0.49 9 VAL A CA 10
ATOM 7318 C C . VAL A 1 9 ? 10.278 2.777 -1.256 1.00 0.42 9 VAL A C 10
ATOM 7319 O O . VAL A 1 9 ? 10.254 3.428 -2.296 1.00 0.54 9 VAL A O 10
ATOM 7332 N N . ARG A 1 10 ? 9.567 1.665 -1.087 1.00 0.31 10 ARG A N 10
ATOM 7333 C CA . ARG A 1 10 ? 8.665 1.154 -2.115 1.00 0.30 10 ARG A CA 10
ATOM 7334 C C . ARG A 1 10 ? 7.232 1.484 -1.715 1.00 0.21 10 ARG A C 10
ATOM 7335 O O . ARG A 1 10 ? 6.447 2.055 -2.489 1.00 0.18 10 ARG A O 10
ATOM 7356 N N . PHE A 1 11 ? 6.931 1.169 -0.462 1.00 0.19 11 PHE A N 10
ATOM 7357 C CA . PHE A 1 11 ? 5.605 1.341 0.089 1.00 0.17 11 PHE A CA 10
ATOM 7358 C C . PHE A 1 11 ? 5.206 2.797 0.042 1.00 0.15 11 PHE A C 10
ATOM 7359 O O . PHE A 1 11 ? 4.153 3.123 -0.477 1.00 0.12 11 PHE A O 10
ATOM 7376 N N . GLN A 1 12 ? 6.067 3.673 0.558 1.00 0.20 12 GLN A N 10
ATOM 7377 C CA . GLN A 1 12 ? 5.736 5.093 0.666 1.00 0.22 12 GLN A CA 10
ATOM 7378 C C . GLN A 1 12 ? 5.404 5.695 -0.693 1.00 0.20 12 GLN A C 10
ATOM 7379 O O . GLN A 1 12 ? 4.558 6.572 -0.780 1.00 0.21 12 GLN A O 10
ATOM 7393 N N . GLN A 1 13 ? 6.054 5.217 -1.747 1.00 0.21 13 GLN A N 10
ATOM 7394 C CA . GLN A 1 13 ? 5.773 5.720 -3.086 1.00 0.23 13 GLN A CA 10
ATOM 7395 C C . GLN A 1 13 ? 4.351 5.356 -3.476 1.00 0.19 13 GLN A C 10
ATOM 7396 O O . GLN A 1 13 ? 3.553 6.211 -3.881 1.00 0.21 13 GLN A O 10
ATOM 7410 N N . GLN A 1 14 ? 4.017 4.091 -3.293 1.00 0.16 14 GLN A N 10
ATOM 7411 C CA . GLN A 1 14 ? 2.650 3.646 -3.515 1.00 0.15 14 GLN A CA 10
ATOM 7412 C C . GLN A 1 14 ? 1.706 4.260 -2.480 1.00 0.13 14 GLN A C 10
ATOM 7413 O O . GLN A 1 14 ? 0.495 4.359 -2.696 1.00 0.14 14 GLN A O 10
ATOM 7427 N N . LEU A 1 15 ? 2.270 4.698 -1.364 1.00 0.13 15 LEU A N 10
ATOM 7428 C CA . LEU A 1 15 ? 1.487 5.296 -0.297 1.00 0.13 15 LEU A CA 10
ATOM 7429 C C . LEU A 1 15 ? 1.123 6.729 -0.631 1.00 0.15 15 LEU A C 10
ATOM 7430 O O . LEU A 1 15 ? 0.039 7.172 -0.285 1.00 0.17 15 LEU A O 10
ATOM 7446 N N . GLU A 1 16 ? 2.022 7.450 -1.301 1.00 0.16 16 GLU A N 10
ATOM 7447 C CA . GLU A 1 16 ? 1.706 8.781 -1.816 1.00 0.19 16 GLU A CA 10
ATOM 7448 C C . GLU A 1 16 ? 0.630 8.654 -2.873 1.00 0.16 16 GLU A C 10
ATOM 7449 O O . GLU A 1 16 ? -0.238 9.514 -3.021 1.00 0.17 16 GLU A O 10
ATOM 7461 N N . GLN A 1 17 ? 0.698 7.557 -3.600 1.00 0.15 17 GLN A N 10
ATOM 7462 C CA . GLN A 1 17 ? -0.280 7.255 -4.623 1.00 0.17 17 GLN A CA 10
ATOM 7463 C C . GLN A 1 17 ? -1.666 7.057 -4.010 1.00 0.17 17 GLN A C 10
ATOM 7464 O O . GLN A 1 17 ? -2.624 7.710 -4.415 1.00 0.22 17 GLN A O 10
ATOM 7478 N N . LEU A 1 18 ? -1.763 6.177 -3.007 1.00 0.14 18 LEU A N 10
ATOM 7479 C CA . LEU A 1 18 ? -3.027 5.945 -2.309 1.00 0.14 18 LEU A CA 10
ATOM 7480 C C . LEU A 1 18 ? -3.432 7.206 -1.588 1.00 0.13 18 LEU A C 10
ATOM 7481 O O . LEU A 1 18 ? -4.607 7.535 -1.471 1.00 0.15 18 LEU A O 10
ATOM 7497 N N . ASN A 1 19 ? -2.421 7.892 -1.103 1.00 0.13 19 ASN A N 10
ATOM 7498 C CA . ASN A 1 19 ? -2.577 9.171 -0.435 1.00 0.15 19 ASN A CA 10
ATOM 7499 C C . ASN A 1 19 ? -3.343 10.135 -1.315 1.00 0.18 19 ASN A C 10
ATOM 7500 O O . ASN A 1 19 ? -4.135 10.951 -0.846 1.00 0.20 19 ASN A O 10
ATOM 7511 N N . SER A 1 20 ? -3.108 9.993 -2.600 1.00 0.21 20 SER A N 10
ATOM 7512 C CA . SER A 1 20 ? -3.696 10.875 -3.602 1.00 0.26 20 SER A CA 10
ATOM 7513 C C . SER A 1 20 ? -5.072 10.351 -4.018 1.00 0.26 20 SER A C 10
ATOM 7514 O O . SER A 1 20 ? -5.871 11.056 -4.632 1.00 0.34 20 SER A O 10
ATOM 7522 N N . MET A 1 21 ? -5.328 9.101 -3.658 1.00 0.22 21 MET A N 10
ATOM 7523 C CA . MET A 1 21 ? -6.585 8.424 -3.958 1.00 0.24 21 MET A CA 10
ATOM 7524 C C . MET A 1 21 ? -7.639 8.805 -2.931 1.00 0.25 21 MET A C 10
ATOM 7525 O O . MET A 1 21 ? -8.835 8.629 -3.150 1.00 0.38 21 MET A O 10
ATOM 7539 N N . GLY A 1 22 ? -7.169 9.330 -1.815 1.00 0.18 22 GLY A N 10
ATOM 7540 C CA . GLY A 1 22 ? -8.035 9.595 -0.689 1.00 0.18 22 GLY A CA 10
ATOM 7541 C C . GLY A 1 22 ? -7.819 8.580 0.409 1.00 0.16 22 GLY A C 10
ATOM 7542 O O . GLY A 1 22 ? -8.587 8.503 1.368 1.00 0.19 22 GLY A O 10
ATOM 7546 N N . PHE A 1 23 ? -6.762 7.798 0.259 1.00 0.14 23 PHE A N 10
ATOM 7547 C CA . PHE A 1 23 ? -6.404 6.792 1.241 1.00 0.14 23 PHE A CA 10
ATOM 7548 C C . PHE A 1 23 ? -5.225 7.263 2.077 1.00 0.11 23 PHE A C 10
ATOM 7549 O O . PHE A 1 23 ? -4.085 7.295 1.616 1.00 0.11 23 PHE A O 10
ATOM 7566 N N . ILE A 1 24 ? -5.510 7.632 3.312 1.00 0.12 24 ILE A N 10
ATOM 7567 C CA . ILE A 1 24 ? -4.493 8.165 4.206 1.00 0.12 24 ILE A CA 10
ATOM 7568 C C . ILE A 1 24 ? -4.446 7.397 5.515 1.00 0.15 24 ILE A C 10
ATOM 7569 O O . ILE A 1 24 ? -3.847 7.854 6.484 1.00 0.23 24 ILE A O 10
ATOM 7585 N N . ASN A 1 25 ? -5.051 6.217 5.537 1.00 0.18 25 ASN A N 10
ATOM 7586 C CA . ASN A 1 25 ? -4.896 5.332 6.672 1.00 0.21 25 ASN A CA 10
ATOM 7587 C C . ASN A 1 25 ? -3.619 4.571 6.446 1.00 0.18 25 ASN A C 10
ATOM 7588 O O . ASN A 1 25 ? -3.637 3.489 5.872 1.00 0.17 25 ASN A O 10
ATOM 7599 N N . ARG A 1 26 ? -2.510 5.183 6.831 1.00 0.22 26 ARG A N 10
ATOM 7600 C CA . ARG A 1 26 ? -1.190 4.655 6.537 1.00 0.25 26 ARG A CA 10
ATOM 7601 C C . ARG A 1 26 ? -1.102 3.178 6.825 1.00 0.23 26 ARG A C 10
ATOM 7602 O O . ARG A 1 26 ? -0.665 2.411 5.979 1.00 0.24 26 ARG A O 10
ATOM 7623 N N . GLU A 1 27 ? -1.543 2.796 8.009 1.00 0.25 27 GLU A N 10
ATOM 7624 C CA . GLU A 1 27 ? -1.543 1.398 8.407 1.00 0.29 27 GLU A CA 10
ATOM 7625 C C . GLU A 1 27 ? -2.274 0.537 7.377 1.00 0.24 27 GLU A C 10
ATOM 7626 O O . GLU A 1 27 ? -1.723 -0.437 6.892 1.00 0.26 27 GLU A O 10
ATOM 7638 N N . ALA A 1 28 ? -3.491 0.928 7.015 1.00 0.22 28 ALA A N 10
ATOM 7639 C CA . ALA A 1 28 ? -4.267 0.192 6.028 1.00 0.21 28 ALA A CA 10
ATOM 7640 C C . ALA A 1 28 ? -3.526 0.149 4.699 1.00 0.15 28 ALA A C 10
ATOM 7641 O O . ALA A 1 28 ? -3.315 -0.924 4.131 1.00 0.14 28 ALA A O 10
ATOM 7648 N N . ASN A 1 29 ? -3.132 1.329 4.225 1.00 0.14 29 ASN A N 10
ATOM 7649 C CA . ASN A 1 29 ? -2.376 1.477 2.990 1.00 0.10 29 ASN A CA 10
ATOM 7650 C C . ASN A 1 29 ? -1.194 0.506 2.934 1.00 0.10 29 ASN A C 10
ATOM 7651 O O . ASN A 1 29 ? -1.163 -0.406 2.105 1.00 0.09 29 ASN A O 10
ATOM 7662 N N . LEU A 1 30 ? -0.237 0.668 3.839 1.00 0.11 30 LEU A N 10
ATOM 7663 C CA . LEU A 1 30 ? 0.994 -0.105 3.757 1.00 0.12 30 LEU A CA 10
ATOM 7664 C C . LEU A 1 30 ? 0.788 -1.556 4.167 1.00 0.11 30 LEU A C 10
ATOM 7665 O O . LEU A 1 30 ? 1.526 -2.407 3.716 1.00 0.11 30 LEU A O 10
ATOM 7681 N N . GLN A 1 31 ? -0.221 -1.848 4.990 1.00 0.11 31 GLN A N 10
ATOM 7682 C CA . GLN A 1 31 ? -0.549 -3.242 5.316 1.00 0.13 31 GLN A CA 10
ATOM 7683 C C . GLN A 1 31 ? -0.958 -3.966 4.056 1.00 0.09 31 GLN A C 10
ATOM 7684 O O . GLN A 1 31 ? -0.635 -5.139 3.844 1.00 0.09 31 GLN A O 10
ATOM 7698 N N . ALA A 1 32 ? -1.632 -3.230 3.199 1.00 0.09 32 ALA A N 10
ATOM 7699 C CA . ALA A 1 32 ? -2.095 -3.768 1.945 1.00 0.09 32 ALA A CA 10
ATOM 7700 C C . ALA A 1 32 ? -0.904 -3.961 1.038 1.00 0.06 32 ALA A C 10
ATOM 7701 O O . ALA A 1 32 ? -0.837 -4.903 0.245 1.00 0.08 32 ALA A O 10
ATOM 7708 N N . LEU A 1 33 ? 0.058 -3.070 1.197 1.00 0.05 33 LEU A N 10
ATOM 7709 C CA . LEU A 1 33 ? 1.294 -3.144 0.460 1.00 0.08 33 LEU A CA 10
ATOM 7710 C C . LEU A 1 33 ? 2.223 -4.193 1.050 1.00 0.09 33 LEU A C 10
ATOM 7711 O O . LEU A 1 33 ? 3.135 -4.650 0.377 1.00 0.12 33 LEU A O 10
ATOM 7727 N N . ILE A 1 34 ? 1.998 -4.569 2.308 1.00 0.08 34 ILE A N 10
ATOM 7728 C CA . ILE A 1 34 ? 2.758 -5.654 2.916 1.00 0.11 34 ILE A CA 10
ATOM 7729 C C . ILE A 1 34 ? 2.368 -6.957 2.260 1.00 0.11 34 ILE A C 10
ATOM 7730 O O . ILE A 1 34 ? 3.219 -7.729 1.826 1.00 0.19 34 ILE A O 10
ATOM 7746 N N . ALA A 1 35 ? 1.066 -7.179 2.163 1.00 0.11 35 ALA A N 10
ATOM 7747 C CA . ALA A 1 35 ? 0.555 -8.416 1.599 1.00 0.14 35 ALA A CA 10
ATOM 7748 C C . ALA A 1 35 ? 0.736 -8.472 0.084 1.00 0.12 35 ALA A C 10
ATOM 7749 O O . ALA A 1 35 ? 0.710 -9.550 -0.506 1.00 0.19 35 ALA A O 10
ATOM 7756 N N . THR A 1 36 ? 0.907 -7.317 -0.551 1.00 0.12 36 THR A N 10
ATOM 7757 C CA . THR A 1 36 ? 1.111 -7.287 -1.996 1.00 0.14 36 THR A CA 10
ATOM 7758 C C . THR A 1 36 ? 2.582 -7.068 -2.360 1.00 0.14 36 THR A C 10
ATOM 7759 O O . THR A 1 36 ? 2.999 -7.357 -3.481 1.00 0.17 36 THR A O 10
ATOM 7770 N N . GLY A 1 37 ? 3.360 -6.566 -1.407 1.00 0.14 37 GLY A N 10
ATOM 7771 C CA . GLY A 1 37 ? 4.781 -6.337 -1.632 1.00 0.17 37 GLY A CA 10
ATOM 7772 C C . GLY A 1 37 ? 5.067 -5.199 -2.600 1.00 0.20 37 GLY A C 10
ATOM 7773 O O . GLY A 1 37 ? 6.113 -5.184 -3.255 1.00 0.29 37 GLY A O 10
ATOM 7777 N N . GLY A 1 38 ? 4.145 -4.244 -2.703 1.00 0.17 38 GLY A N 10
ATOM 7778 C CA . GLY A 1 38 ? 4.362 -3.108 -3.571 1.00 0.25 38 GLY A CA 10
ATOM 7779 C C . GLY A 1 38 ? 3.490 -3.169 -4.798 1.00 0.21 38 GLY A C 10
ATOM 7780 O O . GLY A 1 38 ? 3.767 -2.516 -5.805 1.00 0.37 38 GLY A O 10
ATOM 7784 N N . ASP A 1 39 ? 2.418 -3.935 -4.700 1.00 0.11 39 ASP A N 10
ATOM 7785 C CA . ASP A 1 39 ? 1.463 -4.030 -5.780 1.00 0.14 39 ASP A CA 10
ATOM 7786 C C . ASP A 1 39 ? 0.273 -3.209 -5.378 1.00 0.13 39 ASP A C 10
ATOM 7787 O O . ASP A 1 39 ? -0.681 -3.695 -4.767 1.00 0.16 39 ASP A O 10
ATOM 7796 N N . ILE A 1 40 ? 0.367 -1.945 -5.701 1.00 0.15 40 ILE A N 10
ATOM 7797 C CA . ILE A 1 40 ? -0.533 -0.954 -5.183 1.00 0.17 40 ILE A CA 10
ATOM 7798 C C . ILE A 1 40 ? -1.948 -1.176 -5.681 1.00 0.19 40 ILE A C 10
ATOM 7799 O O . ILE A 1 40 ? -2.903 -0.874 -4.985 1.00 0.22 40 ILE A O 10
ATOM 7815 N N . ASN A 1 41 ? -2.065 -1.758 -6.861 1.00 0.19 41 ASN A N 10
ATOM 7816 C CA . ASN A 1 41 ? -3.361 -2.045 -7.444 1.00 0.26 41 ASN A CA 10
ATOM 7817 C C . ASN A 1 41 ? -4.117 -3.003 -6.538 1.00 0.24 41 ASN A C 10
ATOM 7818 O O . ASN A 1 41 ? -5.283 -2.786 -6.197 1.00 0.26 41 ASN A O 10
ATOM 7829 N N . ALA A 1 42 ? -3.419 -4.048 -6.119 1.00 0.22 42 ALA A N 10
ATOM 7830 C CA . ALA A 1 42 ? -3.989 -5.049 -5.246 1.00 0.22 42 ALA A CA 10
ATOM 7831 C C . ALA A 1 42 ? -4.090 -4.506 -3.830 1.00 0.22 42 ALA A C 10
ATOM 7832 O O . ALA A 1 42 ? -4.966 -4.906 -3.075 1.00 0.29 42 ALA A O 10
ATOM 7839 N N . ALA A 1 43 ? -3.181 -3.596 -3.472 1.00 0.17 43 ALA A N 10
ATOM 7840 C CA . ALA A 1 43 ? -3.280 -2.879 -2.211 1.00 0.19 43 ALA A CA 10
ATOM 7841 C C . ALA A 1 43 ? -4.642 -2.199 -2.094 1.00 0.22 43 ALA A C 10
ATOM 7842 O O . ALA A 1 43 ? -5.302 -2.286 -1.059 1.00 0.24 43 ALA A O 10
ATOM 7849 N N . ILE A 1 44 ? -5.075 -1.546 -3.174 1.00 0.24 44 ILE A N 10
ATOM 7850 C CA . ILE A 1 44 ? -6.388 -0.894 -3.187 1.00 0.28 44 ILE A CA 10
ATOM 7851 C C . ILE A 1 44 ? -7.476 -1.942 -3.152 1.00 0.32 44 ILE A C 10
ATOM 7852 O O . ILE A 1 44 ? -8.501 -1.764 -2.494 1.00 0.38 44 ILE A O 10
ATOM 7868 N N . GLU A 1 45 ? -7.242 -3.045 -3.855 1.00 0.31 45 GLU A N 10
ATOM 7869 C CA . GLU A 1 45 ? -8.157 -4.178 -3.814 1.00 0.39 45 GLU A CA 10
ATOM 7870 C C . GLU A 1 45 ? -8.273 -4.726 -2.395 1.00 0.35 45 GLU A C 10
ATOM 7871 O O . GLU A 1 45 ? -9.235 -5.411 -2.065 1.00 0.41 45 GLU A O 10
ATOM 7883 N N . ARG A 1 46 ? -7.296 -4.423 -1.550 1.00 0.29 46 ARG A N 10
ATOM 7884 C CA . ARG A 1 46 ? -7.351 -4.867 -0.161 1.00 0.30 46 ARG A CA 10
ATOM 7885 C C . ARG A 1 46 ? -8.102 -3.857 0.686 1.00 0.30 46 ARG A C 10
ATOM 7886 O O . ARG A 1 46 ? -8.917 -4.226 1.529 1.00 0.38 46 ARG A O 10
ATOM 7907 N N . LEU A 1 47 ? -7.824 -2.585 0.447 1.00 0.27 47 LEU A N 10
ATOM 7908 C CA . LEU A 1 47 ? -8.472 -1.503 1.179 1.00 0.28 47 LEU A CA 10
ATOM 7909 C C . LEU A 1 47 ? -9.969 -1.504 0.923 1.00 0.36 47 LEU A C 10
ATOM 7910 O O . LEU A 1 47 ? -10.769 -1.396 1.853 1.00 0.45 47 LEU A O 10
ATOM 7926 N N . LEU A 1 48 ? -10.332 -1.620 -0.343 1.00 0.38 48 LEU A N 10
ATOM 7927 C CA . LEU A 1 48 ? -11.727 -1.701 -0.738 1.00 0.53 48 LEU A CA 10
ATOM 7928 C C . LEU A 1 48 ? -12.271 -3.078 -0.431 1.00 0.64 48 LEU A C 10
ATOM 7929 O O . LEU A 1 48 ? -13.419 -3.230 -0.007 1.00 0.76 48 LEU A O 10
ATOM 7945 N N . GLY A 1 49 ? -11.440 -4.081 -0.643 1.00 0.64 49 GLY A N 10
ATOM 7946 C CA . GLY A 1 49 ? -11.896 -5.428 -0.517 1.00 0.81 49 GLY A CA 10
ATOM 7947 C C . GLY A 1 49 ? -12.465 -5.882 -1.821 1.00 1.05 49 GLY A C 10
ATOM 7948 O O . GLY A 1 49 ? -13.610 -5.583 -2.114 1.00 1.28 49 GLY A O 10
ATOM 7952 N N . SER A 1 50 ? -11.612 -6.511 -2.619 1.00 1.83 50 SER A N 10
ATOM 7953 C CA . SER A 1 50 ? -11.967 -7.037 -3.935 1.00 3.08 50 SER A CA 10
ATOM 7954 C C . SER A 1 50 ? -13.442 -7.432 -4.015 1.00 3.74 50 SER A C 10
ATOM 7955 O O . SER A 1 50 ? -13.852 -8.481 -3.514 1.00 4.31 50 SER A O 10
ATOM 7963 N N . GLN A 1 51 ? -14.223 -6.557 -4.635 1.00 3.84 51 GLN A N 10
ATOM 7964 C CA . GLN A 1 51 ? -15.650 -6.741 -4.770 1.00 4.55 51 GLN A CA 10
ATOM 7965 C C . GLN A 1 51 ? -15.972 -6.924 -6.236 1.00 5.54 51 GLN A C 10
ATOM 7966 O O . GLN A 1 51 ? -16.240 -5.960 -6.952 1.00 5.65 51 GLN A O 10
ATOM 7980 N N . LEU A 1 52 ? -15.891 -8.158 -6.688 1.00 6.35 52 LEU A N 10
ATOM 7981 C CA . LEU A 1 52 ? -16.098 -8.465 -8.085 1.00 7.37 52 LEU A CA 10
ATOM 7982 C C . LEU A 1 52 ? -17.394 -9.234 -8.254 1.00 8.31 52 LEU A C 10
ATOM 7983 O O . LEU A 1 52 ? -17.395 -10.457 -8.397 1.00 9.00 52 LEU A O 10
ATOM 7999 N N . SER A 1 53 ? -18.495 -8.509 -8.189 1.00 8.34 53 SER A N 10
ATOM 8000 C CA . SER A 1 53 ? -19.812 -9.100 -8.312 1.00 9.25 53 SER A CA 10
ATOM 8001 C C . SER A 1 53 ? -20.780 -8.072 -8.885 1.00 9.26 53 SER A C 10
ATOM 8002 O O . SER A 1 53 ? -21.275 -8.281 -10.011 1.00 9.68 53 SER A O 10
#

GO terms:
  GO:0005634 nucleus (C, EXP)
  GO:0005783 endoplasmic reticulum (C, EXP)
  GO:0005789 endoplasmic reticulum membrane (C, IDA)
  GO:0005829 cytosol (C, IDA)

Foldseek 3Di:
DDDLVPLCVQQVVLVVVVVVVVDNPSCLSSVLCVVVVNPSVSSVCSVVPVDDD

Solvent-accessible surface area: 3744 Å² total; per-residue (Å²): 106,138,116,66,101,86,71,89,69,143,24,85,81,36,1,101,87,0,63,98,98,55,44,108,77,86,127,36,0,40,92,1,0,95,79,32,62,22,61,18,91,34,0,29,115,82,22,101,58,62,121,166,171

Organism: Mus musculus (NCBI:txid10090)

Nearest PDB structures (foldseek):
  2knz-assembly1_A  TM=1.019E+00  e=4.603E-07  Mus musculus
  2jy5-assembly1_A  TM=6.897E-01  e=5.580E-04  Homo sapiens
  1vej-assembly1_A  TM=7.660E-01  e=2.196E-03  Mus musculus
  1wr1-assembly1_B  TM=7.900E-01  e=3.005E-02  Saccharomyces cerevisiae
  2dal-assembly1_A  TM=7.860E-01  e=7.213E+00  Homo sapiens

Secondary structure (DSSP, 8-state):
---S--THHHHHHHHHHHHTTT---HHHHHHHHHHHTS-HHHHHHHHHH----